Protein AF-0000000072986686 (afdb_homodimer)

Structure (mmCIF, N/CA/C/O backbone):
data_AF-0000000072986686-model_v1
#
loop_
_entity.id
_entity.type
_entity.pdbx_description
1 polymer 'Phage repressor protein'
#
loop_
_atom_site.group_PDB
_atom_site.id
_atom_site.type_symbol
_atom_site.label_atom_id
_atom_site.label_alt_id
_atom_site.label_comp_id
_atom_site.label_asym_id
_atom_site.label_entity_id
_atom_site.label_seq_id
_atom_site.pdbx_PDB_ins_code
_atom_site.Cartn_x
_atom_site.Cartn_y
_atom_site.Cartn_z
_atom_site.occupancy
_atom_site.B_iso_or_equiv
_atom_site.auth_seq_id
_atom_site.auth_comp_id
_atom_site.auth_asym_id
_atom_site.auth_atom_id
_atom_site.pdbx_PDB_model_num
ATOM 1 N N . MET A 1 1 ? -26.453 3.812 -21.969 1 39.06 1 MET A N 1
ATOM 2 C CA . MET A 1 1 ? -27.219 2.578 -21.844 1 39.06 1 MET A CA 1
ATOM 3 C C . MET A 1 1 ? -27.203 2.08 -20.406 1 39.06 1 MET A C 1
ATOM 5 O O . MET A 1 1 ? -26.156 2.088 -19.75 1 39.06 1 MET A O 1
ATOM 9 N N . SER A 1 2 ? -28.297 1.987 -19.547 1 55.5 2 SER A N 1
ATOM 10 C CA . SER A 1 2 ? -28.516 1.668 -18.141 1 55.5 2 SER A CA 1
ATOM 11 C C . SER A 1 2 ? -28.172 0.213 -17.844 1 55.5 2 SER A C 1
ATOM 13 O O . SER A 1 2 ? -28.766 -0.702 -18.422 1 55.5 2 SER A O 1
ATOM 15 N N . TYR A 1 3 ? -27.031 -0.107 -17.469 1 72.81 3 TYR A N 1
ATOM 16 C CA . TYR A 1 3 ? -26.625 -1.482 -17.188 1 72.81 3 TYR A CA 1
ATOM 17 C C . TYR A 1 3 ? -27.547 -2.125 -16.156 1 72.81 3 TYR A C 1
ATOM 19 O O . TYR A 1 3 ? -27.891 -1.501 -15.156 1 72.81 3 TYR A O 1
ATOM 27 N N . LEU A 1 4 ? -28.312 -3.191 -16.703 1 80.81 4 LEU A N 1
ATOM 28 C CA . LEU A 1 4 ? -29.078 -4.004 -15.766 1 80.81 4 LEU A CA 1
ATOM 29 C C . LEU A 1 4 ? -28.156 -4.723 -14.781 1 80.81 4 LEU A C 1
ATOM 31 O O . LEU A 1 4 ? -26.953 -4.805 -15 1 80.81 4 LEU A O 1
ATOM 35 N N . PRO A 1 5 ? -28.688 -5.18 -13.68 1 81.81 5 PRO A N 1
ATOM 36 C CA . PRO A 1 5 ? -27.875 -5.895 -12.695 1 81.81 5 PRO A CA 1
ATOM 37 C C . PRO A 1 5 ? -27.031 -7.008 -13.32 1 81.81 5 PRO A C 1
ATOM 39 O O . PRO A 1 5 ? -25.875 -7.191 -12.961 1 81.81 5 PRO A O 1
ATOM 42 N N . LYS A 1 6 ? -27.703 -7.734 -14.312 1 87.94 6 LYS A N 1
ATOM 43 C CA . LYS A 1 6 ? -26.953 -8.805 -14.961 1 87.94 6 LYS A CA 1
ATOM 44 C C . LYS A 1 6 ? -25.719 -8.266 -15.68 1 87.94 6 LYS A C 1
ATOM 46 O O . LYS A 1 6 ? -24.656 -8.883 -15.656 1 87.94 6 LYS A O 1
ATOM 51 N N . ASP A 1 7 ? -25.844 -7.078 -16.219 1 84.44 7 ASP A N 1
ATOM 52 C CA . ASP A 1 7 ? -24.75 -6.438 -16.922 1 84.44 7 ASP A CA 1
ATOM 53 C C . ASP A 1 7 ? -23.672 -5.969 -15.953 1 84.44 7 ASP A C 1
ATOM 55 O O . ASP A 1 7 ? -22.484 -6.168 -16.188 1 84.44 7 ASP A O 1
ATOM 59 N N . ARG A 1 8 ? -24.141 -5.406 -14.938 1 78.81 8 ARG A N 1
ATOM 60 C CA . ARG A 1 8 ? -23.203 -4.879 -13.953 1 78.81 8 ARG A CA 1
ATOM 61 C C . ARG A 1 8 ? -22.453 -6.004 -13.258 1 78.81 8 ARG A C 1
ATOM 63 O O . ARG A 1 8 ? -21.266 -5.855 -12.938 1 78.81 8 ARG A O 1
ATOM 70 N N . LEU A 1 9 ? -23.125 -7.07 -13.109 1 85.88 9 LEU A N 1
ATOM 71 C CA . LEU A 1 9 ? -22.453 -8.234 -12.555 1 85.88 9 LEU A CA 1
ATOM 72 C C . LEU A 1 9 ? -21.344 -8.727 -13.484 1 85.88 9 LEU A C 1
ATOM 74 O O . LEU A 1 9 ? -20.25 -9.055 -13.031 1 85.88 9 LEU A O 1
ATOM 78 N N . LYS A 1 10 ? -21.703 -8.727 -14.727 1 85.81 10 LYS A N 1
ATOM 79 C CA . LYS A 1 10 ? -20.703 -9.133 -15.711 1 85.81 10 LYS A CA 1
ATOM 80 C C . LYS A 1 10 ? -19.516 -8.18 -15.719 1 85.81 10 LYS A C 1
ATOM 82 O O . LYS A 1 10 ? -18.375 -8.617 -15.773 1 85.81 10 LYS A O 1
ATOM 87 N N . ILE A 1 11 ? -19.828 -6.98 -15.641 1 77.38 11 ILE A N 1
ATOM 88 C CA . ILE A 1 11 ? -18.797 -5.953 -15.602 1 77.38 11 ILE A CA 1
ATOM 89 C C . ILE A 1 11 ? -17.938 -6.133 -14.352 1 77.38 11 ILE A C 1
ATOM 91 O O . ILE A 1 11 ? -16.703 -6.074 -14.422 1 77.38 11 ILE A O 1
ATOM 95 N N . ALA A 1 12 ? -18.578 -6.328 -13.273 1 76.12 12 ALA A N 1
ATOM 96 C CA . ALA A 1 12 ? -17.891 -6.535 -12.008 1 76.12 12 ALA A CA 1
ATOM 97 C C . ALA A 1 12 ? -16.938 -7.727 -12.086 1 76.12 12 ALA A C 1
ATOM 99 O O . ALA A 1 12 ? 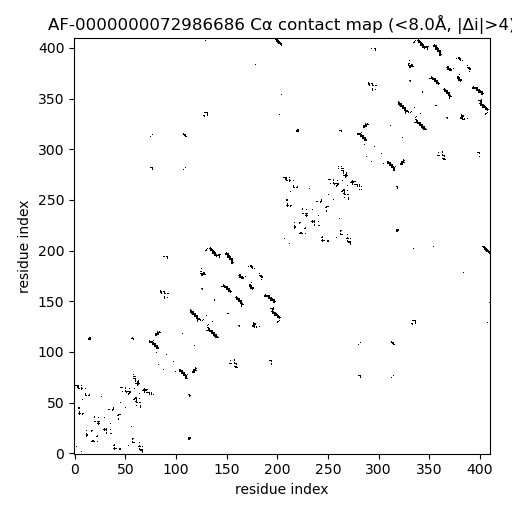-15.781 -7.641 -11.656 1 76.12 12 ALA A O 1
ATOM 100 N N . ARG A 1 13 ? -17.469 -8.812 -12.672 1 82.12 13 ARG A N 1
ATOM 101 C CA . ARG A 1 13 ? -16.656 -10.016 -12.797 1 82.12 13 ARG A CA 1
ATOM 102 C C . ARG A 1 13 ? -15.43 -9.758 -13.656 1 82.12 13 ARG A C 1
ATOM 104 O O . ARG A 1 13 ? -14.312 -10.117 -13.281 1 82.12 13 ARG A O 1
ATOM 111 N N . LYS A 1 14 ? -15.648 -9.086 -14.68 1 75.5 14 LYS A N 1
ATOM 112 C CA . LYS A 1 14 ? -14.547 -8.82 -15.602 1 75.5 14 LYS A CA 1
ATOM 113 C C . LYS A 1 14 ? -13.523 -7.875 -14.969 1 75.5 14 LYS A C 1
ATOM 115 O O . LYS A 1 14 ? -12.312 -8.094 -15.094 1 75.5 14 LYS A O 1
ATOM 120 N N . ASN A 1 15 ? -14.055 -6.938 -14.352 1 65.62 15 ASN A N 1
ATOM 121 C CA . ASN A 1 15 ? -13.172 -5.977 -13.695 1 65.62 15 ASN A CA 1
ATOM 122 C C . ASN A 1 15 ? -12.344 -6.637 -12.594 1 65.62 15 ASN A C 1
ATOM 124 O O . ASN A 1 15 ? -11.258 -6.164 -12.266 1 65.62 15 ASN A O 1
ATOM 128 N N . ALA A 1 16 ? -12.898 -7.648 -12.094 1 66.81 16 ALA A N 1
ATOM 129 C CA . ALA A 1 16 ? -12.203 -8.375 -11.031 1 66.81 16 ALA A CA 1
ATOM 130 C C . ALA A 1 16 ? -11.133 -9.297 -11.602 1 66.81 16 ALA A C 1
ATOM 132 O O . ALA A 1 16 ? -10.406 -9.953 -10.852 1 66.81 16 ALA A O 1
ATOM 133 N N . GLY A 1 17 ? -11.133 -9.406 -12.867 1 64.12 17 GLY A N 1
ATOM 134 C CA . GLY A 1 17 ? -10.047 -10.133 -13.508 1 64.12 17 GLY A CA 1
ATOM 135 C C . GLY A 1 17 ? -10.477 -11.492 -14.039 1 64.12 17 GLY A C 1
ATOM 136 O O . GLY A 1 17 ? -9.633 -12.305 -14.43 1 64.12 17 GLY A O 1
ATOM 137 N N . TYR A 1 18 ? -11.773 -11.75 -14.023 1 77.12 18 TYR A N 1
ATOM 138 C CA . TYR A 1 18 ? -12.266 -13.031 -14.516 1 77.12 18 TYR A CA 1
ATOM 139 C C . TYR A 1 18 ? -13 -12.859 -15.836 1 77.12 18 TYR A C 1
ATOM 141 O O . TYR A 1 18 ? -14.055 -12.211 -15.891 1 77.12 18 TYR A O 1
ATOM 149 N N . ALA A 1 19 ? -12.469 -13.5 -16.812 1 83.44 19 ALA A N 1
ATOM 150 C CA . ALA A 1 19 ? -13.023 -13.312 -18.156 1 83.44 19 ALA A CA 1
ATOM 151 C C . ALA A 1 19 ? -14.383 -13.984 -18.281 1 83.44 19 ALA A C 1
ATOM 153 O O . ALA A 1 19 ? -15.281 -13.445 -18.938 1 83.44 19 ALA A O 1
ATOM 154 N N . THR A 1 20 ? -14.398 -15.188 -17.688 1 88.44 20 THR A N 1
ATOM 155 C CA . THR A 1 20 ? -15.641 -15.953 -17.828 1 88.44 20 THR A CA 1
ATOM 156 C C . THR A 1 20 ? -16.172 -16.359 -16.453 1 88.44 20 THR A C 1
ATOM 158 O O . THR A 1 20 ? -15.414 -16.391 -15.477 1 88.44 20 THR A O 1
ATOM 161 N N . PRO A 1 21 ? -17.484 -16.578 -16.406 1 91.81 21 PRO A N 1
ATOM 162 C CA . PRO A 1 21 ? -18.047 -17.062 -15.141 1 91.81 21 PRO A CA 1
ATOM 163 C C . PRO A 1 21 ? -17.391 -18.359 -14.664 1 91.81 21 PRO A C 1
ATOM 165 O O . PRO A 1 21 ? -17.203 -18.562 -13.461 1 91.81 21 PRO A O 1
ATOM 168 N N . SER A 1 22 ? -17.016 -19.172 -15.586 1 89.69 22 SER A N 1
ATOM 169 C CA . SER A 1 22 ? -16.344 -20.422 -15.242 1 89.69 22 SER A CA 1
ATOM 170 C C . SER A 1 22 ? -14.992 -20.156 -14.57 1 89.69 22 SER A C 1
ATOM 172 O O . SER A 1 22 ? -14.648 -20.812 -13.586 1 89.69 22 SER A O 1
ATOM 174 N N . GLU A 1 23 ? -14.305 -19.234 -15.062 1 81.25 23 GLU A N 1
ATOM 175 C CA . GLU A 1 23 ? -13.016 -18.859 -14.492 1 81.25 23 GLU A CA 1
ATOM 176 C C . GLU A 1 23 ? -13.18 -18.328 -13.07 1 81.25 23 GLU A C 1
ATOM 178 O O . GLU A 1 23 ? -12.391 -18.656 -12.18 1 81.25 23 GLU A O 1
ATOM 183 N N . ALA A 1 24 ? -14.156 -17.5 -12.914 1 85.5 24 ALA A N 1
ATOM 184 C CA . ALA A 1 24 ? -14.422 -16.906 -11.602 1 85.5 24 ALA A CA 1
ATOM 185 C C . ALA A 1 24 ? -14.797 -17.984 -10.586 1 85.5 24 ALA A C 1
ATOM 187 O O . ALA A 1 24 ? -14.266 -18 -9.469 1 85.5 24 ALA A O 1
ATOM 188 N N . ALA A 1 25 ? -15.625 -18.906 -10.961 1 86.25 25 ALA A N 1
ATOM 189 C CA . ALA A 1 25 ? -16.109 -19.953 -10.062 1 86.25 25 ALA A CA 1
ATOM 190 C C . ALA A 1 25 ? -14.984 -20.922 -9.711 1 86.25 25 ALA A C 1
ATOM 192 O O . ALA A 1 25 ? -14.953 -21.484 -8.609 1 86.25 25 ALA A O 1
ATOM 193 N N . ARG A 1 26 ? -14.109 -21.047 -10.625 1 79.19 26 ARG A N 1
ATOM 194 C CA . ARG A 1 26 ? -12.969 -21.906 -10.359 1 79.19 26 ARG A CA 1
ATOM 195 C C . ARG A 1 26 ? -12.008 -21.25 -9.367 1 79.19 26 ARG A C 1
ATOM 197 O O . ARG A 1 26 ? -11.398 -21.938 -8.539 1 79.19 26 ARG A O 1
ATOM 204 N N . ALA A 1 27 ? -11.977 -20 -9.5 1 71.94 27 ALA A N 1
ATOM 205 C CA . ALA A 1 27 ? -11.008 -19.266 -8.695 1 71.94 27 ALA A CA 1
ATOM 206 C C . ALA A 1 27 ? -11.562 -18.953 -7.309 1 71.94 27 ALA A C 1
ATOM 208 O O . ALA A 1 27 ? -10.812 -18.812 -6.344 1 71.94 27 ALA A O 1
ATOM 209 N N . ILE A 1 28 ? -12.875 -18.828 -7.242 1 71.56 28 ILE A N 1
ATOM 210 C CA . ILE A 1 28 ? -13.539 -18.391 -6.016 1 71.56 28 ILE A CA 1
ATOM 211 C C . ILE A 1 28 ? -14.539 -19.453 -5.562 1 71.56 28 ILE A C 1
ATOM 213 O O . ILE A 1 28 ? -15.609 -19.609 -6.156 1 71.56 28 ILE A O 1
ATOM 217 N N . SER A 1 29 ? -14.18 -20.047 -4.492 1 75.5 29 SER A N 1
ATOM 218 C CA . SER A 1 29 ? -14.945 -21.203 -4.047 1 75.5 29 SER A CA 1
ATOM 219 C C . SER A 1 29 ? -16.375 -20.812 -3.678 1 75.5 29 SER A C 1
ATOM 221 O O . SER A 1 29 ? -17.297 -21.609 -3.824 1 75.5 29 SER A O 1
ATOM 223 N N . ALA A 1 30 ? -16.578 -19.703 -3.328 1 75.38 30 ALA A N 1
ATOM 224 C CA . ALA A 1 30 ? -17.891 -19.25 -2.857 1 75.38 30 ALA A CA 1
ATOM 225 C C . ALA A 1 30 ? -18.859 -19.062 -4.023 1 75.38 30 ALA A C 1
ATOM 227 O O . ALA A 1 30 ? -20.062 -18.922 -3.82 1 75.38 30 ALA A O 1
ATOM 228 N N . LEU A 1 31 ? -18.281 -19.141 -5.121 1 87.19 31 LEU A N 1
ATOM 229 C CA . LEU A 1 31 ? -19.109 -18.875 -6.285 1 87.19 31 LEU A CA 1
ATOM 230 C C . LEU A 1 31 ? -19.547 -20.172 -6.957 1 87.19 31 LEU A C 1
ATOM 232 O O . LEU A 1 31 ? -18.75 -21.078 -7.137 1 87.19 31 LEU A O 1
ATOM 236 N N . ASN A 1 32 ? -20.875 -20.344 -7.203 1 89.69 32 ASN A N 1
ATOM 237 C CA . ASN A 1 32 ? -21.422 -21.391 -8.062 1 89.69 32 ASN A CA 1
ATOM 238 C C . ASN A 1 32 ? -21.469 -20.953 -9.523 1 89.69 32 ASN A C 1
ATOM 240 O O . ASN A 1 32 ? -22.094 -19.938 -9.844 1 89.69 32 ASN A O 1
ATOM 244 N N . GLN A 1 33 ? -20.766 -21.812 -10.32 1 92.12 33 GLN A N 1
ATOM 245 C CA . GLN A 1 33 ? -20.656 -21.438 -11.727 1 92.12 33 GLN A CA 1
ATOM 246 C C . GLN A 1 33 ? -22.031 -21.25 -12.359 1 92.12 33 GLN A C 1
ATOM 248 O O . GLN A 1 33 ? -22.281 -20.234 -13.016 1 92.12 33 GLN A O 1
ATOM 253 N N . ASN A 1 34 ? -22.922 -22.25 -12.172 1 93.38 34 ASN A N 1
ATOM 254 C CA . ASN A 1 34 ? -24.234 -22.219 -12.812 1 93.38 34 ASN A CA 1
ATOM 255 C C . ASN A 1 34 ? -25.062 -21.016 -12.344 1 93.38 34 ASN A C 1
ATOM 257 O O . ASN A 1 34 ? -25.75 -20.375 -13.141 1 93.38 34 ASN A O 1
ATOM 261 N N . THR A 1 35 ? -24.953 -20.719 -11.047 1 93.44 35 THR A N 1
ATOM 262 C CA . THR A 1 35 ? -25.688 -19.594 -10.484 1 93.44 35 THR A CA 1
ATOM 263 C C . THR A 1 35 ? -25.172 -18.266 -11.047 1 93.44 35 THR A C 1
ATOM 265 O O . THR A 1 35 ? -25.953 -17.391 -11.398 1 93.44 35 THR A O 1
ATOM 268 N N . LEU A 1 36 ? -23.906 -18.172 -11.141 1 94.88 36 LEU A N 1
ATOM 269 C CA . LEU A 1 36 ? -23.281 -16.953 -11.68 1 94.88 36 LEU A CA 1
ATOM 270 C C . LEU A 1 36 ? -23.703 -16.734 -13.125 1 94.88 36 LEU A C 1
ATOM 272 O O . LEU A 1 36 ? -24.078 -15.617 -13.5 1 94.88 36 LEU A O 1
ATOM 276 N N . ILE A 1 37 ? -23.656 -17.797 -13.914 1 93.56 37 ILE A N 1
ATOM 277 C CA . ILE A 1 37 ? -24.047 -17.719 -15.312 1 93.56 37 ILE A CA 1
ATOM 278 C C . ILE A 1 37 ? -25.516 -17.297 -15.422 1 93.56 37 ILE A C 1
ATOM 280 O O . ILE A 1 37 ? -25.859 -16.422 -16.234 1 93.56 37 ILE A O 1
ATOM 284 N N . SER A 1 38 ? -26.359 -17.875 -14.555 1 94.56 38 SER A N 1
ATOM 285 C CA . SER A 1 38 ? -27.781 -17.547 -14.57 1 94.56 38 SER A CA 1
ATOM 286 C C . SER A 1 38 ? -28.016 -16.078 -14.234 1 94.56 38 SER A C 1
ATOM 288 O O . SER A 1 38 ? -28.875 -15.43 -14.836 1 94.56 38 SER A O 1
ATOM 290 N N . HIS A 1 39 ? -27.203 -15.555 -13.289 1 93.62 39 HIS A N 1
ATOM 291 C CA . HIS A 1 39 ? -27.344 -14.148 -12.922 1 93.62 39 HIS A CA 1
ATOM 292 C C . HIS A 1 39 ? -26.875 -13.242 -14.055 1 93.62 39 HIS A C 1
ATOM 294 O O . HIS A 1 39 ? -27.547 -12.258 -14.383 1 93.62 39 HIS A O 1
ATOM 300 N N . GLU A 1 40 ? -25.781 -13.602 -14.688 1 93.56 40 GLU A N 1
ATOM 301 C CA . GLU A 1 40 ? -25.203 -12.742 -15.711 1 93.56 40 GLU A CA 1
ATOM 302 C C . GLU A 1 40 ? -26.031 -12.773 -17 1 93.56 40 GLU A C 1
ATOM 304 O O . GLU A 1 40 ? -26.016 -11.82 -17.781 1 93.56 40 GLU A O 1
ATOM 309 N N . ASN A 1 41 ? -26.781 -13.898 -17.156 1 91.25 41 ASN A N 1
ATOM 310 C CA . ASN A 1 41 ? -27.625 -14.023 -18.344 1 91.25 41 ASN A CA 1
ATOM 311 C C . ASN A 1 41 ? -29.031 -13.461 -18.094 1 91.25 41 ASN A C 1
ATOM 313 O O . ASN A 1 41 ? -29.828 -13.344 -19.031 1 91.25 41 ASN A O 1
ATOM 317 N N . GLY A 1 42 ? -29.312 -13.188 -16.844 1 88.88 42 GLY A N 1
ATOM 318 C CA . GLY A 1 42 ? -30.609 -12.617 -16.516 1 88.88 42 GLY A CA 1
ATOM 319 C C . GLY A 1 42 ? -31.688 -13.672 -16.281 1 88.88 42 GLY A C 1
ATOM 320 O O . GLY A 1 42 ? -32.875 -13.344 -16.172 1 88.88 42 GLY A O 1
ATOM 321 N N . ASN A 1 43 ? -31.281 -14.914 -16.297 1 87.44 43 ASN A N 1
ATOM 322 C CA . ASN A 1 43 ? -32.25 -15.984 -16.047 1 87.44 43 ASN A CA 1
ATOM 323 C C . ASN A 1 43 ? -32.719 -15.969 -14.602 1 87.44 43 ASN A C 1
ATOM 325 O O . ASN A 1 43 ? -33.812 -16.484 -14.305 1 87.44 43 ASN A O 1
ATOM 329 N N . ARG A 1 44 ? -31.891 -15.539 -13.656 1 88.12 44 ARG A N 1
ATOM 330 C CA . ARG A 1 44 ? -32.219 -15.352 -12.25 1 88.12 44 ARG A CA 1
ATOM 331 C C . ARG A 1 44 ? -31.875 -13.938 -11.789 1 88.12 44 ARG A C 1
ATOM 333 O O . ARG A 1 44 ? -30.812 -13.406 -12.133 1 88.12 44 ARG A O 1
ATOM 340 N N . PRO A 1 45 ? -32.875 -13.305 -11.148 1 88.31 45 PRO A N 1
ATOM 341 C CA . PRO A 1 45 ? -32.5 -11.992 -10.594 1 88.31 45 PRO A CA 1
ATOM 342 C C . PRO A 1 45 ? -31.422 -12.094 -9.516 1 88.31 45 PRO A C 1
ATOM 344 O O . PRO A 1 45 ? -31.328 -13.102 -8.82 1 88.31 45 PRO A O 1
ATOM 347 N N . VAL A 1 46 ? -30.516 -11.141 -9.492 1 89.06 46 VAL A N 1
ATOM 348 C CA . VAL A 1 46 ? -29.5 -11.062 -8.438 1 89.06 46 VAL A CA 1
ATOM 349 C C . VAL A 1 46 ? -30.156 -10.594 -7.137 1 89.06 46 VAL A C 1
ATOM 351 O O . VAL A 1 46 ? -30.625 -9.453 -7.047 1 89.06 46 VAL A O 1
ATOM 354 N N . SER A 1 47 ? -30.297 -11.391 -6.18 1 84.5 47 SER A N 1
ATOM 355 C CA . SER A 1 47 ? -30.844 -11.031 -4.879 1 84.5 47 SER A CA 1
ATOM 356 C C . SER A 1 47 ? -29.875 -10.133 -4.102 1 84.5 47 SER A C 1
ATOM 358 O O . SER A 1 47 ? -28.719 -10.008 -4.469 1 84.5 47 SER A O 1
ATOM 360 N N . ARG A 1 48 ? -30.344 -9.523 -3.051 1 69.94 48 ARG A N 1
ATOM 361 C CA . ARG A 1 48 ? -29.516 -8.695 -2.184 1 69.94 48 ARG A CA 1
ATOM 362 C C . ARG A 1 48 ? -28.375 -9.508 -1.584 1 69.94 48 ARG A C 1
ATOM 364 O O . ARG A 1 48 ? -27.219 -9.047 -1.557 1 69.94 48 ARG A O 1
ATOM 371 N N . GLN A 1 49 ? -28.797 -10.719 -1.188 1 76.25 49 GLN A N 1
ATOM 372 C CA . GLN A 1 49 ? -27.781 -11.609 -0.612 1 76.25 49 GLN A CA 1
ATOM 373 C C . GLN A 1 49 ? -26.703 -11.945 -1.631 1 76.25 49 GLN A C 1
ATOM 375 O O . GLN A 1 49 ? -25.516 -11.906 -1.314 1 76.25 49 GLN A O 1
ATOM 380 N N . LYS A 1 50 ? -27.125 -12.297 -2.848 1 87.06 50 LYS A N 1
ATOM 381 C CA . LYS A 1 50 ? -26.156 -12.633 -3.885 1 87.06 50 LYS A CA 1
ATOM 382 C C . LYS A 1 50 ? -25.344 -11.414 -4.293 1 87.06 50 LYS A C 1
ATOM 384 O O . LYS A 1 50 ? -24.141 -11.523 -4.57 1 87.06 50 LYS A O 1
ATOM 389 N N . ALA A 1 51 ? -25.969 -10.242 -4.238 1 81 51 ALA A N 1
ATOM 390 C CA . ALA A 1 51 ? -25.25 -9.016 -4.559 1 81 51 ALA A CA 1
ATOM 391 C C . ALA A 1 51 ? -24.141 -8.75 -3.531 1 81 51 ALA A C 1
ATOM 393 O O . ALA A 1 51 ? -23.062 -8.297 -3.887 1 81 51 ALA A O 1
ATOM 394 N N . GLU A 1 52 ? -24.422 -9.008 -2.359 1 70.75 52 GLU A N 1
ATOM 395 C CA . GLU A 1 52 ? -23.438 -8.859 -1.303 1 70.75 52 GLU A CA 1
ATOM 396 C C . GLU A 1 52 ? -22.25 -9.805 -1.51 1 70.75 52 GLU A C 1
ATOM 398 O O . GLU A 1 52 ? -21.094 -9.406 -1.385 1 70.75 52 GLU A O 1
ATOM 403 N N . LEU A 1 53 ? -22.672 -11.023 -1.841 1 75.5 53 LEU A N 1
ATOM 404 C CA . LEU A 1 53 ? -21.625 -11.992 -2.141 1 75.5 53 LEU A CA 1
ATOM 405 C C . LEU A 1 53 ? -20.766 -11.523 -3.316 1 75.5 53 LEU A C 1
ATOM 407 O O . LEU A 1 53 ? -19.531 -11.523 -3.24 1 75.5 53 LEU A O 1
ATOM 411 N N . TYR A 1 54 ? -21.438 -11.062 -4.402 1 81.5 54 TYR A N 1
ATOM 412 C CA . TYR A 1 54 ? -20.703 -10.602 -5.582 1 81.5 54 TYR A CA 1
ATOM 413 C C . TYR A 1 54 ? -19.891 -9.359 -5.27 1 81.5 54 TYR A C 1
ATOM 415 O O . TYR A 1 54 ? -18.766 -9.203 -5.77 1 81.5 54 TYR A O 1
ATOM 423 N N . GLY A 1 55 ? -20.469 -8.484 -4.508 1 73.56 55 GLY A N 1
ATOM 424 C CA . GLY A 1 55 ? -19.734 -7.289 -4.102 1 73.56 55 GLY A CA 1
ATOM 425 C C . GLY A 1 55 ? -18.422 -7.59 -3.412 1 73.56 55 GLY A C 1
ATOM 426 O O . GLY A 1 55 ? -17.391 -6.98 -3.721 1 73.56 55 GLY A O 1
ATOM 427 N N . GLN A 1 56 ? -18.516 -8.57 -2.611 1 64.69 56 GLN A N 1
ATOM 428 C CA . GLN A 1 56 ? -17.328 -8.984 -1.874 1 64.69 56 GLN A CA 1
ATOM 429 C C . GLN A 1 56 ? -16.297 -9.633 -2.801 1 64.69 56 GLN A C 1
ATOM 431 O O . GLN A 1 56 ? -15.117 -9.305 -2.754 1 64.69 56 GLN A O 1
ATOM 436 N N . VAL A 1 57 ? -16.797 -10.469 -3.668 1 69.19 57 VAL A N 1
ATOM 437 C CA . VAL A 1 57 ? -15.883 -11.305 -4.453 1 69.19 57 VAL A CA 1
ATOM 438 C C . VAL A 1 57 ? -15.328 -10.492 -5.625 1 69.19 57 VAL A C 1
ATOM 440 O O . VAL A 1 57 ? -14.172 -10.664 -6.008 1 69.19 57 VAL A O 1
ATOM 443 N N . PHE A 1 58 ? -16.188 -9.617 -6.109 1 72.75 58 PHE A N 1
ATOM 444 C CA . PHE A 1 58 ? -15.734 -8.844 -7.266 1 72.75 58 PHE A CA 1
ATOM 445 C C . PHE A 1 58 ? -15.352 -7.43 -6.859 1 72.75 58 PHE A C 1
ATOM 447 O O . PHE A 1 58 ? -15.031 -6.602 -7.715 1 72.75 58 PHE A O 1
ATOM 454 N N . ASN A 1 59 ? -15.438 -7.191 -5.629 1 66.25 59 ASN A N 1
ATOM 455 C CA . ASN A 1 59 ? -15.016 -5.926 -5.043 1 66.25 59 ASN A CA 1
ATOM 456 C C . ASN A 1 59 ? -15.789 -4.75 -5.637 1 66.25 59 ASN A C 1
ATOM 458 O O . ASN A 1 59 ? -15.188 -3.785 -6.113 1 66.25 59 ASN A O 1
ATOM 462 N N . VAL A 1 60 ? -17 -4.902 -5.621 1 68.94 60 VAL A N 1
ATOM 463 C CA . VAL A 1 60 ? -17.891 -3.832 -6.07 1 68.94 60 VAL A CA 1
ATOM 464 C C . VAL A 1 60 ? -19 -3.625 -5.051 1 68.94 60 VAL A C 1
ATOM 466 O O . VAL A 1 60 ? -19.266 -4.496 -4.219 1 68.94 60 VAL A O 1
ATOM 469 N N . ASP A 1 61 ? -19.469 -2.498 -5.055 1 62.94 61 ASP A N 1
ATOM 470 C CA . ASP A 1 61 ? -20.641 -2.211 -4.227 1 62.94 61 ASP A CA 1
ATOM 471 C C . ASP A 1 61 ? -21.828 -3.07 -4.641 1 62.94 61 ASP A C 1
ATOM 473 O O . ASP A 1 61 ? -22.234 -3.062 -5.809 1 62.94 61 ASP A O 1
ATOM 477 N N . PRO A 1 62 ? -22.25 -3.77 -3.664 1 72 62 PRO A N 1
ATOM 478 C CA . PRO A 1 62 ? -23.422 -4.57 -3.998 1 72 62 PRO A CA 1
ATOM 479 C C . PRO A 1 62 ? -24.578 -3.73 -4.551 1 72 62 PRO A C 1
ATOM 481 O O . PRO A 1 62 ? -25.312 -4.191 -5.426 1 72 62 PRO A O 1
ATOM 484 N N . GLY A 1 63 ? -24.672 -2.484 -4.051 1 68.12 63 GLY A N 1
ATOM 485 C CA . GLY A 1 63 ? -25.703 -1.596 -4.555 1 68.12 63 GLY A CA 1
ATOM 486 C C . GLY A 1 63 ? -25.531 -1.241 -6.02 1 68.12 63 GLY A C 1
ATOM 487 O O . GLY A 1 63 ? -26.5 -1.084 -6.75 1 68.12 63 GLY A O 1
ATOM 488 N N . TRP A 1 64 ? -24.219 -1.178 -6.355 1 73.44 64 TRP A N 1
ATOM 489 C CA . TRP A 1 64 ? -23.969 -0.907 -7.77 1 73.44 64 TRP A CA 1
ATOM 490 C C . TRP A 1 64 ? -24.438 -2.064 -8.641 1 73.44 64 TRP A C 1
ATOM 492 O O . TRP A 1 64 ? -25 -1.85 -9.719 1 73.44 64 TRP A O 1
ATOM 502 N N . ILE A 1 65 ? -24.172 -3.186 -8.18 1 77.62 65 ILE A N 1
ATOM 503 C CA . ILE A 1 65 ? -24.594 -4.352 -8.945 1 77.62 65 ILE A CA 1
ATOM 504 C C . ILE A 1 65 ? -26.109 -4.352 -9.078 1 77.62 65 ILE A C 1
ATOM 506 O O . ILE A 1 65 ? -26.641 -4.516 -10.18 1 77.62 65 ILE A O 1
ATOM 510 N N . LEU A 1 66 ? -26.812 -4.062 -7.945 1 77.25 66 LEU A N 1
ATOM 511 C CA . LEU A 1 66 ? -28.266 -4.215 -7.895 1 77.25 66 LEU A CA 1
ATOM 512 C C . LEU A 1 66 ? -28.953 -3.033 -8.562 1 77.25 66 LEU A C 1
ATOM 514 O O . LEU A 1 66 ? -29.922 -3.215 -9.305 1 77.25 66 LEU A O 1
ATOM 518 N N . TYR A 1 67 ? -28.531 -1.854 -8.32 1 68.06 67 TYR A N 1
ATOM 519 C CA . TYR A 1 67 ? -29.328 -0.688 -8.664 1 68.06 67 TYR A CA 1
ATOM 520 C C . TYR A 1 67 ? -28.578 0.238 -9.609 1 68.06 67 TYR A C 1
ATOM 522 O O . TYR A 1 67 ? -29.141 1.196 -10.141 1 68.06 67 TYR A O 1
ATOM 530 N N . GLY A 1 68 ? -27.391 -0.279 -10.023 1 61.66 68 GLY A N 1
ATOM 531 C CA . GLY A 1 68 ? -26.594 0.59 -10.875 1 61.66 68 GLY A CA 1
ATOM 532 C C . GLY A 1 68 ? -26.141 1.86 -10.18 1 61.66 68 GLY A C 1
ATOM 533 O O . GLY A 1 68 ? -25.406 2.666 -10.758 1 61.66 68 GLY A O 1
ATOM 534 N N . GLU A 1 69 ? -26.906 2.184 -9.359 1 49.34 69 GLU A N 1
ATOM 535 C CA . GLU A 1 69 ? -26.516 3.338 -8.555 1 49.34 69 GLU A CA 1
ATOM 536 C C . GLU A 1 69 ? -25.781 2.906 -7.285 1 49.34 69 GLU A C 1
ATOM 538 O O . GLU A 1 69 ? -26.031 1.82 -6.758 1 49.34 69 GLU A O 1
ATOM 543 N N . SER A 1 70 ? -24.625 2.789 -7.449 1 46.56 70 SER A N 1
ATOM 544 C CA . SER A 1 70 ? -24 2.586 -6.148 1 46.56 70 SER A CA 1
ATOM 545 C C . SER A 1 70 ? -24.125 3.828 -5.273 1 46.56 70 SER A C 1
ATOM 547 O O . SER A 1 70 ? -23.828 4.938 -5.715 1 46.56 70 SER A O 1
ATOM 549 N N . PRO A 1 71 ? -25.234 3.789 -4.562 1 36.47 71 PRO A N 1
ATOM 550 C CA . PRO A 1 71 ? -24.969 5.031 -3.83 1 36.47 71 PRO A CA 1
ATOM 551 C C . PRO A 1 71 ? -23.484 5.387 -3.77 1 36.47 71 PRO A C 1
ATOM 553 O O . PRO A 1 71 ? -23.125 6.562 -3.807 1 36.47 71 PRO A O 1
ATOM 556 N N . GLN A 1 72 ? -22.688 4.516 -2.982 1 33.88 72 GLN A N 1
ATOM 557 C CA . GLN A 1 72 ? -21.25 4.746 -2.844 1 33.88 72 GLN A CA 1
ATOM 558 C C . GLN A 1 72 ? -20.5 4.336 -4.105 1 33.88 72 GLN A C 1
ATOM 560 O O . GLN A 1 72 ? -20.438 3.148 -4.438 1 33.88 72 GLN A O 1
ATOM 565 N N . GLU A 1 73 ? -20.703 4.676 -5.262 1 35.91 73 GLU A N 1
ATOM 566 C CA . GLU A 1 73 ? -19.812 4.52 -6.41 1 35.91 73 GLU A CA 1
ATOM 567 C C . GLU A 1 73 ? -18.484 3.918 -5.992 1 35.91 73 GLU A C 1
ATOM 569 O O . GLU A 1 73 ? -17.516 3.945 -6.758 1 35.91 73 GLU A O 1
ATOM 574 N N . ASN A 1 74 ? -18.062 4.043 -4.867 1 37 74 ASN A N 1
ATOM 575 C CA . ASN A 1 74 ? -16.719 4.141 -4.305 1 37 74 ASN A CA 1
ATOM 576 C C . ASN A 1 74 ? -15.977 2.807 -4.375 1 37 74 ASN A C 1
ATOM 578 O O . ASN A 1 74 ? -16.406 1.826 -3.762 1 37 74 ASN A O 1
ATOM 582 N N . PRO A 1 75 ? -15.562 2.258 -5.551 1 41.81 75 PRO A N 1
ATOM 583 C CA . PRO A 1 75 ? -14.484 1.27 -5.5 1 41.81 75 PRO A CA 1
ATOM 584 C C . PRO A 1 75 ? -13.891 1.117 -4.102 1 41.81 75 PRO A C 1
ATOM 586 O O . PRO A 1 75 ? -12.906 0.398 -3.92 1 41.81 75 PRO A O 1
ATOM 589 N N . SER A 1 76 ? -14.125 2.121 -3.266 1 47.44 76 SER A N 1
ATOM 590 C CA . SER A 1 76 ? -13.297 2.195 -2.064 1 47.44 76 SER A CA 1
ATOM 591 C C . SER A 1 76 ? -13.547 1.004 -1.147 1 47.44 76 SER A C 1
ATOM 593 O O . SER A 1 76 ? -13.758 1.173 0.056 1 47.44 76 SER A O 1
ATOM 595 N N . LEU A 1 77 ? -14.086 -0.14 -1.812 1 51.22 77 LEU A N 1
ATOM 596 C CA . LEU A 1 77 ? -14.328 -1.209 -0.851 1 51.22 77 LEU A CA 1
ATOM 597 C C . LEU A 1 77 ? -13.039 -1.579 -0.114 1 51.22 77 LEU A C 1
ATOM 599 O O . LEU A 1 77 ? -11.992 -1.747 -0.736 1 51.22 77 LEU A O 1
ATOM 603 N N . ASN A 1 78 ? -13.016 -1.327 0.979 1 63.59 78 ASN A N 1
ATOM 604 C CA . ASN A 1 78 ? -12.016 -1.812 1.925 1 63.59 78 ASN A CA 1
ATOM 605 C C . ASN A 1 78 ? -11.945 -3.338 1.93 1 63.59 78 ASN A C 1
ATOM 607 O O . ASN A 1 78 ? -12.977 -4.012 1.914 1 63.59 78 ASN A O 1
ATOM 611 N N . ILE A 1 79 ? -10.852 -3.869 1.511 1 68.31 79 ILE A N 1
ATOM 612 C CA . ILE A 1 79 ? -10.664 -5.312 1.595 1 68.31 79 ILE A CA 1
ATOM 613 C C . ILE A 1 79 ? -9.656 -5.641 2.691 1 68.31 79 ILE A C 1
ATOM 615 O O . ILE A 1 79 ? -8.703 -4.883 2.914 1 68.31 79 ILE A O 1
ATOM 619 N N . SER A 1 80 ? -9.992 -6.703 3.395 1 76.12 80 SER A N 1
ATOM 620 C CA . SER A 1 80 ? -9.062 -7.238 4.387 1 76.12 80 SER A CA 1
ATOM 621 C C . SER A 1 80 ? -8.133 -8.281 3.77 1 76.12 80 SER A C 1
ATOM 623 O O . SER A 1 80 ? -8.594 -9.234 3.143 1 76.12 80 SER A O 1
ATOM 625 N N . ILE A 1 81 ? -6.875 -8.078 3.943 1 86.88 81 ILE A N 1
ATOM 626 C CA . ILE A 1 81 ? -5.848 -8.906 3.318 1 86.88 81 ILE A CA 1
ATOM 627 C C . ILE A 1 81 ? -4.988 -9.562 4.398 1 86.88 81 ILE A C 1
ATOM 629 O O . ILE A 1 81 ? -4.516 -8.891 5.316 1 86.88 81 ILE A O 1
ATOM 633 N N . PRO A 1 82 ? -4.816 -10.883 4.344 1 88.75 82 PRO A N 1
ATOM 634 C CA . PRO A 1 82 ? -3.943 -11.508 5.34 1 88.75 82 PRO A CA 1
ATOM 635 C C . PRO A 1 82 ? -2.48 -11.102 5.184 1 88.75 82 PRO A C 1
ATOM 637 O O . PRO A 1 82 ? -1.933 -11.156 4.082 1 88.75 82 PRO A O 1
ATOM 640 N N . LEU A 1 83 ? -1.911 -10.602 6.223 1 95.06 83 LEU A N 1
ATOM 641 C CA . LEU A 1 83 ? -0.477 -10.352 6.309 1 95.06 83 LEU A CA 1
ATOM 642 C C . LEU A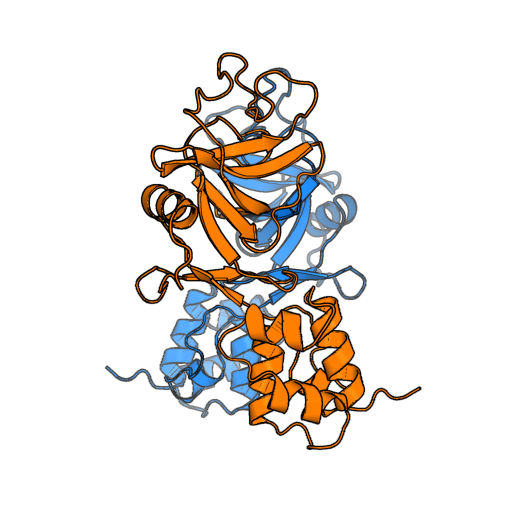 1 83 ? 0.272 -11.609 6.73 1 95.06 83 LEU A C 1
ATOM 644 O O . LEU A 1 83 ? 0.261 -11.984 7.906 1 95.06 83 LEU A O 1
ATOM 648 N N . ILE A 1 84 ? 0.999 -12.25 5.797 1 94.75 84 ILE A N 1
ATOM 649 C CA . ILE A 1 84 ? 1.58 -13.562 6.078 1 94.75 84 ILE A CA 1
ATOM 650 C C . ILE A 1 84 ? 3.104 -13.453 6.109 1 94.75 84 ILE A C 1
ATOM 652 O O . ILE A 1 84 ? 3.666 -12.422 5.727 1 94.75 84 ILE A O 1
ATOM 656 N N . SER A 1 85 ? 3.713 -14.477 6.629 1 94.44 85 SER A N 1
ATOM 657 C CA . SER A 1 85 ? 5.172 -14.523 6.676 1 94.44 85 SER A CA 1
ATOM 658 C C . SER A 1 85 ? 5.754 -15 5.348 1 94.44 85 SER A C 1
ATOM 660 O O . SER A 1 85 ? 5.043 -15.578 4.523 1 94.44 85 SER A O 1
ATOM 662 N N . TRP A 1 86 ? 7.047 -14.805 5.18 1 95.06 86 TRP A N 1
ATOM 663 C CA . TRP A 1 86 ? 7.723 -15.258 3.969 1 95.06 86 TRP A CA 1
ATOM 664 C C . TRP A 1 86 ? 7.77 -16.781 3.906 1 95.06 86 TRP A C 1
ATOM 666 O O . TRP A 1 86 ? 7.719 -17.375 2.822 1 95.06 86 TRP A O 1
ATOM 676 N N . ILE A 1 87 ? 7.871 -17.406 4.992 1 91.56 87 ILE A N 1
ATOM 677 C CA . ILE A 1 87 ? 7.828 -18.875 5.055 1 91.56 87 ILE A CA 1
ATOM 678 C C . ILE A 1 87 ? 6.484 -19.375 4.527 1 91.56 87 ILE A C 1
ATOM 680 O O . ILE A 1 87 ? 6.434 -20.266 3.676 1 91.56 87 ILE A O 1
ATOM 684 N N . SER A 1 88 ? 5.414 -18.766 5.047 1 90.94 88 SER A N 1
ATOM 685 C CA . SER A 1 88 ? 4.074 -19.156 4.605 1 90.94 88 SER A CA 1
ATOM 686 C C . SER A 1 88 ? 3.883 -18.875 3.117 1 90.94 88 SER A C 1
ATOM 688 O O . SER A 1 88 ? 3.207 -19.641 2.422 1 90.94 88 SER A O 1
ATOM 690 N N . ALA A 1 89 ? 4.43 -17.766 2.65 1 92.69 89 ALA A N 1
ATOM 691 C CA . ALA A 1 89 ? 4.34 -17.422 1.23 1 92.69 89 ALA A CA 1
ATOM 692 C C . ALA A 1 89 ? 4.98 -18.516 0.371 1 92.69 89 ALA A C 1
ATOM 694 O O . ALA A 1 89 ? 4.469 -18.844 -0.7 1 92.69 89 ALA A O 1
ATOM 695 N N . GLY A 1 90 ? 6.125 -18.984 0.786 1 91.81 90 GLY A N 1
ATOM 696 C CA . GLY A 1 90 ? 6.793 -20.062 0.075 1 91.81 90 GLY A CA 1
ATOM 697 C C . GLY A 1 90 ? 5.965 -21.328 -0.005 1 91.81 90 GLY A C 1
ATOM 698 O O . GLY A 1 90 ? 6.031 -22.062 -0.996 1 91.81 90 GLY A O 1
ATOM 699 N N . GLU A 1 91 ? 5.254 -21.531 0.987 1 88.31 91 GLU A N 1
ATOM 700 C CA . GLU A 1 91 ? 4.426 -22.734 1.045 1 88.31 91 GLU A CA 1
ATOM 701 C C . GLU A 1 91 ? 3.271 -22.656 0.05 1 88.31 91 GLU A C 1
ATOM 703 O O . GLU A 1 91 ? 2.713 -23.688 -0.343 1 88.31 91 GLU A O 1
ATOM 708 N N . LEU A 1 92 ? 2.947 -21.469 -0.313 1 87.25 92 LEU A N 1
ATOM 709 C CA . LEU A 1 92 ? 1.86 -21.281 -1.268 1 87.25 92 LEU A CA 1
ATOM 710 C C . LEU A 1 92 ? 2.24 -21.828 -2.639 1 87.25 92 LEU A C 1
ATOM 712 O O . LEU A 1 92 ? 1.369 -22.109 -3.469 1 87.25 92 LEU A O 1
ATOM 716 N N . SER A 1 93 ? 3.486 -21.938 -2.939 1 80.5 93 SER A N 1
ATOM 717 C CA . SER A 1 93 ? 3.959 -22.422 -4.23 1 80.5 93 SER A CA 1
ATOM 718 C C . SER A 1 93 ? 3.629 -23.906 -4.41 1 80.5 93 SER A C 1
ATOM 720 O O . SER A 1 93 ? 3.518 -24.391 -5.539 1 80.5 93 SER A O 1
ATOM 722 N N . GLY A 1 94 ? 3.701 -24.594 -3.434 1 69.38 94 GLY A N 1
ATOM 723 C CA . GLY A 1 94 ? 3.502 -26.031 -3.504 1 69.38 94 GLY A CA 1
ATOM 724 C C . GLY A 1 94 ? 2.053 -26.453 -3.312 1 69.38 94 GLY A C 1
ATOM 725 O O . GLY A 1 94 ? 1.694 -27.609 -3.547 1 69.38 94 GLY A O 1
ATOM 726 N N . GLN A 1 95 ? 1.376 -25.594 -2.688 1 61.25 95 GLN A N 1
ATOM 727 C CA . GLN A 1 95 ? 0.086 -26.109 -2.23 1 61.25 95 GLN A CA 1
ATOM 728 C C . GLN A 1 95 ? -1.031 -25.719 -3.193 1 61.25 95 GLN A C 1
ATOM 730 O O . GLN A 1 95 ? -1.068 -24.578 -3.682 1 61.25 95 GLN A O 1
ATOM 735 N N . ASP A 1 96 ? -1.416 -26.625 -3.984 1 51.72 96 ASP A N 1
ATOM 736 C CA . ASP A 1 96 ? -2.645 -26.422 -4.746 1 51.72 96 ASP A CA 1
ATOM 737 C C . ASP A 1 96 ? -3.801 -26.016 -3.832 1 51.72 96 ASP A C 1
ATOM 739 O O . ASP A 1 96 ? -4.902 -25.734 -4.305 1 51.72 96 ASP A O 1
ATOM 743 N N . GLY A 1 97 ? -3.604 -26.25 -2.504 1 50.69 97 GLY A N 1
ATOM 744 C CA . GLY A 1 97 ? -4.805 -26.219 -1.683 1 50.69 97 GLY A CA 1
ATOM 745 C C . GLY A 1 97 ? -5.129 -24.844 -1.149 1 50.69 97 GLY A C 1
ATOM 746 O O . GLY A 1 97 ? -4.336 -23.906 -1.301 1 50.69 97 GLY A O 1
ATOM 747 N N . ILE A 1 98 ? -6.383 -24.734 -0.812 1 50 98 ILE A N 1
ATOM 748 C CA . ILE A 1 98 ? -7.016 -23.578 -0.174 1 50 98 ILE A CA 1
ATOM 749 C C . ILE A 1 98 ? -6.277 -23.234 1.118 1 50 98 ILE A C 1
ATOM 751 O O . ILE A 1 98 ? -6.219 -24.047 2.043 1 50 98 ILE A O 1
ATOM 755 N N . MET A 1 99 ? -5.332 -22.391 1.074 1 60.94 99 MET A N 1
ATOM 756 C CA . MET A 1 99 ? -4.719 -21.938 2.322 1 60.94 99 MET A CA 1
ATOM 757 C C . MET A 1 99 ? -5.715 -21.141 3.154 1 60.94 99 MET A C 1
ATOM 759 O O . MET A 1 99 ? -6.457 -20.312 2.619 1 60.94 99 MET A O 1
ATOM 763 N N . ASP A 1 100 ? -5.906 -21.594 4.328 1 67.12 100 ASP A N 1
ATOM 764 C CA . ASP A 1 100 ? -6.719 -20.906 5.328 1 67.12 100 ASP A CA 1
ATOM 765 C C . ASP A 1 100 ? -5.941 -19.766 5.977 1 67.12 100 ASP A C 1
ATOM 767 O O . ASP A 1 100 ? -4.945 -20 6.664 1 67.12 100 ASP A O 1
ATOM 771 N N . PHE A 1 101 ? -6.371 -18.656 5.648 1 74.06 101 PHE A N 1
ATOM 772 C CA . PHE A 1 101 ? -5.68 -17.484 6.168 1 74.06 101 PHE A CA 1
ATOM 773 C C . PHE A 1 101 ? -6.336 -16.984 7.453 1 74.06 101 PHE A C 1
ATOM 775 O O . PHE A 1 101 ? -6.047 -15.891 7.922 1 74.06 101 PHE A O 1
ATOM 782 N N . SER A 1 102 ? -7.137 -17.75 8.039 1 66.62 102 SER A N 1
ATOM 783 C CA . SER A 1 102 ? -7.938 -17.328 9.188 1 66.62 102 SER A CA 1
ATOM 784 C C . SER A 1 102 ? -7.055 -16.984 10.383 1 66.62 102 SER A C 1
ATOM 786 O O . SER A 1 102 ? -7.422 -16.156 11.219 1 66.62 102 SER A O 1
ATOM 788 N N . ASP A 1 103 ? -5.859 -17.453 10.391 1 77.56 103 ASP A N 1
ATOM 789 C CA . ASP A 1 103 ? -5.035 -17.297 11.586 1 77.56 103 ASP A CA 1
ATOM 790 C C . ASP A 1 103 ? -4.012 -16.188 11.398 1 77.56 103 ASP A C 1
ATOM 792 O O . ASP A 1 103 ? -3.223 -15.898 12.305 1 77.56 103 ASP A O 1
ATOM 796 N N . TYR A 1 104 ? -4.133 -15.594 10.32 1 83.31 104 TYR A N 1
ATOM 797 C CA . TYR A 1 104 ? -3.156 -14.531 10.094 1 83.31 104 TYR A CA 1
ATOM 798 C C . TYR A 1 104 ? -3.74 -13.164 10.438 1 83.31 104 TYR A C 1
ATOM 800 O O . TYR A 1 104 ? -4.949 -12.953 10.312 1 83.31 104 TYR A O 1
ATOM 808 N N . PRO A 1 105 ? -2.83 -12.312 10.922 1 87.19 105 PRO A N 1
ATOM 809 C CA . PRO A 1 105 ? -3.314 -10.93 11.023 1 87.19 105 PRO A CA 1
ATOM 810 C C . PRO A 1 105 ? -3.77 -10.367 9.68 1 87.19 105 PRO A C 1
ATOM 812 O O . PRO A 1 105 ? -3.25 -10.758 8.633 1 87.19 105 PRO A O 1
ATOM 815 N N . MET A 1 106 ? -4.719 -9.523 9.734 1 82.38 106 MET A N 1
ATOM 816 C CA . MET A 1 106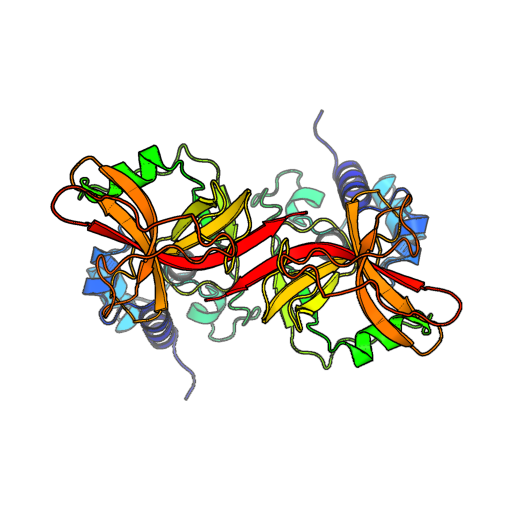 ? -5.266 -8.914 8.531 1 82.38 106 MET A CA 1
ATOM 817 C C . MET A 1 106 ? -4.828 -7.461 8.398 1 82.38 106 MET A C 1
ATOM 819 O O . MET A 1 106 ? -4.57 -6.797 9.406 1 82.38 106 MET A O 1
ATOM 823 N N . THR A 1 107 ? -4.652 -6.992 7.152 1 86.31 107 THR A N 1
ATOM 824 C CA . THR A 1 107 ? -4.48 -5.578 6.84 1 86.31 107 THR A CA 1
ATOM 825 C C . THR A 1 107 ? -5.535 -5.113 5.836 1 86.31 107 THR A C 1
ATOM 827 O O . THR A 1 107 ? -6.012 -5.906 5.02 1 86.31 107 THR A O 1
ATOM 830 N N . GLU A 1 108 ? -5.859 -3.852 5.957 1 81.12 108 GLU A N 1
ATOM 831 C CA . GLU A 1 108 ? -6.922 -3.309 5.117 1 81.12 108 GLU A CA 1
ATOM 832 C C . GLU A 1 108 ? -6.348 -2.531 3.936 1 81.12 108 GLU A C 1
ATOM 834 O O . GLU A 1 108 ? -5.312 -1.872 4.062 1 81.12 108 GLU A O 1
ATOM 839 N N . ALA A 1 109 ? -6.957 -2.713 2.799 1 85.75 109 ALA A N 1
ATOM 840 C CA . ALA A 1 109 ? -6.59 -1.957 1.604 1 85.75 109 ALA A CA 1
ATOM 841 C C . ALA A 1 109 ? -7.832 -1.522 0.828 1 85.75 109 ALA A C 1
ATOM 843 O O . ALA A 1 109 ? -8.898 -2.115 0.973 1 85.75 109 ALA A O 1
ATOM 844 N N . VAL A 1 110 ? -7.609 -0.431 0.118 1 79.69 110 VAL A N 1
ATOM 845 C CA . VAL A 1 110 ? -8.703 0.086 -0.7 1 79.69 110 VAL A CA 1
ATOM 846 C C . VAL A 1 110 ? -8.25 0.194 -2.154 1 79.69 110 VAL A C 1
ATOM 848 O O . VAL A 1 110 ? -7.059 0.119 -2.449 1 79.69 110 VAL A O 1
ATOM 851 N N . ASN A 1 111 ? -9.234 0.264 -3.029 1 78 111 ASN A N 1
ATOM 852 C CA . ASN A 1 111 ? -9.023 0.526 -4.449 1 78 111 ASN A CA 1
ATOM 853 C C . ASN A 1 111 ? -8.156 -0.55 -5.094 1 78 111 ASN A C 1
ATOM 855 O O . ASN A 1 111 ? -7.25 -0.24 -5.871 1 78 111 ASN A O 1
ATOM 859 N N . LEU A 1 112 ? -8.289 -1.706 -4.582 1 81.38 112 LEU A N 1
ATOM 860 C CA . LEU A 1 112 ? -7.637 -2.834 -5.238 1 81.38 112 LEU A CA 1
ATOM 861 C C . LEU A 1 112 ? -8.586 -3.512 -6.223 1 81.38 112 LEU A C 1
ATOM 863 O O . LEU A 1 112 ? -9.781 -3.643 -5.945 1 81.38 112 LEU A O 1
ATOM 867 N N . PRO A 1 113 ? -8.031 -3.859 -7.352 1 70.75 113 PRO A N 1
ATOM 868 C CA . PRO A 1 113 ? -8.875 -4.645 -8.25 1 70.75 113 PRO A CA 1
ATOM 869 C C . PRO A 1 113 ? -9.258 -6.004 -7.66 1 70.75 113 PRO A C 1
ATOM 871 O O . PRO A 1 113 ? -8.664 -6.441 -6.676 1 70.75 113 PRO A O 1
ATOM 874 N N . ALA A 1 114 ? -10.164 -6.621 -8.289 1 63.25 114 ALA A N 1
ATOM 875 C CA . ALA A 1 114 ? -10.539 -7.977 -7.891 1 63.25 114 ALA A CA 1
ATOM 876 C C . ALA A 1 114 ? -9.336 -8.914 -7.957 1 63.25 114 ALA A C 1
ATOM 878 O O . ALA A 1 114 ? -8.523 -8.836 -8.883 1 63.25 114 ALA A O 1
ATOM 879 N N . GLY A 1 115 ? -9.234 -9.742 -6.922 1 71.62 115 GLY A N 1
ATOM 880 C CA . GLY A 1 115 ? -8.117 -10.672 -6.844 1 71.62 115 GLY A CA 1
ATOM 881 C C . GLY A 1 115 ? -8.055 -11.422 -5.527 1 71.62 115 GLY A C 1
ATOM 882 O O . GLY A 1 115 ? -9.008 -11.391 -4.746 1 71.62 115 GLY A O 1
ATOM 883 N N . GLU A 1 116 ? -7.086 -12.312 -5.418 1 78.12 116 GLU A N 1
ATOM 884 C CA . GLU A 1 116 ? -6.707 -12.977 -4.172 1 78.12 116 GLU A CA 1
ATOM 885 C C . GLU A 1 116 ? -5.41 -12.406 -3.615 1 78.12 116 GLU A C 1
ATOM 887 O O . GLU A 1 116 ? -4.336 -12.625 -4.176 1 78.12 116 GLU A O 1
ATOM 892 N N . TRP A 1 117 ? -5.676 -11.719 -2.512 1 88.5 117 TRP A N 1
ATOM 893 C CA . TRP A 1 117 ? -4.574 -10.867 -2.084 1 88.5 117 TRP A CA 1
ATOM 894 C C . TRP A 1 117 ? -3.938 -11.398 -0.803 1 88.5 117 TRP A C 1
ATOM 896 O O . TRP A 1 117 ? -4.633 -11.906 0.076 1 88.5 117 TRP A O 1
ATOM 906 N N . ILE A 1 118 ? -2.645 -11.297 -0.722 1 92.62 118 ILE A N 1
ATOM 907 C CA . ILE A 1 118 ? -1.878 -11.461 0.51 1 92.62 118 ILE A CA 1
ATOM 908 C C . ILE A 1 118 ? -0.942 -10.266 0.693 1 92.62 118 ILE A C 1
ATOM 910 O O . ILE A 1 118 ? -0.681 -9.523 -0.256 1 92.62 118 ILE A O 1
ATOM 914 N N . ALA A 1 119 ? -0.577 -10.07 1.869 1 97.25 119 ALA A N 1
ATOM 915 C CA . ALA A 1 119 ? 0.37 -9.008 2.199 1 97.25 119 ALA A CA 1
ATOM 916 C C . ALA A 1 119 ? 1.628 -9.578 2.85 1 97.25 119 ALA A C 1
ATOM 918 O O . ALA A 1 119 ? 1.56 -10.562 3.594 1 97.25 119 ALA A O 1
ATOM 919 N N . LEU A 1 120 ? 2.77 -8.984 2.535 1 98.12 120 LEU A N 1
ATOM 920 C CA . LEU A 1 120 ? 4.059 -9.352 3.113 1 98.12 120 LEU A CA 1
ATOM 921 C C . LEU A 1 120 ? 4.828 -8.109 3.553 1 98.12 120 LEU A C 1
ATOM 923 O O . LEU A 1 120 ? 4.801 -7.082 2.869 1 98.12 120 LEU A O 1
ATOM 927 N N . ARG A 1 121 ? 5.492 -8.227 4.637 1 98.06 121 ARG A N 1
ATOM 928 C CA . ARG A 1 121 ? 6.398 -7.156 5.047 1 98.06 121 ARG A CA 1
ATOM 929 C C . ARG A 1 121 ? 7.77 -7.32 4.406 1 98.06 121 ARG A C 1
ATOM 931 O O . ARG A 1 121 ? 8.383 -8.383 4.508 1 98.06 121 ARG A O 1
ATOM 938 N N . VAL A 1 122 ? 8.195 -6.273 3.715 1 97.88 122 VAL A N 1
ATOM 939 C CA . VAL A 1 122 ? 9.461 -6.32 3.004 1 97.88 122 VAL A CA 1
ATOM 940 C C . VAL A 1 122 ? 10.617 -6.387 4.004 1 97.88 122 VAL A C 1
ATOM 942 O O . VAL A 1 122 ? 10.664 -5.609 4.961 1 97.88 122 VAL A O 1
ATOM 945 N N . ASP A 1 123 ? 11.398 -7.355 3.672 1 91.19 123 ASP A N 1
ATOM 946 C CA . ASP A 1 123 ? 12.586 -7.555 4.5 1 91.19 123 ASP A CA 1
ATOM 947 C C . ASP A 1 123 ? 13.859 -7.262 3.709 1 91.19 123 ASP A C 1
ATOM 949 O O . ASP A 1 123 ? 14.156 -7.938 2.721 1 91.19 123 ASP A O 1
ATOM 953 N N . GLY A 1 124 ? 14.609 -6.211 4.148 1 92 124 GLY A N 1
ATOM 954 C CA . GLY A 1 124 ? 15.891 -5.934 3.521 1 92 124 GLY A CA 1
ATOM 955 C C . GLY A 1 124 ? 15.82 -4.844 2.471 1 92 124 GLY A C 1
ATOM 956 O O . GLY A 1 124 ? 14.781 -4.199 2.305 1 92 124 GLY A O 1
ATOM 957 N N . ALA A 1 125 ? 16.984 -4.699 1.687 1 95.88 125 ALA A N 1
ATOM 958 C CA . ALA A 1 125 ? 17.141 -3.543 0.809 1 95.88 125 ALA A CA 1
ATOM 959 C C . ALA A 1 125 ? 17.109 -3.959 -0.659 1 95.88 125 ALA A C 1
ATOM 961 O O . ALA A 1 125 ? 17.359 -3.139 -1.548 1 95.88 125 ALA A O 1
ATOM 962 N N . SER A 1 126 ? 16.734 -5.199 -0.911 1 97.44 126 SER A N 1
ATOM 963 C CA . SER A 1 126 ? 16.859 -5.715 -2.27 1 97.44 126 SER A CA 1
ATOM 964 C C . SER A 1 126 ? 15.875 -5.035 -3.217 1 97.44 126 SER A C 1
ATOM 966 O O . SER A 1 126 ? 16.078 -5.039 -4.434 1 97.44 126 SER A O 1
ATOM 968 N N . MET A 1 127 ? 14.844 -4.465 -2.639 1 98.38 127 MET A N 1
ATOM 969 C CA . MET A 1 127 ? 13.82 -3.855 -3.479 1 98.38 127 MET A CA 1
ATOM 970 C C . MET A 1 127 ? 13.586 -2.4 -3.088 1 98.38 127 MET A C 1
ATOM 972 O O . MET A 1 127 ? 12.531 -1.837 -3.379 1 98.38 127 MET A O 1
ATOM 976 N N . ASN A 1 128 ? 14.555 -1.705 -2.5 1 97.81 128 ASN A N 1
ATOM 977 C CA . ASN A 1 128 ? 14.352 -0.411 -1.856 1 97.81 128 ASN A CA 1
ATOM 978 C C . ASN A 1 128 ? 14.172 0.703 -2.883 1 97.81 128 ASN A C 1
ATOM 980 O O . ASN A 1 128 ? 13.773 1.816 -2.535 1 97.81 128 ASN A O 1
ATOM 984 N N . LYS A 1 129 ? 14.328 0.516 -4.223 1 97.5 129 LYS A N 1
ATOM 985 C CA . LYS A 1 129 ? 13.977 1.502 -5.242 1 97.5 129 LYS A CA 1
ATOM 986 C C . LYS A 1 129 ? 12.461 1.669 -5.34 1 97.5 129 LYS A C 1
ATOM 988 O O . LYS A 1 129 ? 11.969 2.717 -5.766 1 97.5 129 LYS A O 1
ATOM 993 N N . ILE A 1 130 ? 11.781 0.576 -4.91 1 97.38 130 ILE A N 1
ATOM 994 C CA . ILE A 1 130 ? 10.336 0.523 -5.09 1 97.38 130 ILE A CA 1
ATOM 995 C C . ILE A 1 130 ? 9.648 0.375 -3.732 1 97.38 130 ILE A C 1
ATOM 997 O O . ILE A 1 130 ? 8.664 1.057 -3.449 1 97.38 130 ILE A O 1
ATOM 1001 N N . SER A 1 131 ? 10.164 -0.519 -3.01 1 98.5 131 SER A N 1
ATOM 1002 C CA . SER A 1 131 ? 9.602 -0.852 -1.705 1 98.5 131 SER A CA 1
ATOM 1003 C C . SER A 1 131 ? 10.641 -0.696 -0.599 1 98.5 131 SER A C 1
ATOM 1005 O O . SER A 1 131 ? 11.383 -1.634 -0.302 1 98.5 131 SER A O 1
ATOM 1007 N N . PRO A 1 132 ? 10.602 0.426 0.083 1 97.56 132 PRO A N 1
ATOM 1008 C CA . PRO A 1 132 ? 11.539 0.588 1.197 1 97.56 132 PRO A CA 1
ATOM 1009 C C . PRO A 1 132 ? 11.406 -0.516 2.244 1 97.56 132 PRO A C 1
ATOM 1011 O O . PRO A 1 132 ? 10.344 -1.132 2.367 1 97.56 132 PRO A O 1
ATOM 1014 N N . PRO A 1 133 ? 12.539 -0.681 3.039 1 96.38 133 PRO A N 1
ATOM 1015 C CA . PRO A 1 133 ? 12.461 -1.671 4.117 1 96.38 133 PRO A CA 1
ATOM 1016 C C . PRO A 1 133 ? 11.281 -1.42 5.059 1 96.38 133 PRO A C 1
ATOM 1018 O O . PRO A 1 133 ? 10.961 -0.267 5.359 1 96.38 133 PRO A O 1
ATOM 1021 N N . ASP A 1 134 ? 10.609 -2.508 5.465 1 96.44 134 ASP A N 1
ATOM 1022 C CA . ASP A 1 134 ? 9.523 -2.529 6.445 1 96.44 134 ASP A CA 1
ATOM 1023 C C . ASP A 1 134 ? 8.195 -2.15 5.801 1 96.44 134 ASP A C 1
ATOM 1025 O O . ASP A 1 134 ? 7.148 -2.184 6.453 1 96.44 134 ASP A O 1
ATOM 1029 N N . SER A 1 135 ? 8.25 -1.831 4.504 1 97.94 135 SER A N 1
ATOM 1030 C CA . SER A 1 135 ? 6.98 -1.612 3.814 1 97.94 135 SER A CA 1
ATOM 1031 C C . SER A 1 135 ? 6.188 -2.908 3.688 1 97.94 135 SER A C 1
ATOM 1033 O O . SER A 1 135 ? 6.738 -3.998 3.85 1 97.94 135 SER A O 1
ATOM 1035 N N . ILE A 1 136 ? 4.895 -2.732 3.555 1 97.94 136 ILE A N 1
ATOM 1036 C CA . ILE A 1 136 ? 4 -3.844 3.246 1 97.94 136 ILE A CA 1
ATOM 1037 C C . ILE A 1 136 ? 3.684 -3.852 1.752 1 97.94 136 ILE A C 1
ATOM 1039 O O . ILE A 1 136 ? 3.326 -2.818 1.181 1 97.94 136 ILE A O 1
ATOM 1043 N N . ILE A 1 137 ? 3.885 -4.996 1.138 1 98.62 137 ILE A N 1
ATOM 1044 C CA . ILE A 1 137 ? 3.521 -5.141 -0.267 1 98.62 137 ILE A CA 1
ATOM 1045 C C . ILE A 1 137 ? 2.236 -5.957 -0.386 1 98.62 137 ILE A C 1
ATOM 1047 O O . ILE A 1 137 ? 2.023 -6.902 0.376 1 98.62 137 ILE A O 1
ATOM 1051 N N . LEU A 1 138 ? 1.372 -5.574 -1.289 1 97.88 138 LEU A N 1
ATOM 1052 C CA . LEU A 1 138 ? 0.145 -6.297 -1.606 1 97.88 138 LEU A CA 1
ATOM 1053 C C . LEU A 1 138 ? 0.303 -7.098 -2.895 1 97.88 138 LEU A C 1
ATOM 1055 O O . LEU A 1 138 ? 0.62 -6.535 -3.945 1 97.88 138 LEU A O 1
ATOM 1059 N N . VAL A 1 139 ? 0.065 -8.375 -2.732 1 97.38 139 VAL A N 1
ATOM 1060 C CA . VAL A 1 139 ? 0.35 -9.328 -3.803 1 97.38 139 VAL A CA 1
ATOM 1061 C C . VAL A 1 139 ? -0.953 -9.945 -4.309 1 97.38 139 VAL A C 1
ATOM 1063 O O . VAL A 1 139 ? -1.723 -10.508 -3.529 1 97.38 139 VAL A O 1
ATOM 1066 N N . ASN A 1 140 ? -1.187 -9.781 -5.598 1 92.19 140 ASN A N 1
ATOM 1067 C CA . ASN A 1 140 ? -2.324 -10.469 -6.207 1 92.19 140 ASN A CA 1
ATOM 1068 C C . ASN A 1 140 ? -1.948 -11.859 -6.691 1 92.19 140 ASN A C 1
ATOM 1070 O O . ASN A 1 140 ? -1.274 -12.016 -7.711 1 92.19 140 ASN A O 1
ATOM 1074 N N . MET A 1 141 ? -2.432 -12.906 -5.969 1 89.81 141 MET A N 1
ATOM 1075 C CA . MET A 1 141 ? -2.045 -14.289 -6.25 1 89.81 141 MET A CA 1
ATOM 1076 C C . MET A 1 141 ? -2.701 -14.781 -7.535 1 89.81 141 MET A C 1
ATOM 1078 O O . MET A 1 141 ? -2.301 -15.812 -8.086 1 89.81 141 MET A O 1
ATOM 1082 N N . ARG A 1 142 ? -3.604 -14.062 -8.031 1 82 142 ARG A N 1
ATOM 1083 C CA . ARG A 1 142 ? -4.262 -14.453 -9.273 1 82 142 ARG A CA 1
ATOM 1084 C C . ARG A 1 142 ? -3.537 -13.867 -10.484 1 82 142 ARG A C 1
ATOM 1086 O O . ARG A 1 142 ? -3.771 -14.297 -11.617 1 82 142 ARG A O 1
ATOM 1093 N N . ASP A 1 143 ? -2.727 -12.922 -10.273 1 88.19 143 ASP A N 1
ATOM 1094 C CA . ASP A 1 143 ? -1.95 -12.297 -11.336 1 88.19 143 ASP A CA 1
ATOM 1095 C C . ASP A 1 143 ? -0.536 -12.867 -11.398 1 88.19 143 ASP A C 1
ATOM 1097 O O . ASP A 1 143 ? 0.366 -12.383 -10.711 1 88.19 143 ASP A O 1
ATOM 1101 N N . LYS A 1 144 ? -0.38 -13.852 -12.297 1 91.69 144 LYS A N 1
ATOM 1102 C CA . LYS A 1 144 ? 0.903 -14.547 -12.352 1 91.69 144 LYS A CA 1
ATOM 1103 C C . LYS A 1 144 ? 1.574 -14.352 -13.711 1 91.69 144 LYS A C 1
ATOM 1105 O O . LYS A 1 144 ? 2.643 -14.914 -13.969 1 91.69 144 LYS A O 1
ATOM 1110 N N . LYS A 1 145 ? 0.955 -13.609 -14.57 1 92.88 145 LYS A N 1
ATOM 1111 C CA . LYS A 1 145 ? 1.541 -13.344 -15.883 1 92.88 145 LYS A CA 1
ATOM 1112 C C . LYS A 1 145 ? 2.775 -12.461 -15.766 1 92.88 145 LYS A C 1
ATOM 1114 O O . LYS A 1 145 ? 2.721 -11.391 -15.156 1 92.88 145 LYS A O 1
ATOM 1119 N N . LEU A 1 146 ? 3.809 -12.906 -16.375 1 96.69 146 LEU A N 1
ATOM 1120 C CA . LEU A 1 146 ? 5.059 -12.148 -16.328 1 96.69 146 LEU A CA 1
ATOM 1121 C C . LEU A 1 146 ? 5.023 -10.961 -17.266 1 96.69 146 LEU A C 1
ATOM 1123 O O . LEU A 1 146 ? 4.82 -11.133 -18.484 1 96.69 146 LEU A O 1
ATOM 1127 N N . VAL A 1 147 ? 5.172 -9.797 -16.797 1 96.81 147 VAL A N 1
ATOM 1128 C CA . VAL A 1 147 ? 5.266 -8.531 -17.516 1 96.81 147 VAL A CA 1
ATOM 1129 C C . VAL A 1 147 ? 6.621 -7.887 -17.266 1 96.81 147 VAL A C 1
ATOM 1131 O O . VAL A 1 147 ? 7.055 -7.77 -16.109 1 96.81 147 VAL A O 1
ATOM 1134 N N . PRO A 1 148 ? 7.324 -7.441 -18.328 1 97.75 148 PRO A N 1
ATOM 1135 C CA . PRO A 1 148 ? 8.633 -6.812 -18.125 1 97.75 148 PRO A CA 1
ATOM 1136 C C . PRO A 1 148 ? 8.578 -5.645 -17.141 1 97.75 148 PRO A C 1
ATOM 1138 O O . PRO A 1 148 ? 7.703 -4.781 -17.25 1 97.75 148 PRO A O 1
ATOM 1141 N N . ASN A 1 149 ? 9.484 -5.652 -16.172 1 97.69 149 ASN A N 1
ATOM 1142 C CA . ASN A 1 149 ? 9.695 -4.586 -15.195 1 97.69 149 ASN A CA 1
ATOM 1143 C C . ASN A 1 149 ? 8.695 -4.656 -14.047 1 97.69 149 ASN A C 1
ATOM 1145 O O . ASN A 1 149 ? 8.773 -3.877 -13.102 1 97.69 149 ASN A O 1
ATOM 1149 N N . ALA A 1 150 ? 7.789 -5.613 -14.117 1 98.31 150 ALA A N 1
ATOM 1150 C CA . ALA A 1 150 ? 6.875 -5.805 -12.992 1 98.31 150 ALA A CA 1
ATOM 1151 C C . ALA A 1 150 ? 7.551 -6.578 -11.859 1 98.31 150 ALA A C 1
ATOM 1153 O O . ALA A 1 150 ? 8.586 -7.207 -12.062 1 98.31 150 ALA A O 1
ATOM 1154 N N . CYS A 1 151 ? 6.941 -6.426 -10.68 1 98.62 151 CYS A N 1
ATOM 1155 C CA . CYS A 1 151 ? 7.52 -7.039 -9.484 1 98.62 151 CYS A CA 1
ATOM 1156 C C . CYS A 1 151 ? 6.664 -8.203 -9 1 98.62 151 CYS A C 1
ATOM 1158 O O . CYS A 1 151 ? 5.434 -8.133 -9.047 1 98.62 151 CYS A O 1
ATOM 1160 N N . TYR A 1 152 ? 7.332 -9.258 -8.516 1 98.44 152 TYR A N 1
ATOM 1161 C CA . TYR A 1 152 ? 6.641 -10.484 -8.141 1 98.44 152 TYR A CA 1
ATOM 1162 C C . TYR A 1 152 ? 7.219 -11.062 -6.852 1 98.44 152 TYR A C 1
ATOM 1164 O O . TYR A 1 152 ? 8.398 -10.891 -6.559 1 98.44 152 TYR A O 1
ATOM 1172 N N . VAL A 1 153 ? 6.332 -11.672 -6.117 1 98.25 153 VAL A N 1
ATOM 1173 C CA . VAL A 1 153 ? 6.785 -12.672 -5.148 1 98.25 153 VAL A CA 1
ATOM 1174 C C . VAL A 1 153 ? 6.887 -14.039 -5.824 1 98.25 153 VAL A C 1
ATOM 1176 O O . VAL A 1 153 ? 5.938 -14.492 -6.461 1 98.25 153 VAL A O 1
ATOM 1179 N N . ILE A 1 154 ? 8.055 -14.625 -5.711 1 97.69 154 ILE A N 1
ATOM 1180 C CA . ILE A 1 154 ? 8.336 -15.914 -6.332 1 97.69 154 ILE A CA 1
ATOM 1181 C C . ILE A 1 154 ? 8.906 -16.875 -5.293 1 97.69 154 ILE A C 1
ATOM 1183 O O . ILE A 1 154 ? 9.359 -16.453 -4.23 1 97.69 154 ILE A O 1
ATOM 1187 N N . ALA A 1 155 ? 8.82 -18.156 -5.605 1 96 155 ALA A N 1
ATOM 1188 C CA . ALA A 1 155 ? 9.414 -19.188 -4.77 1 96 155 ALA A CA 1
ATOM 1189 C C . ALA A 1 155 ? 10.172 -20.219 -5.613 1 96 155 ALA A C 1
ATOM 1191 O O . ALA A 1 155 ? 9.766 -20.516 -6.738 1 96 155 ALA A O 1
ATOM 1192 N N . ASP A 1 156 ? 11.242 -20.641 -5.039 1 93.81 156 ASP A N 1
ATOM 1193 C CA . ASP A 1 156 ? 11.969 -21.672 -5.754 1 93.81 156 ASP A CA 1
ATOM 1194 C C . ASP A 1 156 ? 11.484 -23.062 -5.344 1 93.81 156 ASP A C 1
ATOM 1196 O O . ASP A 1 156 ? 10.461 -23.203 -4.676 1 93.81 156 ASP A O 1
ATOM 1200 N N . GLU A 1 157 ? 12.211 -24.062 -5.852 1 91.44 157 GLU A N 1
ATOM 1201 C CA . GLU A 1 157 ? 11.781 -25.438 -5.668 1 91.44 157 GLU A CA 1
ATOM 1202 C C . GLU A 1 157 ? 11.812 -25.844 -4.195 1 91.44 157 GLU A C 1
ATOM 1204 O O . GLU A 1 157 ? 11.102 -26.75 -3.775 1 91.44 157 GLU A O 1
ATOM 1209 N N . THR A 1 158 ? 12.641 -25.203 -3.387 1 91.12 158 THR A N 1
ATOM 1210 C CA . THR A 1 158 ? 12.758 -25.516 -1.971 1 91.12 158 THR A CA 1
ATOM 1211 C C . THR A 1 158 ? 11.656 -24.844 -1.166 1 91.12 158 THR A C 1
ATOM 1213 O O . THR A 1 158 ? 11.469 -25.141 0.017 1 91.12 158 THR A O 1
ATOM 1216 N N . GLY A 1 159 ? 10.953 -23.938 -1.793 1 90.38 159 GLY A N 1
ATOM 1217 C CA . GLY A 1 159 ? 9.906 -23.203 -1.105 1 90.38 159 GLY A CA 1
ATOM 1218 C C . GLY A 1 159 ? 10.375 -21.859 -0.561 1 90.38 159 GLY A C 1
ATOM 1219 O O . GLY A 1 159 ? 9.625 -21.172 0.134 1 90.38 159 GLY A O 1
ATOM 1220 N N . GLN A 1 160 ? 11.547 -21.547 -0.832 1 92.19 160 GLN A N 1
ATOM 1221 C CA . GLN A 1 160 ? 12.023 -20.234 -0.417 1 92.19 160 GLN A CA 1
ATOM 1222 C C . GLN A 1 160 ? 11.406 -19.125 -1.262 1 92.19 160 GLN A C 1
ATOM 1224 O O . GLN A 1 160 ? 11.586 -19.094 -2.48 1 92.19 160 GLN A O 1
ATOM 1229 N N . ALA A 1 161 ? 10.711 -18.234 -0.642 1 95.69 161 ALA A N 1
ATOM 1230 C CA . ALA A 1 161 ? 10.039 -17.141 -1.339 1 95.69 161 ALA A CA 1
ATOM 1231 C C . ALA A 1 161 ? 10.875 -15.859 -1.298 1 95.69 161 ALA A C 1
ATOM 1233 O O . ALA A 1 161 ? 11.555 -15.586 -0.305 1 95.69 161 ALA A O 1
ATOM 1234 N N . THR A 1 162 ? 10.781 -15.055 -2.391 1 97 162 THR A N 1
ATOM 1235 C CA . THR A 1 162 ? 11.5 -13.781 -2.467 1 97 162 THR A CA 1
ATOM 1236 C C . THR A 1 162 ? 10.742 -12.789 -3.344 1 97 162 THR A C 1
ATOM 1238 O O . THR A 1 162 ? 9.82 -13.164 -4.07 1 97 162 THR A O 1
ATOM 1241 N N . TYR A 1 163 ? 11.016 -11.602 -3.188 1 98.44 163 TYR A N 1
ATOM 1242 C CA . TYR A 1 163 ? 10.445 -10.461 -3.893 1 98.44 163 TYR A CA 1
ATOM 1243 C C . TYR A 1 163 ? 11.453 -9.859 -4.863 1 98.44 163 TYR A C 1
ATOM 1245 O O . TYR A 1 163 ? 12.523 -9.414 -4.457 1 98.44 163 TYR A O 1
ATOM 1253 N N . LYS A 1 164 ? 11.094 -9.945 -6.176 1 98.44 164 LYS A N 1
ATOM 1254 C CA . LYS A 1 164 ? 12.031 -9.5 -7.199 1 98.44 164 LYS A CA 1
ATOM 1255 C C . LYS A 1 164 ? 11.305 -8.836 -8.367 1 98.44 164 LYS A C 1
ATOM 1257 O O . LYS A 1 164 ? 10.086 -8.969 -8.492 1 98.44 164 LYS A O 1
ATOM 1262 N N . ARG A 1 165 ? 12.062 -8.102 -9.18 1 98.56 165 ARG A N 1
ATOM 1263 C CA . ARG A 1 165 ? 11.594 -7.504 -10.422 1 98.56 165 ARG A CA 1
ATOM 1264 C C . ARG A 1 165 ? 11.906 -8.406 -11.617 1 98.56 165 ARG A C 1
ATOM 1266 O O . ARG A 1 165 ? 12.992 -8.977 -11.703 1 98.56 165 ARG A O 1
ATOM 1273 N N . TYR A 1 166 ? 10.953 -8.531 -12.562 1 98.69 166 TYR A N 1
ATOM 1274 C CA . TYR A 1 166 ? 11.133 -9.383 -13.734 1 98.69 166 TYR A CA 1
ATOM 1275 C C . TYR A 1 166 ? 11.797 -8.617 -14.875 1 98.69 166 TYR A C 1
ATOM 1277 O O . TYR A 1 166 ? 11.242 -7.641 -15.375 1 98.69 166 TYR A O 1
ATOM 1285 N N . ARG A 1 167 ? 12.984 -8.992 -15.172 1 98.25 167 ARG A N 1
ATOM 1286 C CA . ARG A 1 167 ? 13.781 -8.508 -16.297 1 98.25 167 ARG A CA 1
ATOM 1287 C C . ARG A 1 167 ? 14.117 -9.641 -17.25 1 98.25 167 ARG A C 1
ATOM 1289 O O . ARG A 1 167 ? 15.188 -10.25 -17.141 1 98.25 167 ARG A O 1
ATOM 1296 N N . PRO A 1 168 ? 13.336 -9.789 -18.281 1 97 168 PRO A N 1
ATOM 1297 C CA . PRO A 1 168 ? 13.453 -10.984 -19.109 1 97 168 PRO A CA 1
ATOM 1298 C C . PRO A 1 168 ? 14.797 -11.078 -19.828 1 97 168 PRO A C 1
ATOM 1300 O O . PRO A 1 168 ? 15.242 -12.18 -20.172 1 97 168 PRO A O 1
ATOM 1303 N N . ASN A 1 169 ? 15.414 -9.961 -20.031 1 97.06 169 ASN A N 1
ATOM 1304 C CA . ASN A 1 169 ? 16.656 -9.969 -20.781 1 97.06 169 ASN A CA 1
ATOM 1305 C C . ASN A 1 169 ? 17.875 -10.156 -19.875 1 97.06 169 ASN A C 1
ATOM 1307 O O . ASN A 1 169 ? 19 -10.258 -20.359 1 97.06 169 ASN A O 1
ATOM 1311 N N . ASP A 1 170 ? 17.656 -10.172 -18.609 1 96.44 170 ASP A N 1
ATOM 1312 C CA . ASP A 1 170 ? 18.734 -10.414 -17.656 1 96.44 170 ASP A CA 1
ATOM 1313 C C . ASP A 1 170 ? 18.844 -11.898 -17.312 1 96.44 170 ASP A C 1
ATOM 1315 O O . ASP A 1 170 ? 17.922 -12.672 -17.594 1 96.44 170 ASP A O 1
ATOM 1319 N N . ASN A 1 171 ? 20.078 -12.281 -16.766 1 93.94 171 ASN A N 1
ATOM 1320 C CA . ASN A 1 171 ? 20.297 -13.648 -16.297 1 93.94 171 ASN A CA 1
ATOM 1321 C C . ASN A 1 171 ? 20.859 -13.656 -14.883 1 93.94 171 ASN A C 1
ATOM 1323 O O . ASN A 1 171 ? 22.016 -13.258 -14.656 1 93.94 171 ASN A O 1
ATOM 1327 N N . PRO A 1 172 ? 20.109 -14.266 -13.914 1 95.62 172 PRO A N 1
ATOM 1328 C CA . PRO A 1 172 ? 18.719 -14.727 -13.984 1 95.62 172 PRO A CA 1
ATOM 1329 C C . PRO A 1 172 ? 17.734 -13.586 -14.195 1 95.62 172 PRO A C 1
ATOM 1331 O O . PRO A 1 172 ? 18.062 -12.422 -13.977 1 95.62 172 PRO A O 1
ATOM 1334 N N . PRO A 1 173 ? 16.516 -13.859 -14.625 1 96.75 173 PRO A N 1
ATOM 1335 C CA . PRO A 1 173 ? 15.578 -12.805 -15.031 1 96.75 173 PRO A CA 1
ATOM 1336 C C . PRO A 1 173 ? 14.93 -12.094 -13.844 1 96.75 173 PRO A C 1
ATOM 1338 O O . PRO A 1 173 ? 14.375 -11.008 -14 1 96.75 173 PRO A O 1
ATOM 1341 N N . PHE A 1 174 ? 14.906 -12.719 -12.711 1 97.88 174 PHE A N 1
ATOM 1342 C CA . PHE A 1 174 ? 14.383 -12.062 -11.516 1 97.88 174 PHE A CA 1
ATOM 1343 C C . PHE A 1 174 ? 15.492 -11.336 -10.766 1 97.88 174 PHE A C 1
ATOM 1345 O O . PHE A 1 174 ? 16.359 -11.969 -10.156 1 97.88 174 PHE A O 1
ATOM 1352 N N . GLN A 1 175 ? 15.375 -9.992 -10.789 1 98.12 175 GLN A N 1
ATOM 1353 C CA . GLN A 1 175 ? 16.469 -9.133 -10.336 1 98.12 175 GLN A CA 1
ATOM 1354 C C . GLN A 1 175 ? 16.031 -8.266 -9.148 1 98.12 175 GLN A C 1
ATOM 1356 O O . GLN A 1 175 ? 14.859 -7.918 -9.031 1 98.12 175 GLN A O 1
ATOM 1361 N N . PRO A 1 176 ? 17.016 -7.938 -8.234 1 98.12 176 PRO A N 1
ATOM 1362 C CA . PRO A 1 176 ? 16.703 -6.898 -7.25 1 98.12 176 PRO A CA 1
ATOM 1363 C C . PRO A 1 176 ? 16.453 -5.535 -7.891 1 98.12 176 PRO A C 1
ATOM 1365 O O . PRO A 1 176 ? 16.859 -5.301 -9.031 1 98.12 176 PRO A O 1
ATOM 1368 N N . ALA A 1 177 ? 15.695 -4.695 -7.277 1 97.88 177 ALA A N 1
ATOM 1369 C CA . ALA A 1 177 ? 15.586 -3.266 -7.559 1 97.88 177 ALA A CA 1
ATOM 1370 C C . ALA A 1 177 ? 16.078 -2.436 -6.375 1 97.88 177 ALA A C 1
ATOM 1372 O O . ALA A 1 177 ? 15.281 -1.859 -5.637 1 97.88 177 ALA A O 1
ATOM 1373 N N . SER A 1 178 ? 17.438 -2.393 -6.266 1 97.81 178 SER A N 1
ATOM 1374 C CA . SER A 1 178 ? 18.094 -1.83 -5.082 1 97.81 178 SER A CA 1
ATOM 1375 C C . SER A 1 178 ? 19.062 -0.715 -5.457 1 97.81 178 SER A C 1
ATOM 1377 O O . SER A 1 178 ? 19.641 -0.732 -6.543 1 97.81 178 SER A O 1
ATOM 1379 N N . TYR A 1 179 ? 19.156 0.317 -4.609 1 96.5 179 TYR A N 1
ATOM 1380 C CA . TYR A 1 179 ? 20.188 1.339 -4.758 1 96.5 179 TYR A CA 1
ATOM 1381 C C . TYR A 1 179 ? 21.562 0.792 -4.379 1 96.5 179 TYR A C 1
ATOM 1383 O O . TYR A 1 179 ? 22.594 1.406 -4.684 1 96.5 179 TYR A O 1
ATOM 1391 N N . ASP A 1 180 ? 21.578 -0.324 -3.678 1 95.69 180 ASP A N 1
ATOM 1392 C CA . ASP A 1 180 ? 22.812 -1.015 -3.344 1 95.69 180 ASP A CA 1
ATOM 1393 C C . ASP A 1 180 ? 23.25 -1.949 -4.473 1 95.69 180 ASP A C 1
ATOM 1395 O O . ASP A 1 180 ? 22.75 -3.072 -4.578 1 95.69 180 ASP A O 1
ATOM 1399 N N . LYS A 1 181 ? 24.234 -1.639 -5.195 1 93.31 181 LYS A N 1
ATOM 1400 C CA . LYS A 1 181 ? 24.672 -2.363 -6.387 1 93.31 181 LYS A CA 1
ATOM 1401 C C . LYS A 1 181 ? 25.328 -3.686 -6.016 1 93.31 181 LYS A C 1
ATOM 1403 O O . LYS A 1 181 ? 25.516 -4.559 -6.871 1 93.31 181 LYS A O 1
ATOM 1408 N N . THR A 1 182 ? 25.641 -3.848 -4.801 1 95.62 182 THR A N 1
ATOM 1409 C CA . THR A 1 182 ? 26.297 -5.078 -4.383 1 95.62 182 THR A CA 1
ATOM 1410 C C . THR A 1 182 ? 25.281 -6.199 -4.188 1 95.62 182 THR A C 1
ATOM 1412 O O . THR A 1 182 ? 25.656 -7.371 -4.102 1 95.62 182 THR A O 1
ATOM 1415 N N . ILE A 1 183 ? 24.078 -5.867 -4.086 1 96.56 183 ILE A N 1
ATOM 1416 C CA . ILE A 1 183 ? 23.031 -6.875 -3.969 1 96.56 183 ILE A CA 1
ATOM 1417 C C . ILE A 1 183 ? 22.797 -7.547 -5.324 1 96.56 183 ILE A C 1
ATOM 1419 O O . ILE A 1 183 ? 22.406 -6.891 -6.289 1 96.56 183 ILE A O 1
ATOM 1423 N N . LYS A 1 184 ? 22.984 -8.812 -5.359 1 95.06 184 LYS A N 1
ATOM 1424 C CA . LYS A 1 184 ? 22.891 -9.57 -6.605 1 95.06 184 LYS A CA 1
ATOM 1425 C C . LYS A 1 184 ? 21.578 -10.344 -6.684 1 95.06 184 LYS A C 1
ATOM 1427 O O . LYS A 1 184 ? 20.859 -10.469 -5.688 1 95.06 184 LYS A O 1
ATOM 1432 N N . ALA A 1 185 ? 21.281 -10.82 -7.914 1 95.44 185 ALA A N 1
ATOM 1433 C CA . ALA A 1 185 ? 20.109 -11.68 -8.109 1 95.44 185 ALA A CA 1
ATOM 1434 C C . ALA A 1 185 ? 20.203 -12.922 -7.23 1 95.44 185 ALA A C 1
ATOM 1436 O O . ALA A 1 185 ? 21.281 -13.461 -7.012 1 95.44 185 ALA A O 1
ATOM 1437 N N . PRO A 1 186 ? 19.031 -13.289 -6.719 1 92.69 186 PRO A N 1
ATOM 1438 C CA . PRO A 1 186 ? 19.031 -14.469 -5.855 1 92.69 186 PRO A CA 1
ATOM 1439 C C . PRO A 1 186 ? 19.391 -15.75 -6.609 1 92.69 186 PRO A C 1
ATOM 1441 O O . PRO A 1 186 ? 19.062 -15.883 -7.793 1 92.69 186 PRO A O 1
ATOM 1444 N N . LYS A 1 187 ? 20.062 -16.594 -5.875 1 89.31 187 LYS A N 1
ATOM 1445 C CA . LYS A 1 187 ? 20.281 -17.938 -6.402 1 89.31 187 LYS A CA 1
ATOM 1446 C C . LYS A 1 187 ? 19.094 -18.844 -6.094 1 89.31 187 LYS A C 1
ATOM 1448 O O . LYS A 1 187 ? 18.891 -19.25 -4.949 1 89.31 187 LYS A O 1
ATOM 1453 N N . LEU A 1 188 ? 18.312 -19.031 -7.094 1 88.88 188 LEU A N 1
ATOM 1454 C CA . LEU A 1 188 ? 17.125 -19.844 -6.918 1 88.88 188 LEU A CA 1
ATOM 1455 C C . LEU A 1 188 ? 17.344 -21.266 -7.43 1 88.88 188 LEU A C 1
ATOM 1457 O O . LEU A 1 188 ? 18.016 -21.453 -8.445 1 88.88 188 LEU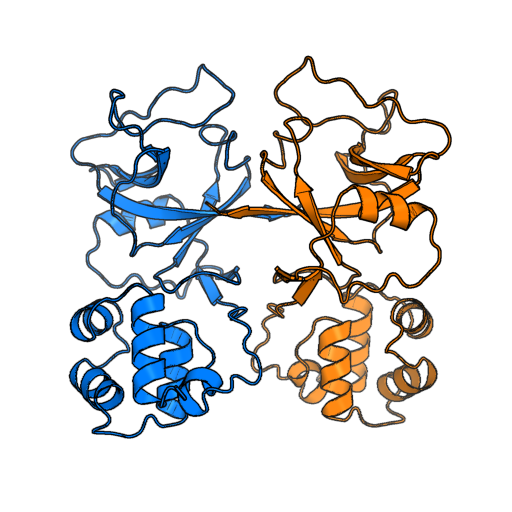 A O 1
ATOM 1461 N N . GLU A 1 189 ? 16.844 -22.156 -6.715 1 88.31 189 GLU A N 1
ATOM 1462 C CA . GLU A 1 189 ? 17.031 -23.562 -7.051 1 88.31 189 GLU A CA 1
ATOM 1463 C C . GLU A 1 189 ? 15.852 -24.094 -7.871 1 88.31 189 GLU A C 1
ATOM 1465 O O . GLU A 1 189 ? 14.695 -23.938 -7.48 1 88.31 189 GLU A O 1
ATOM 1470 N N . GLY A 1 190 ? 16.266 -24.734 -8.922 1 90.5 190 GLY A N 1
ATOM 1471 C CA . GLY A 1 190 ? 15.266 -25.469 -9.672 1 90.5 190 GLY A CA 1
ATOM 1472 C C . GLY A 1 190 ? 14.219 -24.562 -10.312 1 90.5 190 GLY A C 1
ATOM 1473 O O . GLY A 1 190 ? 14.539 -23.453 -10.75 1 90.5 190 GLY A O 1
ATOM 1474 N N . ALA A 1 191 ? 13.016 -25.125 -10.438 1 90.94 191 ALA A N 1
ATOM 1475 C CA . ALA A 1 191 ? 11.922 -24.422 -11.102 1 90.94 191 ALA A CA 1
ATOM 1476 C C . ALA A 1 191 ? 11.391 -23.297 -10.219 1 90.94 191 ALA A C 1
ATOM 1478 O O . ALA A 1 191 ? 11.273 -23.453 -9 1 90.94 191 ALA A O 1
ATOM 1479 N N . ILE A 1 192 ? 11.055 -22.203 -10.789 1 93.44 192 ILE A N 1
ATOM 1480 C CA . ILE A 1 192 ? 10.547 -21.031 -10.078 1 93.44 192 ILE A CA 1
ATOM 1481 C C . ILE A 1 192 ? 9.031 -20.969 -10.188 1 93.44 192 ILE A C 1
ATOM 1483 O O . ILE A 1 192 ? 8.469 -21.141 -11.273 1 93.44 192 ILE A O 1
ATOM 1487 N N . SER A 1 193 ? 8.422 -20.844 -9.062 1 94.69 193 SER A N 1
ATOM 1488 C CA . SER A 1 193 ? 6.973 -20.641 -9.016 1 94.69 193 SER A CA 1
ATOM 1489 C C . SER A 1 193 ? 6.625 -19.188 -8.75 1 94.69 193 SER A C 1
ATOM 1491 O O . SER A 1 193 ? 7.207 -18.547 -7.867 1 94.69 193 SER A O 1
ATOM 1493 N N . ILE A 1 194 ? 5.645 -18.656 -9.555 1 96.38 194 ILE A N 1
ATOM 1494 C CA . ILE A 1 194 ? 5.156 -17.312 -9.328 1 96.38 194 ILE A CA 1
ATOM 1495 C C . ILE A 1 194 ? 4.004 -17.344 -8.32 1 96.38 194 ILE A C 1
ATOM 1497 O O . ILE A 1 194 ? 2.961 -17.938 -8.586 1 96.38 194 ILE A O 1
ATOM 1501 N N . ILE A 1 195 ? 4.184 -16.703 -7.172 1 95.94 195 ILE A N 1
ATOM 1502 C CA . ILE A 1 195 ? 3.137 -16.641 -6.16 1 95.94 195 ILE A CA 1
ATOM 1503 C C . ILE A 1 195 ? 2.105 -15.586 -6.555 1 95.94 195 ILE A C 1
ATOM 1505 O O . ILE A 1 195 ? 0.9 -15.805 -6.43 1 95.94 195 ILE A O 1
ATOM 1509 N N . GLY A 1 196 ? 2.637 -14.438 -7.008 1 96.75 196 GLY A N 1
ATOM 1510 C CA . GLY A 1 196 ? 1.739 -13.391 -7.469 1 96.75 196 GLY A CA 1
ATOM 1511 C C . GLY A 1 196 ? 2.451 -12.078 -7.766 1 96.75 196 GLY A C 1
ATOM 1512 O O . GLY A 1 196 ? 3.607 -11.898 -7.383 1 96.75 196 GLY A O 1
ATOM 1513 N N . ARG A 1 197 ? 1.744 -11.172 -8.43 1 97.69 197 ARG A N 1
ATOM 1514 C CA . ARG A 1 197 ? 2.277 -9.859 -8.789 1 97.69 197 ARG A CA 1
ATOM 1515 C C . ARG A 1 197 ? 2.045 -8.852 -7.676 1 97.69 197 ARG A C 1
ATOM 1517 O O . ARG A 1 197 ? 0.968 -8.812 -7.074 1 97.69 197 ARG A O 1
ATOM 1524 N N . VAL A 1 198 ? 3.068 -8.133 -7.367 1 98.56 198 VAL A N 1
ATOM 1525 C CA . VAL A 1 198 ? 2.953 -7.051 -6.398 1 98.56 198 VAL A CA 1
ATOM 1526 C C . VAL A 1 198 ? 2.338 -5.82 -7.062 1 98.56 198 VAL A C 1
ATOM 1528 O O . VAL A 1 198 ? 2.807 -5.375 -8.117 1 98.56 198 VAL A O 1
ATOM 1531 N N . ARG A 1 199 ? 1.314 -5.227 -6.434 1 96.75 199 ARG A N 1
ATOM 1532 C CA . ARG A 1 199 ? 0.588 -4.137 -7.082 1 96.75 199 ARG A CA 1
ATOM 1533 C C . ARG A 1 199 ? 0.643 -2.865 -6.242 1 96.75 199 ARG A C 1
ATOM 1535 O O . ARG A 1 199 ? 0.358 -1.774 -6.742 1 96.75 199 ARG A O 1
ATOM 1542 N N . ARG A 1 200 ? 1 -2.959 -5.02 1 97.56 200 ARG A N 1
ATOM 1543 C CA . ARG A 1 200 ? 1.019 -1.806 -4.125 1 97.56 200 ARG A CA 1
ATOM 1544 C C . ARG A 1 200 ? 2.053 -1.988 -3.02 1 97.56 200 ARG A C 1
ATOM 1546 O O . ARG A 1 200 ? 2.232 -3.096 -2.508 1 97.56 200 ARG A O 1
ATOM 1553 N N . THR A 1 201 ? 2.75 -0.995 -2.672 1 98.19 201 THR A N 1
ATOM 1554 C CA . THR A 1 201 ? 3.625 -0.89 -1.509 1 98.19 201 THR A CA 1
ATOM 1555 C C . THR A 1 201 ? 3.125 0.188 -0.551 1 98.19 201 THR A C 1
ATOM 1557 O O . THR A 1 201 ? 2.777 1.291 -0.977 1 98.19 201 THR A O 1
ATOM 1560 N N . ILE A 1 202 ? 3.021 -0.139 0.681 1 97.69 202 ILE A N 1
ATOM 1561 C CA . ILE A 1 202 ? 2.561 0.788 1.709 1 97.69 202 ILE A CA 1
ATOM 1562 C C . ILE A 1 202 ? 3.596 0.874 2.828 1 97.69 202 ILE A C 1
ATOM 1564 O O . ILE A 1 202 ? 4.066 -0.151 3.328 1 97.69 202 ILE A O 1
ATOM 1568 N N . LEU A 1 203 ? 3.986 2.012 3.195 1 97.69 203 LEU A N 1
ATOM 1569 C CA . LEU A 1 203 ? 4.84 2.223 4.359 1 97.69 203 LEU A CA 1
ATOM 1570 C C . LEU A 1 203 ? 4.195 3.203 5.336 1 97.69 203 LEU A C 1
ATOM 1572 O O . LEU A 1 203 ? 3.906 4.344 4.973 1 97.69 203 LEU A O 1
ATOM 1576 N N . ASP A 1 204 ? 3.887 2.74 6.504 1 94.5 204 ASP A N 1
ATOM 1577 C CA . ASP A 1 204 ? 3.387 3.596 7.574 1 94.5 204 ASP A CA 1
ATOM 1578 C C . ASP A 1 204 ? 4.535 4.164 8.406 1 94.5 204 ASP A C 1
ATOM 1580 O O . ASP A 1 204 ? 5.516 3.465 8.68 1 94.5 204 ASP A O 1
ATOM 1584 N N . MET A 1 205 ? 4.363 5.445 8.68 1 89.75 205 MET A N 1
ATOM 1585 C CA . MET A 1 205 ? 5.43 6.074 9.453 1 89.75 205 MET A CA 1
ATOM 1586 C C . MET A 1 205 ? 4.852 6.996 10.523 1 89.75 205 MET A C 1
ATOM 1588 O O . MET A 1 205 ? 3.715 7.461 10.398 1 89.75 205 MET A O 1
ATOM 1592 N N . MET B 1 1 ? -17.484 -3.004 31.531 1 39.81 1 MET B N 1
ATOM 1593 C CA . MET B 1 1 ? -18.484 -1.939 31.578 1 39.81 1 MET B CA 1
ATOM 1594 C C . MET B 1 1 ? -18.938 -1.549 30.172 1 39.81 1 MET B C 1
ATOM 1596 O O . MET B 1 1 ? -18.109 -1.406 29.266 1 39.81 1 MET B O 1
ATOM 1600 N N . SER B 1 2 ? -20.203 -1.749 29.641 1 56.75 2 SER B N 1
ATOM 1601 C CA . SER B 1 2 ? -20.844 -1.571 28.344 1 56.75 2 SER B CA 1
ATOM 1602 C C . SER B 1 2 ? -20.891 -0.099 27.938 1 56.75 2 SER B C 1
ATOM 1604 O O . SER B 1 2 ? -21.469 0.724 28.641 1 56.75 2 SER B O 1
ATOM 1606 N N . TYR B 1 3 ? -19.984 0.383 27.266 1 73.69 3 TYR B N 1
ATOM 1607 C CA . TYR B 1 3 ? -19.953 1.788 26.875 1 73.69 3 TYR B CA 1
ATOM 1608 C C . TYR B 1 3 ? -21.234 2.188 26.156 1 73.69 3 TYR B C 1
ATOM 1610 O O . TYR B 1 3 ? -21.719 1.448 25.297 1 73.69 3 TYR B O 1
ATOM 1618 N N . LEU B 1 4 ? -21.953 3.127 26.875 1 81.56 4 LEU B N 1
ATOM 1619 C CA . LEU B 1 4 ? -23.109 3.727 26.203 1 81.56 4 LEU B CA 1
ATOM 1620 C C . LEU B 1 4 ? -22.656 4.539 24.984 1 81.56 4 LEU B C 1
ATOM 1622 O O . LEU B 1 4 ? -21.469 4.844 24.844 1 81.56 4 LEU B O 1
ATOM 1626 N N . PRO B 1 5 ? -23.531 4.82 24.078 1 82.19 5 PRO B N 1
ATOM 1627 C CA . PRO B 1 5 ? -23.188 5.609 22.906 1 82.19 5 PRO B CA 1
ATOM 1628 C C . PRO B 1 5 ? -22.438 6.898 23.25 1 82.19 5 PRO B C 1
ATOM 1630 O O . PRO B 1 5 ? -21.484 7.27 22.562 1 82.19 5 PRO B O 1
ATOM 1633 N N . LYS B 1 6 ? -22.922 7.539 24.391 1 88.25 6 LYS B N 1
ATOM 1634 C CA . LYS B 1 6 ? -22.25 8.766 24.797 1 88.25 6 LYS B CA 1
ATOM 1635 C C . LYS B 1 6 ? -20.781 8.516 25.125 1 88.25 6 LYS B C 1
ATOM 1637 O O . LYS B 1 6 ? -19.906 9.32 24.797 1 88.25 6 LYS B O 1
ATOM 1642 N N . ASP B 1 7 ? -20.531 7.363 25.672 1 85.06 7 ASP B N 1
ATOM 1643 C CA . ASP B 1 7 ? -19.156 6.988 26.047 1 85.06 7 ASP B CA 1
ATOM 1644 C C . ASP B 1 7 ? -18.328 6.668 24.797 1 85.06 7 ASP B C 1
ATOM 1646 O O . ASP B 1 7 ? -17.188 7.102 24.688 1 85.06 7 ASP B O 1
ATOM 1650 N N . ARG B 1 8 ? -18.938 5.961 23.969 1 79.88 8 ARG B N 1
ATOM 1651 C CA . ARG B 1 8 ? -18.234 5.559 22.75 1 79.88 8 ARG B CA 1
ATOM 1652 C C . ARG B 1 8 ? -17.938 6.766 21.875 1 79.88 8 ARG B C 1
ATOM 1654 O O . ARG B 1 8 ? -16.891 6.816 21.219 1 79.88 8 ARG B O 1
ATOM 1661 N N . LEU B 1 9 ? -18.828 7.664 21.922 1 86.44 9 LEU B N 1
ATOM 1662 C CA . LEU B 1 9 ? -18.578 8.898 21.188 1 86.44 9 LEU B CA 1
ATOM 1663 C C . LEU B 1 9 ? -17.375 9.641 21.766 1 86.44 9 LEU B C 1
ATOM 1665 O O . LEU B 1 9 ? -16.531 10.141 21 1 86.44 9 LEU B O 1
ATOM 1669 N N . LYS B 1 10 ? -17.344 9.656 23.047 1 86.31 10 LYS B N 1
ATOM 1670 C CA . LYS B 1 10 ? -16.203 10.305 23.703 1 86.31 10 LYS B CA 1
ATOM 1671 C C . LYS B 1 10 ? -14.898 9.594 23.391 1 86.31 10 LYS B C 1
ATOM 1673 O O . LYS B 1 10 ? -13.891 10.234 23.094 1 86.31 10 LYS B O 1
ATOM 1678 N N . ILE B 1 11 ? -14.992 8.352 23.406 1 78.75 11 ILE B N 1
ATOM 1679 C CA . ILE B 1 11 ? -13.836 7.527 23.078 1 78.75 11 ILE B CA 1
ATOM 1680 C C . ILE B 1 11 ? -13.414 7.789 21.625 1 78.75 11 ILE B C 1
ATOM 1682 O O . ILE B 1 11 ? -12.227 7.961 21.344 1 78.75 11 ILE B O 1
ATOM 1686 N N . ALA B 1 12 ? -14.367 7.812 20.781 1 77.19 12 ALA B N 1
ATOM 1687 C CA . ALA B 1 12 ? -14.109 8.062 19.359 1 77.19 12 ALA B CA 1
ATOM 1688 C C . ALA B 1 12 ? -13.422 9.414 19.156 1 77.19 12 ALA B C 1
ATOM 1690 O O . ALA B 1 12 ? -12.445 9.508 18.406 1 77.19 12 ALA B O 1
ATOM 1691 N N . ARG B 1 13 ? -13.953 10.406 19.875 1 82.62 13 ARG B N 1
ATOM 1692 C CA . ARG B 1 13 ? -13.383 11.742 19.75 1 82.62 13 ARG B CA 1
ATOM 1693 C C . ARG B 1 13 ? -11.93 11.766 20.219 1 82.62 13 ARG B C 1
ATOM 1695 O O . ARG B 1 13 ? -11.055 12.305 19.531 1 82.62 13 ARG B O 1
ATOM 1702 N N . LYS B 1 14 ? -11.711 11.133 21.266 1 76.5 14 LYS B N 1
ATOM 1703 C CA . LYS B 1 14 ? -10.359 11.125 21.828 1 76.5 14 LYS B CA 1
ATOM 1704 C C . LYS B 1 14 ? -9.398 10.352 20.938 1 76.5 14 LYS B C 1
ATOM 1706 O O . LYS B 1 14 ? -8.266 10.789 20.703 1 76.5 14 LYS B O 1
ATOM 1711 N N . ASN B 1 15 ? -9.898 9.281 20.5 1 66.62 15 ASN B N 1
ATOM 1712 C CA . ASN B 1 15 ? -9.07 8.469 19.625 1 66.62 15 ASN B CA 1
ATOM 1713 C C . ASN B 1 15 ? -8.727 9.203 18.328 1 66.62 15 ASN B C 1
ATOM 1715 O O . ASN B 1 15 ? -7.707 8.914 17.703 1 66.62 15 ASN B O 1
ATOM 1719 N N . ALA B 1 16 ? -9.602 10.078 18 1 67.5 16 ALA B N 1
ATOM 1720 C CA . ALA B 1 16 ? -9.398 10.859 16.781 1 67.5 16 ALA B CA 1
ATOM 1721 C C . ALA B 1 16 ? -8.406 11.992 17.016 1 67.5 16 ALA B C 1
ATOM 1723 O O . ALA B 1 16 ? -8.055 12.719 16.078 1 67.5 16 ALA B O 1
ATOM 1724 N N . GLY B 1 17 ? -8.055 12.164 18.25 1 65.06 17 GLY B N 1
ATOM 1725 C CA . GLY B 1 17 ? -6.996 13.117 18.531 1 65.06 17 GLY B CA 1
ATOM 1726 C C . GLY B 1 17 ? -7.508 14.406 19.156 1 65.06 17 GLY B C 1
ATOM 1727 O O . GLY B 1 17 ? -6.762 15.375 19.281 1 65.06 17 GLY B O 1
ATOM 1728 N N . TYR B 1 18 ? -8.789 14.438 19.469 1 78.31 18 TYR B N 1
ATOM 1729 C CA . TYR B 1 18 ? -9.359 15.633 20.078 1 78.31 18 TYR B CA 1
ATOM 1730 C C . TYR B 1 18 ? -9.648 15.406 21.562 1 78.31 18 TYR B C 1
ATOM 1732 O O . TYR B 1 18 ? -10.484 14.586 21.922 1 78.31 18 TYR B O 1
ATOM 1740 N N . ALA B 1 19 ? -8.969 16.219 22.328 1 84 19 ALA B N 1
ATOM 1741 C CA . ALA B 1 19 ? -9.062 16.016 23.781 1 84 19 ALA B CA 1
ATOM 1742 C C . ALA B 1 19 ? -10.438 16.438 24.297 1 84 19 ALA B C 1
ATOM 1744 O O . ALA B 1 19 ? -10.992 15.781 25.188 1 84 19 ALA B O 1
ATOM 1745 N N . THR B 1 20 ? -10.883 17.562 23.75 1 89.19 20 THR B N 1
ATOM 1746 C CA . THR B 1 20 ? -12.156 18.094 24.219 1 89.19 20 THR B CA 1
ATOM 1747 C C . THR B 1 20 ? -13.125 18.297 23.062 1 89.19 20 THR B C 1
ATOM 1749 O O . THR B 1 20 ? -12.703 18.406 21.906 1 89.19 20 THR B O 1
ATOM 1752 N N . PRO B 1 21 ? -14.445 18.266 23.391 1 91.94 21 PRO B N 1
ATOM 1753 C CA . PRO B 1 21 ? -15.43 18.562 22.344 1 91.94 21 PRO B CA 1
ATOM 1754 C C . PRO B 1 21 ? -15.195 19.922 21.703 1 91.94 21 PRO B C 1
ATOM 1756 O O . PRO B 1 21 ? -15.406 20.078 20.484 1 91.94 21 PRO B O 1
ATOM 1759 N N . SER B 1 22 ? -14.734 20.844 22.453 1 90.38 22 SER B N 1
ATOM 1760 C CA . SER B 1 22 ? -14.438 22.172 21.922 1 90.38 22 SER B CA 1
ATOM 1761 C C . SER B 1 22 ? -13.32 22.109 20.891 1 90.38 22 SER B C 1
ATOM 1763 O O . SER B 1 22 ? -13.398 22.75 19.844 1 90.38 22 SER B O 1
ATOM 1765 N N . GLU B 1 23 ? -12.344 21.359 21.172 1 81.75 23 GLU B N 1
ATOM 1766 C CA . GLU B 1 23 ? -11.227 21.188 20.25 1 81.75 23 GLU B CA 1
ATOM 1767 C C . GLU B 1 23 ? -11.68 20.547 18.938 1 81.75 23 GLU B C 1
ATOM 1769 O O . GLU B 1 23 ? -11.258 20.953 17.859 1 81.75 23 GLU B O 1
ATOM 1774 N N . ALA B 1 24 ? -12.484 19.547 19.078 1 85.69 24 ALA B N 1
ATOM 1775 C CA . ALA B 1 24 ? -12.992 18.828 17.906 1 85.69 24 ALA B CA 1
ATOM 1776 C C . ALA B 1 24 ? -13.844 19.75 17.047 1 85.69 24 ALA B C 1
ATOM 1778 O O . ALA B 1 24 ? -13.664 19.797 15.82 1 85.69 24 ALA B O 1
ATOM 1779 N N . ALA B 1 25 ? -14.727 20.562 17.656 1 86.56 25 ALA B N 1
ATOM 1780 C CA . ALA B 1 25 ? -15.633 21.438 16.922 1 86.56 25 ALA B CA 1
ATOM 1781 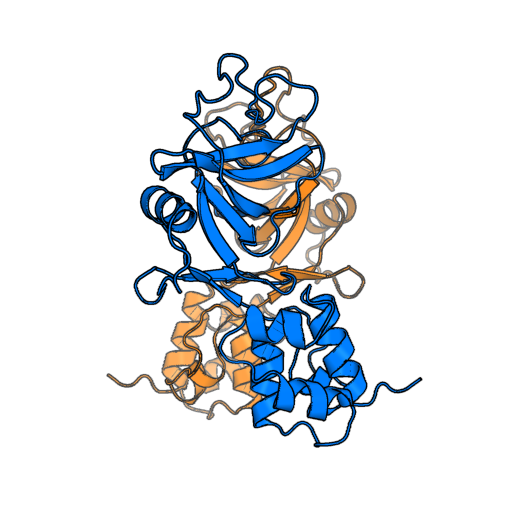C C . ALA B 1 25 ? -14.875 22.578 16.25 1 86.56 25 ALA B C 1
ATOM 1783 O O . ALA B 1 25 ? -15.266 23.062 15.188 1 86.56 25 ALA B O 1
ATOM 1784 N N . ARG B 1 26 ? -13.805 22.906 16.859 1 79.88 26 ARG B N 1
ATOM 1785 C CA . ARG B 1 26 ? -12.977 23.938 16.266 1 79.88 26 ARG B CA 1
ATOM 1786 C C . ARG B 1 26 ? -12.234 23.406 15.047 1 79.88 26 ARG B C 1
ATOM 1788 O O . ARG B 1 26 ? -12.031 24.141 14.07 1 79.88 26 ARG B O 1
ATOM 1795 N N . ALA B 1 27 ? -11.938 22.188 15.195 1 72 27 ALA B N 1
ATOM 1796 C CA . ALA B 1 27 ? -11.102 21.594 14.148 1 72 27 ALA B CA 1
ATOM 1797 C C . ALA B 1 27 ? -11.961 21.094 12.984 1 72 27 ALA B C 1
ATOM 1799 O O . ALA B 1 27 ? -11.5 21.062 11.836 1 72 27 ALA B O 1
ATOM 1800 N N . ILE B 1 28 ? -13.18 20.734 13.289 1 71.56 28 ILE B N 1
ATOM 1801 C CA . ILE B 1 28 ? -14.062 20.109 12.305 1 71.56 28 ILE B CA 1
ATOM 1802 C C . ILE B 1 28 ? -15.336 20.938 12.148 1 71.56 28 ILE B C 1
ATOM 1804 O O . ILE B 1 28 ? -16.203 20.938 13.023 1 71.56 28 ILE B O 1
ATOM 1808 N N . SER B 1 29 ? -15.453 21.516 11.016 1 75.94 29 SER B N 1
ATOM 1809 C CA . SER B 1 29 ? -16.516 22.484 10.797 1 75.94 29 SER B CA 1
ATOM 1810 C C . SER B 1 29 ? -17.891 21.828 10.859 1 75.94 29 SER B C 1
ATOM 1812 O O . SER B 1 29 ? -18.875 22.453 11.25 1 75.94 29 SER B O 1
ATOM 1814 N N . ALA B 1 30 ? -17.953 20.672 10.586 1 74.94 30 ALA B N 1
ATOM 1815 C CA . ALA B 1 30 ? -19.234 19.969 10.516 1 74.94 30 ALA B CA 1
ATOM 1816 C C . ALA B 1 30 ? -19.766 19.672 11.914 1 74.94 30 ALA B C 1
ATOM 1818 O O . ALA B 1 30 ? -20.938 19.297 12.062 1 74.94 30 ALA B O 1
ATOM 1819 N N . LEU B 1 31 ? -18.922 19.938 12.781 1 86.94 31 LEU B N 1
ATOM 1820 C CA . LEU B 1 31 ? -19.328 19.578 14.141 1 86.94 31 LEU B CA 1
ATOM 1821 C C . LEU B 1 31 ? -19.797 20.812 14.906 1 86.94 31 LEU B C 1
ATOM 1823 O O . LEU B 1 31 ? -19.172 21.875 14.836 1 86.94 31 LEU B O 1
ATOM 1827 N N . ASN B 1 32 ? -20.984 20.75 15.531 1 89.56 32 ASN B N 1
ATOM 1828 C CA . ASN B 1 32 ? -21.469 21.734 16.5 1 89.56 32 ASN B CA 1
ATOM 1829 C C . ASN B 1 32 ? -21.016 21.375 17.922 1 89.56 32 ASN B C 1
ATOM 1831 O O . ASN B 1 32 ? -21.312 20.281 18.406 1 89.56 32 ASN B O 1
ATOM 1835 N N . GLN B 1 33 ? -20.312 22.391 18.469 1 92.25 33 GLN B N 1
ATOM 1836 C CA . GLN B 1 33 ? -19.734 22.125 19.781 1 92.25 33 GLN B CA 1
ATOM 1837 C C . GLN B 1 33 ? -20.797 21.734 20.797 1 92.25 33 GLN B C 1
ATOM 1839 O O . GLN B 1 33 ? -20.656 20.734 21.5 1 92.25 33 GLN B O 1
ATOM 1844 N N . ASN B 1 34 ? -21.875 22.531 20.859 1 93.44 34 ASN B N 1
ATOM 1845 C CA . ASN B 1 34 ? -22.922 22.297 21.859 1 93.44 34 ASN B CA 1
ATOM 1846 C C . ASN B 1 34 ? -23.594 20.938 21.656 1 93.44 34 ASN B C 1
ATOM 1848 O O . ASN B 1 34 ? -23.891 20.234 22.609 1 93.44 34 ASN B O 1
ATOM 1852 N N . THR B 1 35 ? -23.828 20.609 20.406 1 93.44 35 THR B N 1
ATOM 1853 C CA . THR B 1 35 ? -24.469 19.328 20.078 1 93.44 35 THR B CA 1
ATOM 1854 C C . THR B 1 35 ? -23.562 18.172 20.469 1 93.44 35 THR B C 1
ATOM 1856 O O . THR B 1 35 ? -24.031 17.172 21.047 1 93.44 35 THR B O 1
ATOM 1859 N N . LEU B 1 36 ? -22.312 18.281 20.188 1 94.94 36 LEU B N 1
ATOM 1860 C CA . LEU B 1 36 ? -21.344 17.234 20.516 1 94.94 36 LEU B CA 1
ATOM 1861 C C . LEU B 1 36 ? -21.281 17.031 22.031 1 94.94 36 LEU B C 1
ATOM 1863 O O . LEU B 1 36 ? -21.312 15.883 22.5 1 94.94 36 LEU B O 1
ATOM 1867 N N . ILE B 1 37 ? -21.203 18.141 22.766 1 93.81 37 ILE B N 1
ATOM 1868 C CA . ILE B 1 37 ? -21.156 18.078 24.219 1 93.81 37 ILE B CA 1
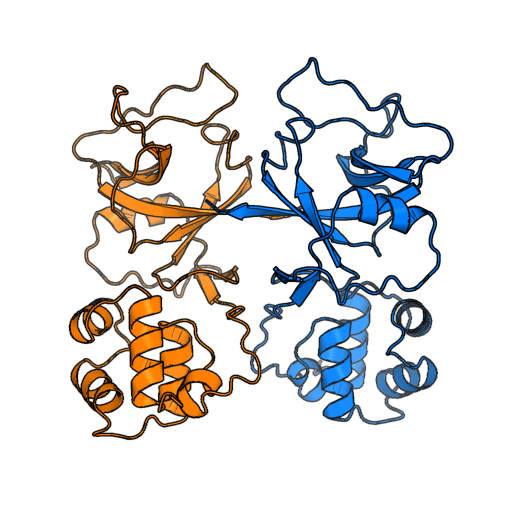ATOM 1869 C C . ILE B 1 37 ? -22.422 17.406 24.75 1 93.81 37 ILE B C 1
ATOM 1871 O O . ILE B 1 37 ? -22.359 16.547 25.625 1 93.81 37 ILE B O 1
ATOM 1875 N N . SER B 1 38 ? -23.594 17.734 24.156 1 94.69 38 SER B N 1
ATOM 1876 C CA . SER B 1 38 ? -24.859 17.156 24.578 1 94.69 38 SER B CA 1
ATOM 1877 C C . SER B 1 38 ? -24.891 15.656 24.344 1 94.69 38 SER B C 1
ATOM 1879 O O . SER B 1 38 ? -25.406 14.898 25.172 1 94.69 38 SER B O 1
ATOM 1881 N N . HIS B 1 39 ? -24.312 15.242 23.219 1 93.81 39 HIS B N 1
ATOM 1882 C CA . HIS B 1 39 ? -24.266 13.812 22.906 1 93.81 39 HIS B CA 1
ATOM 1883 C C . HIS B 1 39 ? -23.328 13.078 23.859 1 93.81 39 HIS B C 1
ATOM 1885 O O . HIS B 1 39 ? -23.672 12.008 24.359 1 93.81 39 HIS B O 1
ATOM 1891 N N . GLU B 1 40 ? -22.203 13.664 24.141 1 93.81 40 GLU B N 1
ATOM 1892 C CA . GLU B 1 40 ? -21.203 12.992 24.969 1 93.81 40 GLU B CA 1
ATOM 1893 C C . GLU B 1 40 ? -21.625 12.945 26.422 1 93.81 40 GLU B C 1
ATOM 1895 O O . GLU B 1 40 ? -21.203 12.07 27.172 1 93.81 40 GLU B O 1
ATOM 1900 N N . ASN B 1 41 ? -22.5 13.93 26.797 1 91.38 41 ASN B N 1
ATOM 1901 C CA . ASN B 1 41 ? -22.984 13.977 28.172 1 91.38 41 ASN B CA 1
ATOM 1902 C C . ASN B 1 41 ? -24.25 13.156 28.344 1 91.38 41 ASN B C 1
ATOM 1904 O O . ASN B 1 41 ? -24.719 12.945 29.469 1 91.38 41 ASN B O 1
ATOM 1908 N N . GLY B 1 42 ? -24.844 12.734 27.234 1 89 42 GLY B N 1
ATOM 1909 C CA . GLY B 1 42 ? -26.047 11.914 27.297 1 89 42 GLY B CA 1
ATOM 1910 C C . GLY B 1 42 ? -27.312 12.734 27.359 1 89 42 GLY B C 1
ATOM 1911 O O . GLY B 1 42 ? -28.391 12.195 27.594 1 89 42 GLY B O 1
ATOM 1912 N N . ASN B 1 43 ? -27.156 14.031 27.25 1 87.06 43 ASN B N 1
ATOM 1913 C CA . ASN B 1 43 ? -28.328 14.898 27.281 1 87.06 43 ASN B CA 1
ATOM 1914 C C . ASN B 1 43 ? -29.203 14.711 26.047 1 87.06 43 ASN B C 1
ATOM 1916 O O . ASN B 1 43 ? -30.406 14.969 26.078 1 87.06 43 ASN B O 1
ATOM 1920 N N . ARG B 1 44 ? -28.609 14.383 24.922 1 87.56 44 ARG B N 1
ATOM 1921 C CA . ARG B 1 44 ? -29.266 14.055 23.656 1 87.56 44 ARG B CA 1
ATOM 1922 C C . ARG B 1 44 ? -28.797 12.703 23.125 1 87.56 44 ARG B C 1
ATOM 1924 O O . ARG B 1 44 ? -27.594 12.398 23.156 1 87.56 44 ARG B O 1
ATOM 1931 N N . PRO B 1 45 ? -29.797 11.836 22.781 1 88.5 45 PRO B N 1
ATOM 1932 C CA . PRO B 1 45 ? -29.344 10.594 22.156 1 88.5 45 PRO B CA 1
ATOM 1933 C C . PRO B 1 45 ? -28.656 10.82 20.828 1 88.5 45 PRO B C 1
ATOM 1935 O O . PRO B 1 45 ? -28.953 11.789 20.125 1 88.5 45 PRO B O 1
ATOM 1938 N N . VAL B 1 46 ? -27.641 10.055 20.562 1 88.88 46 VAL B N 1
ATOM 1939 C CA . VAL B 1 46 ? -26.969 10.102 19.266 1 88.88 46 VAL B CA 1
ATOM 1940 C C . VAL B 1 46 ? -27.844 9.438 18.203 1 88.88 46 VAL B C 1
ATOM 1942 O O . VAL B 1 46 ? -28.094 8.234 18.25 1 88.88 46 VAL B O 1
ATOM 1945 N N . SER B 1 47 ? -28.375 10.133 17.328 1 84.44 47 SER B N 1
ATOM 1946 C CA . SER B 1 47 ? -29.188 9.594 16.25 1 84.44 47 SER B CA 1
ATOM 1947 C C . SER B 1 47 ? -28.328 8.852 15.227 1 84.44 47 SER B C 1
ATOM 1949 O O . SER B 1 47 ? -27.109 8.953 15.25 1 84.44 47 SER B O 1
ATOM 1951 N N . ARG B 1 48 ? -28.953 8.125 14.336 1 69.38 48 ARG B N 1
ATOM 1952 C CA . ARG B 1 48 ? -28.25 7.41 13.273 1 69.38 48 ARG B CA 1
ATOM 1953 C C . ARG B 1 48 ? -27.5 8.383 12.367 1 69.38 48 ARG B C 1
ATOM 1955 O O . ARG B 1 48 ? -26.344 8.148 12.016 1 69.38 48 ARG B O 1
ATOM 1962 N N . GLN B 1 49 ? -28.25 9.445 12.117 1 75.69 49 GLN B N 1
ATOM 1963 C CA . GLN B 1 49 ? -27.641 10.469 11.273 1 75.69 49 GLN B CA 1
ATOM 1964 C C . GLN B 1 49 ? -26.406 11.07 11.938 1 75.69 49 GLN B C 1
ATOM 1966 O O . GLN B 1 49 ? -25.359 11.234 11.289 1 75.69 49 GLN B O 1
ATOM 1971 N N . LYS B 1 50 ? -26.531 11.398 13.211 1 86.81 50 LYS B N 1
ATOM 1972 C CA . LYS B 1 50 ? -25.391 11.977 13.922 1 86.81 50 LYS B CA 1
ATOM 1973 C C . LYS B 1 50 ? -24.266 10.953 14.086 1 86.81 50 LYS B C 1
ATOM 1975 O O . LYS B 1 50 ? -23.094 11.305 14.016 1 86.81 50 LYS B O 1
ATOM 1980 N N . ALA B 1 51 ? -24.656 9.703 14.227 1 80.75 51 ALA B N 1
ATOM 1981 C CA . ALA B 1 51 ? -23.641 8.648 14.328 1 80.75 51 ALA B CA 1
ATOM 1982 C C . ALA B 1 51 ? -22.844 8.531 13.031 1 80.75 51 ALA B C 1
ATOM 1984 O O . ALA B 1 51 ? -21.625 8.32 13.062 1 80.75 51 ALA B O 1
ATOM 1985 N N . GLU B 1 52 ? -23.5 8.68 12 1 70.62 52 GLU B N 1
ATOM 1986 C CA . GLU B 1 52 ? -22.828 8.641 10.703 1 70.62 52 GLU B CA 1
ATOM 1987 C C . GLU B 1 52 ? -21.844 9.805 10.555 1 70.62 52 GLU B C 1
ATOM 1989 O O . GLU B 1 52 ? -20.719 9.617 10.109 1 70.62 52 GLU B O 1
ATOM 1994 N N . LEU B 1 53 ? -22.391 10.93 10.992 1 75.5 53 LEU B N 1
ATOM 1995 C CA . LEU B 1 53 ? -21.516 12.094 10.969 1 75.5 53 LEU B CA 1
ATOM 1996 C C . LEU B 1 53 ? -20.281 11.867 11.852 1 75.5 53 LEU B C 1
ATOM 1998 O O . LEU B 1 53 ? -19.156 12.086 11.414 1 75.5 53 LEU B O 1
ATOM 2002 N N . TYR B 1 54 ? -20.516 11.367 13.07 1 81.69 54 TYR B N 1
ATOM 2003 C CA . TYR B 1 54 ? -19.406 11.125 13.992 1 81.69 54 TYR B CA 1
ATOM 2004 C C . TYR B 1 54 ? -18.484 10.039 13.461 1 81.69 54 TYR B C 1
ATOM 2006 O O . TYR B 1 54 ? -17.266 10.125 13.617 1 81.69 54 TYR B O 1
ATOM 2014 N N . GLY B 1 55 ? -19.062 9.031 12.914 1 73.94 55 GLY B N 1
ATOM 2015 C CA . GLY B 1 55 ? -18.266 7.969 12.328 1 73.94 55 GLY B CA 1
ATOM 2016 C C . GLY B 1 55 ? -17.297 8.469 11.281 1 73.94 55 GLY B C 1
ATOM 2017 O O . GLY B 1 55 ? -16.125 8.078 11.289 1 73.94 55 GLY B O 1
ATOM 2018 N N . GLN B 1 56 ? -17.797 9.367 10.555 1 65.19 56 GLN B N 1
ATOM 2019 C CA . GLN B 1 56 ? -16.969 9.945 9.5 1 65.19 56 GLN B CA 1
ATOM 2020 C C . GLN B 1 56 ? -15.867 10.828 10.086 1 65.19 56 GLN B C 1
ATOM 2022 O O . GLN B 1 56 ? -14.703 10.711 9.695 1 65.19 56 GLN B O 1
ATOM 2027 N N . VAL B 1 57 ? -16.25 11.609 11.062 1 69.75 57 VAL B N 1
ATOM 2028 C CA . VAL B 1 57 ? -15.344 12.641 11.539 1 69.75 57 VAL B CA 1
ATOM 2029 C C . VAL B 1 57 ? -14.328 12.031 12.5 1 69.75 57 VAL B C 1
ATOM 2031 O O . VAL B 1 57 ? -13.164 12.438 12.531 1 69.75 57 VAL B O 1
ATOM 2034 N N . PHE B 1 58 ? -14.797 11.039 13.219 1 73.25 58 PHE B N 1
ATOM 2035 C CA . PHE B 1 58 ? -13.898 10.445 14.195 1 73.25 58 PHE B CA 1
ATOM 2036 C C . PHE B 1 58 ? -13.375 9.102 13.703 1 73.25 58 PHE B C 1
ATOM 2038 O O . PHE B 1 58 ? -12.672 8.398 14.43 1 73.25 58 PHE B O 1
ATOM 2045 N N . ASN B 1 59 ? -13.773 8.781 12.555 1 66.56 59 ASN B N 1
ATOM 2046 C CA . ASN B 1 59 ? -13.297 7.578 11.875 1 66.56 59 ASN B CA 1
ATOM 2047 C C . ASN B 1 59 ? -13.617 6.32 12.672 1 66.56 59 ASN B C 1
ATOM 2049 O O . ASN B 1 59 ? -12.734 5.508 12.945 1 66.56 59 ASN B O 1
ATOM 2053 N N . VAL B 1 60 ? -14.789 6.219 12.992 1 69.62 60 VAL B N 1
ATOM 2054 C CA . VAL B 1 60 ? -15.289 5.031 13.688 1 69.62 60 VAL B CA 1
ATOM 2055 C C . VAL B 1 60 ? -16.578 4.559 13.039 1 69.62 60 VAL B C 1
ATOM 2057 O O . VAL B 1 60 ? -17.234 5.32 12.32 1 69.62 60 VAL B O 1
ATOM 2060 N N . ASP B 1 61 ? -16.797 3.389 13.18 1 63.03 61 ASP B N 1
ATOM 2061 C CA . ASP B 1 61 ? -18.078 2.836 12.727 1 63.03 61 ASP B CA 1
ATOM 2062 C C . ASP B 1 61 ? -19.25 3.486 13.461 1 63.03 61 ASP B C 1
ATOM 2064 O O . ASP B 1 61 ? -19.297 3.482 14.695 1 63.03 61 ASP B O 1
ATOM 2068 N N . PRO B 1 62 ? -20.047 4.02 12.648 1 71.94 62 PRO B N 1
ATOM 2069 C CA . PRO B 1 62 ? -21.219 4.605 13.305 1 71.94 62 PRO B CA 1
ATOM 2070 C C . PRO B 1 62 ? -21.984 3.6 14.172 1 71.94 62 PRO B C 1
ATOM 2072 O O . PRO B 1 62 ? -22.516 3.965 15.219 1 71.94 62 PRO B O 1
ATOM 2075 N N . GLY B 1 63 ? -21.969 2.332 13.711 1 68.25 63 GLY B N 1
ATOM 2076 C CA . GLY B 1 63 ? -22.625 1.297 14.5 1 68.25 63 GLY B CA 1
ATOM 2077 C C . GLY B 1 63 ? -21.969 1.069 15.852 1 68.25 63 GLY B C 1
ATOM 2078 O O . GLY B 1 63 ? -22.656 0.775 16.828 1 68.25 63 GLY B O 1
ATOM 2079 N N . TRP B 1 64 ? -20.672 1.264 15.781 1 73.88 64 TRP B N 1
ATOM 2080 C CA . TRP B 1 64 ? -19.969 1.131 17.062 1 73.88 64 TRP B CA 1
ATOM 2081 C C . TRP B 1 64 ? -20.406 2.229 18.031 1 73.88 64 TRP B C 1
ATOM 2083 O O . TRP B 1 64 ? -20.578 1.979 19.219 1 73.88 64 TRP B O 1
ATOM 2093 N N . ILE B 1 65 ? -20.484 3.344 17.5 1 78.38 65 ILE B N 1
ATOM 2094 C CA . ILE B 1 65 ? -20.906 4.453 18.359 1 78.38 65 ILE B CA 1
ATOM 2095 C C . ILE B 1 65 ? -22.281 4.176 18.938 1 78.38 65 ILE B C 1
ATOM 2097 O O . ILE B 1 65 ? -22.5 4.309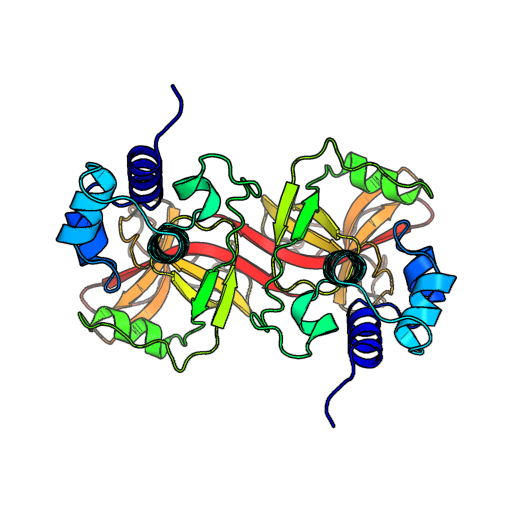 20.141 1 78.38 65 ILE B O 1
ATOM 2101 N N . LEU B 1 66 ? -23.188 3.697 18.062 1 77.81 66 LEU B N 1
ATOM 2102 C CA . LEU B 1 66 ? -24.594 3.57 18.438 1 77.81 66 LEU B CA 1
ATOM 2103 C C . LEU B 1 66 ? -24.828 2.322 19.281 1 77.81 66 LEU B C 1
ATOM 2105 O O . LEU B 1 66 ? -25.562 2.361 20.266 1 77.81 66 LEU B O 1
ATOM 2109 N N . TYR B 1 67 ? -24.266 1.255 18.906 1 69 67 TYR B N 1
ATOM 2110 C CA . TYR B 1 67 ? -24.688 -0.018 19.469 1 69 67 TYR B CA 1
ATOM 2111 C C . TYR B 1 67 ? -23.531 -0.726 20.156 1 69 67 TYR B C 1
ATOM 2113 O O . TYR B 1 67 ? -23.719 -1.735 20.844 1 69 67 TYR B O 1
ATOM 2121 N N . GLY B 1 68 ? -22.422 -0.004 20.156 1 61.84 68 GLY B N 1
ATOM 2122 C CA . GLY B 1 68 ? -21.266 -0.657 20.75 1 61.84 68 GLY B CA 1
ATOM 2123 C C . GLY B 1 68 ? -20.797 -1.867 19.969 1 61.84 68 GLY B C 1
ATOM 2124 O O . GLY B 1 68 ? -19.812 -2.512 20.344 1 61.84 68 GLY B O 1
ATOM 2125 N N . GLU B 1 69 ? -21.688 -2.396 19.375 1 49.81 69 GLU B N 1
ATOM 2126 C CA . GLU B 1 69 ? -21.328 -3.51 18.5 1 49.81 69 GLU B CA 1
ATOM 2127 C C . GLU B 1 69 ? -21.031 -3.029 17.078 1 49.81 69 GLU B C 1
ATOM 2129 O O . GLU B 1 69 ? -21.609 -2.045 16.625 1 49.81 69 GLU B O 1
ATOM 2134 N N . SER B 1 70 ? -19.938 -2.719 16.906 1 46.81 70 SER B N 1
ATOM 2135 C CA . SER B 1 70 ? -19.703 -2.473 15.492 1 46.81 70 SER B CA 1
ATOM 2136 C C . SER B 1 70 ? -19.734 -3.771 14.688 1 46.81 70 SER B C 1
ATOM 2138 O O . SER B 1 70 ? -19.062 -4.746 15.055 1 46.81 70 SER B O 1
ATOM 2140 N N . PRO B 1 71 ? -20.938 -4.062 14.266 1 36.22 71 PRO B N 1
ATOM 2141 C CA . PRO B 1 71 ? -20.547 -5.242 13.492 1 36.22 71 PRO B CA 1
ATOM 2142 C C . PRO B 1 71 ? -19.078 -5.191 13.047 1 36.22 71 PRO B C 1
ATOM 2144 O O . PRO B 1 71 ? -18.422 -6.227 12.977 1 36.22 71 PRO B O 1
ATOM 2147 N N . GLN B 1 72 ? -18.797 -4.168 12.078 1 34.28 72 GLN B N 1
ATOM 2148 C CA . GLN B 1 72 ? -17.469 -4.043 11.5 1 34.28 72 GLN B CA 1
ATOM 2149 C C . GLN B 1 72 ? -16.484 -3.439 12.5 1 34.28 72 GLN B C 1
ATOM 2151 O O . GLN B 1 72 ? -16.609 -2.266 12.859 1 34.28 72 GLN B O 1
ATOM 2156 N N . GLU B 1 73 ? -16.281 -3.787 13.656 1 35.66 73 GLU B N 1
ATOM 2157 C CA . GLU B 1 73 ? -15.109 -3.379 14.43 1 35.66 73 GLU B CA 1
ATOM 2158 C C . GLU B 1 73 ? -14.148 -2.549 13.586 1 35.66 73 GLU B C 1
ATOM 2160 O O . GLU B 1 73 ? -13.008 -2.307 13.984 1 35.66 73 GLU B O 1
ATOM 2165 N N . ASN B 1 74 ? -14.102 -2.727 12.367 1 36.88 74 ASN B N 1
ATOM 2166 C CA . ASN B 1 74 ? -12.961 -2.559 11.469 1 36.88 74 ASN B CA 1
ATOM 2167 C C . ASN B 1 74 ? -12.594 -1.087 11.305 1 36.88 74 ASN B C 1
ATOM 2169 O O . ASN B 1 74 ? -13.398 -0.286 10.836 1 36.88 74 ASN B O 1
ATOM 2173 N N . PRO B 1 75 ? -11.961 -0.401 12.258 1 41.91 75 PRO B N 1
ATOM 2174 C CA . PRO B 1 75 ? -11.219 0.812 11.898 1 41.91 75 PRO B CA 1
ATOM 2175 C C . PRO B 1 75 ? -11.195 1.071 10.398 1 41.91 75 PRO B C 1
ATOM 2177 O O . PRO B 1 75 ? -10.547 2.014 9.938 1 41.91 75 PRO B O 1
ATOM 2180 N N . SER B 1 76 ? -11.469 0.04 9.625 1 47.66 76 SER B N 1
ATOM 2181 C CA . SER B 1 76 ? -11.062 0.167 8.227 1 47.66 76 SER B CA 1
ATOM 2182 C C . SER B 1 76 ? -11.883 1.234 7.508 1 47.66 76 SER B C 1
ATOM 2184 O O . SER B 1 76 ? -12.609 0.932 6.562 1 47.66 76 SER B O 1
ATOM 2186 N N . LEU B 1 77 ? -12.367 2.275 8.336 1 51.44 77 LEU B N 1
ATOM 2187 C CA . LEU B 1 77 ? -13.141 3.246 7.566 1 51.44 77 LEU B CA 1
ATOM 2188 C C . LEU B 1 77 ? -12.312 3.828 6.43 1 51.44 77 LEU B C 1
ATOM 2190 O O . LEU B 1 77 ? -11.156 4.215 6.633 1 51.44 77 LEU B O 1
ATOM 2194 N N . ASN B 1 78 ? -12.648 3.559 5.379 1 63.91 78 ASN B N 1
ATOM 2195 C CA . ASN B 1 78 ? -12.164 4.191 4.156 1 63.91 78 ASN B CA 1
ATOM 2196 C C . ASN B 1 78 ? -12.375 5.703 4.184 1 63.91 78 ASN B C 1
ATOM 2198 O O . ASN B 1 78 ? -13.438 6.176 4.605 1 63.91 78 ASN B O 1
ATOM 2202 N N . ILE B 1 79 ? -11.352 6.473 4.195 1 68.56 79 ILE B N 1
ATOM 2203 C CA . ILE B 1 79 ? -11.477 7.926 4.105 1 68.56 79 ILE B CA 1
ATOM 2204 C C . ILE B 1 79 ? -11.016 8.398 2.73 1 68.56 79 ILE B C 1
ATOM 2206 O O . ILE B 1 79 ? -10.078 7.836 2.152 1 68.56 79 ILE B O 1
ATOM 2210 N N . SER B 1 80 ? -11.758 9.328 2.217 1 76.06 80 SER B N 1
ATOM 2211 C CA . SER B 1 80 ? -11.375 9.992 0.976 1 76.06 80 SER B CA 1
ATOM 2212 C C . SER B 1 80 ? -10.492 11.211 1.251 1 76.06 80 SER B C 1
ATOM 2214 O O . SER B 1 80 ? -10.859 12.078 2.045 1 76.06 80 SER B O 1
ATOM 2216 N N . ILE B 1 81 ? -9.391 11.242 0.625 1 86.88 81 ILE B N 1
ATOM 2217 C CA . ILE B 1 81 ? -8.383 12.266 0.865 1 86.88 81 ILE B CA 1
ATOM 2218 C C . ILE B 1 81 ? -8.109 13.039 -0.427 1 86.88 81 ILE B C 1
ATOM 2220 O O . ILE B 1 81 ? -7.883 12.43 -1.479 1 86.88 81 ILE B O 1
ATOM 2224 N N . PRO B 1 82 ? -8.172 14.383 -0.391 1 88.5 82 PRO B N 1
ATOM 2225 C CA . PRO B 1 82 ? -7.859 15.133 -1.613 1 88.5 82 PRO B CA 1
ATOM 2226 C C . PRO B 1 82 ? -6.395 15.008 -2.02 1 88.5 82 PRO B C 1
ATOM 2228 O O . PRO B 1 82 ? -5.5 15.211 -1.192 1 88.5 82 PRO B O 1
ATOM 2231 N N . LEU B 1 83 ? -6.156 14.57 -3.229 1 95.19 83 LEU B N 1
ATOM 2232 C CA . LEU B 1 83 ? -4.832 14.586 -3.84 1 95.19 83 LEU B CA 1
ATOM 2233 C C . LEU B 1 83 ? -4.539 15.945 -4.461 1 95.19 83 LEU B C 1
ATOM 2235 O O . LEU B 1 83 ? -5.055 16.266 -5.535 1 95.19 83 LEU B O 1
ATOM 2239 N N . ILE B 1 84 ? -3.65 16.797 -3.814 1 94.75 84 ILE B N 1
ATOM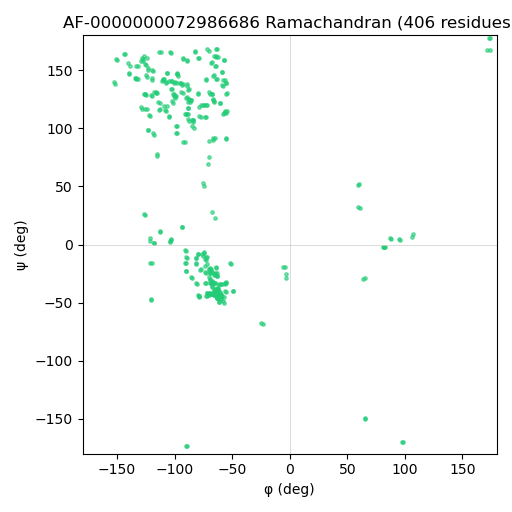 2240 C CA . ILE B 1 84 ? -3.473 18.172 -4.246 1 94.75 84 ILE B CA 1
ATOM 2241 C C . ILE B 1 84 ? -2.074 18.359 -4.832 1 94.75 84 ILE B C 1
ATOM 2243 O O . ILE B 1 84 ? -1.226 17.469 -4.719 1 94.75 84 ILE B O 1
ATOM 2247 N N . SER B 1 85 ? -1.906 19.422 -5.488 1 94.44 85 SER B N 1
ATOM 2248 C CA . SER B 1 85 ? -0.604 19.734 -6.062 1 94.44 85 SER B CA 1
ATOM 2249 C C . SER B 1 85 ? 0.324 20.359 -5.02 1 94.44 85 SER B C 1
ATOM 2251 O O . SER B 1 85 ? -0.13 20.812 -3.965 1 94.44 85 SER B O 1
ATOM 2253 N N . TRP B 1 86 ? 1.607 20.422 -5.375 1 95.12 86 TRP B N 1
ATOM 2254 C CA . TRP B 1 86 ? 2.582 21.031 -4.477 1 95.12 86 TRP B CA 1
ATOM 2255 C C . TRP B 1 86 ? 2.363 22.531 -4.375 1 95.12 86 TRP B C 1
ATOM 2257 O O . TRP B 1 86 ? 2.609 23.125 -3.324 1 95.12 86 TRP B O 1
ATOM 2267 N N . ILE B 1 87 ? 1.946 23.125 -5.375 1 91.62 87 ILE B N 1
ATOM 2268 C CA . ILE B 1 87 ? 1.613 24.547 -5.359 1 91.62 87 ILE B CA 1
ATOM 2269 C C . ILE B 1 87 ? 0.484 24.812 -4.363 1 91.62 87 ILE B C 1
ATOM 2271 O O . ILE B 1 87 ? 0.583 25.703 -3.52 1 91.62 87 ILE B O 1
ATOM 2275 N N . SER B 1 88 ? -0.576 24.016 -4.469 1 91 88 SER B N 1
ATOM 2276 C CA . SER B 1 88 ? -1.709 24.156 -3.557 1 91 88 SER B CA 1
ATOM 2277 C C . SER B 1 88 ? -1.291 23.891 -2.113 1 91 88 SER B C 1
ATOM 2279 O O . SER B 1 88 ? -1.797 24.531 -1.191 1 91 88 SER B O 1
ATOM 2281 N N . ALA B 1 89 ? -0.403 22.906 -1.948 1 92.81 89 ALA B N 1
ATOM 2282 C CA . ALA B 1 89 ? 0.095 22.609 -0.607 1 92.81 89 ALA B CA 1
ATOM 2283 C C . ALA B 1 89 ? 0.794 23.828 -0.001 1 92.81 89 ALA B C 1
ATOM 2285 O O . ALA B 1 89 ? 0.653 24.109 1.193 1 92.81 89 ALA B O 1
ATOM 2286 N N . GLY B 1 90 ? 1.6 24.484 -0.767 1 91.94 90 GLY B N 1
ATOM 2287 C CA . GLY B 1 90 ? 2.271 25.703 -0.311 1 91.94 90 GLY B CA 1
ATOM 2288 C C . GLY B 1 90 ? 1.311 26.797 0.114 1 91.94 90 GLY B C 1
ATOM 2289 O O . GLY B 1 90 ? 1.6 27.547 1.038 1 91.94 90 GLY B O 1
ATOM 2290 N N . GLU B 1 91 ? 0.241 26.828 -0.545 1 88.44 91 GLU B N 1
ATOM 2291 C CA . GLU B 1 91 ? -0.757 27.844 -0.252 1 88.44 91 GLU B CA 1
ATOM 2292 C C . GLU B 1 91 ? -1.431 27.594 1.093 1 88.44 91 GLU B C 1
ATOM 2294 O O . GLU B 1 91 ? -1.988 28.516 1.698 1 88.44 91 GLU B O 1
ATOM 2299 N N . LEU B 1 92 ? -1.345 26.375 1.511 1 87.5 92 LEU B N 1
ATOM 2300 C CA . LEU B 1 92 ? -1.951 26.031 2.789 1 87.5 92 LEU B CA 1
ATOM 2301 C C . LEU B 1 92 ? -1.203 26.688 3.945 1 87.5 92 LEU B C 1
ATOM 2303 O O . LEU B 1 92 ? -1.74 26.812 5.047 1 87.5 92 LEU B O 1
ATOM 2307 N N . SER B 1 93 ? 0.02 27.031 3.758 1 80.69 93 SER B N 1
ATOM 2308 C CA . SER B 1 93 ? 0.833 27.641 4.801 1 80.69 93 SER B CA 1
ATOM 2309 C C . SER B 1 93 ? 0.323 29.047 5.145 1 80.69 93 SER B C 1
ATOM 2311 O O . SER B 1 93 ? 0.546 29.531 6.25 1 80.69 93 SER B O 1
ATOM 2313 N N . GLY B 1 94 ? -0.121 29.719 4.223 1 69.38 94 GLY B N 1
ATOM 2314 C CA . GLY B 1 94 ? -0.545 31.094 4.414 1 69.38 94 GLY B CA 1
ATOM 2315 C C . GLY B 1 94 ? -2.012 31.219 4.781 1 69.38 94 GLY B C 1
ATOM 2316 O O . GLY B 1 94 ? -2.469 32.312 5.16 1 69.38 94 GLY B O 1
ATOM 2317 N N . GLN B 1 95 ? -2.705 30.219 4.422 1 61.5 95 GLN B N 1
ATOM 2318 C CA . GLN B 1 95 ? -4.145 30.469 4.484 1 61.5 95 GLN B CA 1
ATOM 2319 C C . GLN B 1 95 ? -4.738 29.891 5.77 1 61.5 95 GLN B C 1
ATOM 2321 O O . GLN B 1 95 ? -4.383 28.781 6.188 1 61.5 95 GLN B O 1
ATOM 2326 N N . ASP B 1 96 ? -4.984 30.734 6.699 1 52.03 96 ASP B N 1
ATOM 2327 C CA . ASP B 1 96 ? -5.793 30.328 7.844 1 52.03 96 ASP B CA 1
ATOM 2328 C C . ASP B 1 96 ? -7.102 29.688 7.391 1 52.03 96 ASP B C 1
ATOM 2330 O O . ASP B 1 96 ? -7.879 29.203 8.211 1 52.03 96 ASP B O 1
ATOM 2334 N N . GLY B 1 97 ? -7.449 29.906 6.078 1 50.97 97 GLY B N 1
ATOM 2335 C CA . GLY B 1 97 ? -8.836 29.625 5.746 1 50.97 97 GLY B CA 1
ATOM 2336 C C . GLY B 1 97 ? -9.062 28.188 5.312 1 50.97 97 GLY B C 1
ATOM 2337 O O . GLY B 1 97 ? -8.109 27.438 5.129 1 50.97 97 GLY B O 1
ATOM 2338 N N . ILE B 1 98 ? -10.312 27.812 5.457 1 49.88 98 ILE B N 1
ATOM 2339 C CA . ILE B 1 98 ? -10.906 26.547 5.055 1 49.88 98 ILE B CA 1
ATOM 2340 C C . ILE B 1 98 ? -10.648 26.312 3.566 1 49.88 98 ILE B C 1
ATOM 2342 O O . ILE B 1 98 ? -11.102 27.078 2.721 1 49.88 98 ILE B O 1
ATOM 2346 N N . MET B 1 99 ? -9.586 25.672 3.232 1 61.12 99 MET B N 1
ATOM 2347 C CA . MET B 1 99 ? -9.406 25.312 1.83 1 61.12 99 MET B CA 1
ATOM 2348 C C . MET B 1 99 ? -10.469 24.297 1.387 1 61.12 99 MET B C 1
ATOM 2350 O O . MET B 1 99 ? -10.789 23.375 2.123 1 61.12 99 MET B O 1
ATOM 2354 N N . ASP B 1 100 ? -11.164 24.703 0.397 1 67.06 100 ASP B N 1
ATOM 2355 C CA . ASP B 1 100 ? -12.141 23.844 -0.264 1 67.06 100 ASP B CA 1
ATOM 2356 C C . ASP B 1 100 ? -11.453 22.844 -1.19 1 67.06 100 ASP B C 1
ATOM 2358 O O . ASP B 1 100 ? -10.836 23.234 -2.184 1 67.06 100 ASP B O 1
ATOM 2362 N N . PHE B 1 101 ? -11.523 21.656 -0.756 1 74 101 PHE B N 1
ATOM 2363 C CA . PHE B 1 101 ? -10.859 20.609 -1.532 1 74 101 PHE B CA 1
ATOM 2364 C C . PHE B 1 101 ? -11.836 19.953 -2.504 1 74 101 PHE B C 1
ATOM 2366 O O . PHE B 1 101 ? -11.539 18.906 -3.086 1 74 101 PHE B O 1
ATOM 2373 N N . SER B 1 102 ? -12.93 20.562 -2.727 1 66.69 102 SER B N 1
ATOM 2374 C CA . SER B 1 102 ? -13.992 19.969 -3.514 1 66.69 102 SER B CA 1
ATOM 2375 C C . SER B 1 102 ? -13.562 19.75 -4.961 1 66.69 102 SER B C 1
ATOM 2377 O O . SER B 1 102 ? -14.055 18.844 -5.633 1 66.69 102 SER B O 1
ATOM 2379 N N . ASP B 1 103 ? -12.578 20.422 -5.387 1 77.56 103 ASP B N 1
ATOM 2380 C CA . ASP B 1 103 ? -12.234 20.375 -6.805 1 77.56 103 ASP B CA 1
ATOM 2381 C C . ASP B 1 103 ? -11.023 19.484 -7.043 1 77.56 103 ASP B C 1
ATOM 2383 O O . ASP B 1 103 ? -10.578 19.312 -8.18 1 77.56 103 ASP B O 1
ATOM 2387 N N . TYR B 1 104 ? -10.617 18.906 -6.027 1 83.25 104 TYR B N 1
ATOM 2388 C CA . TYR B 1 104 ? -9.445 18.062 -6.203 1 83.25 104 TYR B CA 1
ATOM 2389 C C . TYR B 1 104 ? -9.852 16.594 -6.359 1 83.25 104 TYR B C 1
ATOM 2391 O O . TYR B 1 104 ? -10.867 16.172 -5.809 1 83.25 104 TYR B O 1
ATOM 2399 N N . PRO B 1 105 ? -9.039 15.914 -7.168 1 87.12 105 PRO B N 1
ATOM 2400 C CA . PRO B 1 105 ? -9.266 14.469 -7.137 1 87.12 105 PRO B CA 1
ATOM 2401 C C . PRO B 1 105 ? -9.078 13.875 -5.742 1 87.12 105 PRO B C 1
ATOM 2403 O O . PRO B 1 105 ? -8.289 14.391 -4.945 1 87.12 105 PRO B O 1
ATOM 2406 N N . MET B 1 106 ? -9.812 12.875 -5.48 1 82.19 106 MET B N 1
ATOM 2407 C CA . MET B 1 106 ? -9.758 12.219 -4.18 1 82.19 106 MET B CA 1
ATOM 2408 C C . MET B 1 106 ? -9.039 10.875 -4.273 1 82.19 106 MET B C 1
ATOM 2410 O O . MET B 1 106 ? -9.055 10.234 -5.328 1 82.19 106 MET B O 1
ATOM 2414 N N . THR B 1 107 ? -8.336 10.477 -3.217 1 86.06 107 THR B N 1
ATOM 2415 C CA . THR B 1 107 ? -7.801 9.133 -3.039 1 86.06 107 THR B CA 1
ATOM 2416 C C . THR B 1 107 ? -8.312 8.516 -1.743 1 86.06 107 THR B C 1
ATOM 2418 O O . THR B 1 107 ? -8.602 9.227 -0.778 1 86.06 107 THR B O 1
ATOM 2421 N N . GLU B 1 108 ? -8.398 7.234 -1.754 1 81.19 108 GLU B N 1
ATOM 2422 C CA . GLU B 1 108 ? -8.969 6.531 -0.607 1 81.19 108 GLU B CA 1
ATOM 2423 C C . GLU B 1 108 ? -7.871 5.91 0.255 1 81.19 108 GLU B C 1
ATOM 2425 O O . GLU B 1 108 ? -6.852 5.449 -0.263 1 81.19 108 GLU B O 1
ATOM 2430 N N . ALA B 1 109 ? -8.055 5.984 1.513 1 85.88 109 ALA B N 1
ATOM 2431 C CA . ALA B 1 109 ? -7.148 5.352 2.465 1 85.88 109 ALA B CA 1
ATOM 2432 C C . ALA B 1 109 ? -7.914 4.723 3.623 1 85.88 109 ALA B C 1
ATOM 2434 O O . ALA B 1 109 ? -9.055 5.102 3.896 1 85.88 109 ALA B O 1
ATOM 2435 N N . VAL B 1 110 ? -7.242 3.764 4.199 1 80 110 VAL B N 1
ATOM 2436 C CA . VAL B 1 110 ? -7.84 3.08 5.34 1 80 110 VAL B CA 1
ATOM 2437 C C . VAL B 1 110 ? -6.875 3.102 6.52 1 80 110 VAL B C 1
ATOM 2439 O O . VAL B 1 110 ? -5.688 3.404 6.355 1 80 110 VAL B O 1
ATOM 2442 N N . ASN B 1 111 ? -7.434 2.854 7.684 1 78.25 111 ASN B N 1
ATOM 2443 C CA . ASN B 1 111 ? -6.664 2.684 8.914 1 78.25 111 ASN B CA 1
ATOM 2444 C C . ASN B 1 111 ? -5.836 3.926 9.227 1 78.25 111 ASN B C 1
ATOM 2446 O O . ASN B 1 111 ? -4.664 3.82 9.594 1 78.25 111 ASN B O 1
ATOM 2450 N N . LEU B 1 112 ? -6.379 5.043 8.852 1 81.38 112 LEU B N 1
ATOM 2451 C CA . LEU B 1 112 ? -5.762 6.297 9.266 1 81.38 112 LEU B CA 1
ATOM 2452 C C . LEU B 1 112 ? -6.398 6.82 10.547 1 81.38 112 LEU B C 1
ATOM 2454 O O . LEU B 1 112 ? -7.609 6.711 10.734 1 81.38 112 LEU B O 1
ATOM 2458 N N . PRO B 1 113 ? -5.52 7.297 11.43 1 70.88 113 PRO B N 1
ATOM 2459 C CA . PRO B 1 113 ? -6.113 7.941 12.602 1 70.88 113 PRO B CA 1
ATOM 2460 C C . PRO B 1 113 ? -6.93 9.18 12.242 1 70.88 113 PRO B C 1
ATOM 2462 O O . PRO B 1 113 ? -6.836 9.688 11.125 1 70.88 113 PRO B O 1
ATOM 2465 N N . ALA B 1 114 ? -7.652 9.633 13.18 1 63.25 114 ALA B N 1
ATOM 2466 C CA . ALA B 1 114 ? -8.391 10.875 12.992 1 63.25 114 ALA B CA 1
ATOM 2467 C C . ALA B 1 114 ? -7.449 12.031 12.648 1 63.25 114 ALA B C 1
ATOM 2469 O O . ALA B 1 114 ? -6.355 12.133 13.203 1 63.25 114 ALA B O 1
ATOM 2470 N N . GLY B 1 115 ? -7.875 12.828 11.664 1 71.88 115 GLY B N 1
ATOM 2471 C CA . GLY B 1 115 ? -7.062 13.945 11.219 1 71.88 115 GLY B CA 1
ATOM 2472 C C . GLY B 1 115 ? -7.633 14.648 10 1 71.88 115 GLY B C 1
ATOM 2473 O O . GLY B 1 115 ? -8.781 14.422 9.633 1 71.88 115 GLY B O 1
ATOM 2474 N N . GLU B 1 116 ? -6.969 15.688 9.578 1 78.06 116 GLU B N 1
ATOM 2475 C CA . GLU B 1 116 ? -7.203 16.359 8.305 1 78.06 116 GLU B CA 1
ATOM 2476 C C . GLU B 1 116 ? -6.113 16.031 7.293 1 78.06 116 GLU B C 1
ATOM 2478 O O . GLU B 1 116 ? -4.969 16.469 7.434 1 78.06 116 GLU B O 1
ATOM 2483 N N . TRP B 1 117 ? -6.613 15.281 6.328 1 88.38 117 TRP B N 1
ATOM 2484 C CA . TRP B 1 117 ? -5.602 14.633 5.496 1 88.38 117 TRP B CA 1
ATOM 2485 C C . TRP B 1 117 ? -5.59 15.227 4.094 1 88.38 117 TRP B C 1
ATOM 2487 O O . TRP B 1 117 ? -6.641 15.562 3.545 1 88.38 117 TRP B O 1
ATOM 2497 N N . ILE B 1 118 ? -4.422 15.383 3.551 1 92.69 118 ILE B N 1
ATOM 2498 C CA . ILE B 1 118 ? -4.203 15.641 2.131 1 92.69 118 ILE B CA 1
ATOM 2499 C C . ILE B 1 118 ? -3.197 14.633 1.576 1 92.69 118 ILE B C 1
ATOM 2501 O O . ILE B 1 118 ? -2.471 13.992 2.336 1 92.69 118 ILE B O 1
ATOM 2505 N N . ALA B 1 119 ? -3.256 14.461 0.326 1 97.19 119 ALA B N 1
ATOM 2506 C CA . ALA B 1 119 ? -2.318 13.578 -0.369 1 97.19 119 ALA B CA 1
ATOM 2507 C C . ALA B 1 119 ? -1.516 14.352 -1.413 1 97.19 119 ALA B C 1
ATOM 2509 O O . ALA B 1 119 ? -2.033 15.273 -2.045 1 97.19 119 ALA B O 1
ATOM 2510 N N . LEU B 1 120 ? -0.233 14.016 -1.534 1 98.12 120 LEU B N 1
ATOM 2511 C CA . LEU B 1 120 ? 0.661 14.594 -2.533 1 98.12 120 LEU B CA 1
ATOM 2512 C C . LEU B 1 120 ? 1.433 13.5 -3.266 1 98.12 120 LEU B C 1
ATOM 2514 O O . LEU B 1 120 ? 1.847 12.516 -2.656 1 98.12 120 LEU B O 1
ATOM 2518 N N . ARG B 1 121 ? 1.625 13.688 -4.523 1 98 121 ARG B N 1
ATOM 2519 C CA . ARG B 1 121 ? 2.5 12.789 -5.277 1 98 121 ARG B CA 1
ATOM 2520 C C . ARG B 1 121 ? 3.957 13.234 -5.172 1 98 121 ARG B C 1
ATOM 2522 O O . ARG B 1 121 ? 4.281 14.391 -5.445 1 98 121 ARG B O 1
ATOM 2529 N N . VAL B 1 122 ? 4.777 12.297 -4.723 1 97.88 122 VAL B N 1
ATOM 2530 C CA . VAL B 1 122 ? 6.188 12.602 -4.52 1 97.88 122 VAL B CA 1
ATOM 2531 C C . VAL B 1 122 ? 6.863 12.844 -5.867 1 97.88 122 VAL B C 1
ATOM 2533 O O . VAL B 1 122 ? 6.695 12.062 -6.805 1 97.88 122 VAL B O 1
ATOM 2536 N N . ASP B 1 123 ? 7.512 13.977 -5.789 1 91.06 123 ASP B N 1
ATOM 2537 C CA . ASP B 1 123 ? 8.258 14.359 -6.98 1 91.06 123 ASP B CA 1
ATOM 2538 C C . ASP B 1 123 ? 9.758 14.328 -6.723 1 91.06 123 ASP B C 1
ATOM 2540 O O . ASP B 1 123 ? 10.266 15.07 -5.879 1 91.06 123 ASP B O 1
ATOM 2544 N N . GLY B 1 124 ? 10.484 13.414 -7.457 1 91.94 124 GLY B N 1
ATOM 2545 C CA . GLY B 1 124 ? 11.938 13.398 -7.355 1 91.94 124 GLY B CA 1
ATOM 2546 C C . GLY B 1 124 ? 12.461 12.352 -6.395 1 91.94 124 GLY B C 1
ATOM 2547 O O . GLY B 1 124 ? 11.688 11.523 -5.891 1 91.94 124 GLY B O 1
ATOM 2548 N N . ALA B 1 125 ? 13.844 12.453 -6.09 1 95.88 125 ALA B N 1
ATOM 2549 C CA . ALA B 1 125 ? 14.516 11.375 -5.371 1 95.88 125 ALA B CA 1
ATOM 2550 C C . ALA B 1 125 ? 14.945 11.828 -3.98 1 95.88 125 ALA B C 1
ATOM 2552 O O . ALA B 1 125 ? 15.648 11.102 -3.271 1 95.88 125 ALA B O 1
ATOM 2553 N N . SER B 1 126 ? 14.453 13 -3.553 1 97.44 126 SER B N 1
ATOM 2554 C CA . SER B 1 126 ? 14.969 13.578 -2.318 1 97.44 126 SER B CA 1
ATOM 2555 C C . SER B 1 126 ? 14.547 12.758 -1.103 1 97.44 126 SER B C 1
ATOM 2557 O O . SER B 1 126 ? 15.18 12.836 -0.046 1 97.44 126 SER B O 1
ATOM 2559 N N . MET B 1 127 ? 13.492 11.961 -1.305 1 98.38 127 MET B N 1
ATOM 2560 C CA . MET B 1 127 ? 12.977 11.203 -0.17 1 98.38 127 MET B CA 1
ATOM 2561 C C . MET B 1 127 ? 12.891 9.719 -0.503 1 98.38 127 MET B C 1
ATOM 2563 O O . MET B 1 127 ? 12.141 8.977 0.134 1 98.38 127 MET B O 1
ATOM 2567 N N . ASN B 1 128 ? 13.695 9.219 -1.407 1 97.81 128 ASN B N 1
ATOM 2568 C CA . ASN B 1 128 ? 13.523 7.891 -1.979 1 97.81 128 ASN B CA 1
ATOM 2569 C C . ASN B 1 128 ? 13.938 6.797 -0.996 1 97.81 128 ASN B C 1
ATOM 2571 O O . ASN B 1 128 ? 13.656 5.617 -1.219 1 97.81 128 ASN B O 1
ATOM 2575 N N . LYS B 1 129 ? 14.531 7.051 0.194 1 97.5 129 LYS B N 1
ATOM 2576 C CA . LYS B 1 129 ? 14.758 6.055 1.234 1 97.5 129 LYS B CA 1
ATOM 2577 C C . LYS B 1 129 ? 13.445 5.613 1.869 1 97.5 129 LYS B C 1
ATOM 2579 O O . LYS B 1 129 ? 13.344 4.508 2.406 1 97.5 129 LYS B O 1
ATOM 2584 N N . ILE B 1 130 ? 12.461 6.535 1.765 1 97.44 130 ILE B N 1
ATOM 2585 C CA . ILE B 1 130 ? 11.195 6.32 2.463 1 97.44 130 ILE B CA 1
ATOM 2586 C C . ILE B 1 130 ? 10.047 6.289 1.454 1 97.44 130 ILE B C 1
ATOM 2588 O O . ILE B 1 130 ? 9.172 5.422 1.527 1 97.44 130 ILE B O 1
ATOM 2592 N N . SER B 1 131 ? 10.094 7.254 0.605 1 98.44 131 SER B N 1
ATOM 2593 C CA . SER B 1 131 ? 9.047 7.426 -0.395 1 98.44 131 SER B CA 1
ATOM 2594 C C . SER B 1 131 ? 9.625 7.43 -1.806 1 98.44 131 SER B C 1
ATOM 2596 O O . SER B 1 131 ? 10.023 8.477 -2.316 1 98.44 131 SER B O 1
ATOM 2598 N N . PRO B 1 132 ? 9.547 6.305 -2.449 1 97.56 132 PRO B N 1
ATOM 2599 C CA . PRO B 1 132 ? 10.023 6.277 -3.834 1 97.56 132 PRO B CA 1
ATOM 2600 C C . PRO B 1 132 ? 9.32 7.293 -4.723 1 97.56 132 PRO B C 1
ATOM 2602 O O . PRO B 1 132 ? 8.195 7.703 -4.422 1 97.56 132 PRO B O 1
ATOM 2605 N N . PRO B 1 133 ? 10.039 7.629 -5.875 1 96.38 133 PRO B N 1
ATOM 2606 C CA . PRO B 1 133 ? 9.391 8.547 -6.812 1 96.38 133 PRO B CA 1
ATOM 2607 C C . PRO B 1 133 ? 8.023 8.055 -7.273 1 96.38 133 PRO B C 1
ATOM 2609 O O . PRO B 1 133 ? 7.836 6.855 -7.48 1 96.38 133 PRO B O 1
ATOM 2612 N N . ASP B 1 134 ? 7.055 8.992 -7.355 1 96.38 134 ASP B N 1
ATOM 2613 C CA . ASP B 1 134 ? 5.707 8.781 -7.871 1 96.38 134 ASP B CA 1
ATOM 2614 C C . ASP B 1 134 ? 4.797 8.18 -6.805 1 96.38 134 ASP B C 1
ATOM 2616 O O . ASP B 1 134 ? 3.602 7.98 -7.039 1 96.38 134 ASP B O 1
ATOM 2620 N N . SER B 1 135 ? 5.352 7.918 -5.637 1 97.94 135 SER B N 1
ATOM 2621 C CA . SER B 1 135 ? 4.488 7.488 -4.543 1 97.94 135 SER B CA 1
ATOM 2622 C C . SER B 1 135 ? 3.566 8.617 -4.09 1 97.94 135 SER B C 1
ATOM 2624 O O . SER B 1 135 ? 3.803 9.781 -4.406 1 97.94 135 SER B O 1
ATOM 2626 N N . ILE B 1 136 ? 2.48 8.227 -3.484 1 97.94 136 ILE B N 1
ATOM 2627 C CA . ILE B 1 136 ? 1.566 9.156 -2.832 1 97.94 136 ILE B CA 1
ATOM 2628 C C . ILE B 1 136 ? 1.821 9.164 -1.326 1 97.94 136 ILE B C 1
ATOM 2630 O O . ILE B 1 136 ? 1.896 8.102 -0.7 1 97.94 136 ILE B O 1
ATOM 2634 N N . ILE B 1 137 ? 2.041 10.336 -0.791 1 98.62 137 ILE B N 1
ATOM 2635 C CA . ILE B 1 137 ? 2.191 10.453 0.656 1 98.62 137 ILE B CA 1
ATOM 2636 C C . ILE B 1 137 ? 0.91 11.023 1.264 1 98.62 137 ILE B C 1
ATOM 2638 O O . ILE B 1 137 ? 0.261 11.883 0.666 1 98.62 137 ILE B O 1
ATOM 2642 N N . LEU B 1 138 ? 0.497 10.531 2.41 1 97.94 138 LEU B N 1
ATOM 2643 C CA . LEU B 1 138 ? -0.641 11.023 3.178 1 97.94 138 LEU B CA 1
ATOM 2644 C C . LEU B 1 138 ? -0.175 11.883 4.348 1 97.94 138 LEU B C 1
ATOM 2646 O O . LEU B 1 138 ? 0.601 11.422 5.188 1 97.94 138 LEU B O 1
ATOM 2650 N N . VAL B 1 139 ? -0.66 13.094 4.328 1 97.38 139 VAL B N 1
ATOM 2651 C CA . VAL B 1 139 ? -0.19 14.117 5.254 1 97.38 139 VAL B CA 1
ATOM 2652 C C . VAL B 1 139 ? -1.31 14.492 6.223 1 97.38 139 VAL B C 1
ATOM 2654 O O . VAL B 1 139 ? -2.402 14.875 5.801 1 97.38 139 VAL B O 1
ATOM 2657 N N . ASN B 1 140 ? -1.043 14.328 7.5 1 92.25 140 ASN B N 1
ATOM 2658 C CA . ASN B 1 140 ? -1.984 14.805 8.508 1 92.25 140 ASN B CA 1
ATOM 2659 C C . ASN B 1 140 ? -1.726 16.266 8.867 1 92.25 140 ASN B C 1
ATOM 2661 O O . ASN B 1 140 ? -0.77 16.562 9.586 1 92.25 140 ASN B O 1
ATOM 2665 N N . MET B 1 141 ? -2.604 17.172 8.398 1 90.06 141 MET B N 1
ATOM 2666 C CA . MET B 1 141 ? -2.408 18.609 8.578 1 90.06 141 MET B CA 1
ATOM 2667 C C . MET B 1 141 ? -2.633 19.016 10.023 1 90.06 141 MET B C 1
ATOM 2669 O O . MET B 1 141 ? -2.264 20.125 10.43 1 90.06 141 MET B O 1
ATOM 2673 N N . ARG B 1 142 ? -3.154 18.141 10.805 1 82.25 142 ARG B N 1
ATOM 2674 C CA . ARG B 1 142 ? -3.375 18.438 12.219 1 82.25 142 ARG B CA 1
ATOM 2675 C C . ARG B 1 142 ? -2.164 18.047 13.055 1 82.25 142 ARG B C 1
ATOM 2677 O O . ARG B 1 142 ? -2.045 18.469 14.211 1 82.25 142 ARG B O 1
ATOM 2684 N N . ASP B 1 143 ? -1.32 17.266 12.508 1 88.31 143 ASP B N 1
ATOM 2685 C CA . ASP B 1 143 ? -0.107 16.828 13.195 1 88.31 143 ASP B CA 1
ATOM 2686 C C . ASP B 1 143 ? 1.099 17.656 12.758 1 88.31 143 ASP B C 1
ATOM 2688 O O . ASP B 1 143 ? 1.767 17.328 11.781 1 88.31 143 ASP B O 1
ATOM 2692 N N . LYS B 1 144 ? 1.396 18.703 13.578 1 91.81 144 LYS B N 1
ATOM 2693 C CA . LYS B 1 144 ? 2.457 19.625 13.188 1 91.81 144 LYS B CA 1
ATOM 2694 C C . LYS B 1 144 ? 3.6 19.609 14.195 1 91.81 144 LYS B C 1
ATOM 2696 O O . LYS B 1 144 ? 4.562 20.359 14.07 1 91.81 144 LYS B O 1
ATOM 2701 N N . LYS B 1 145 ? 3.467 18.781 15.195 1 93.25 145 LYS B N 1
ATOM 2702 C CA . LYS B 1 145 ? 4.527 18.688 16.188 1 93.25 145 LYS B CA 1
ATOM 2703 C C . LYS B 1 145 ? 5.777 18.031 15.602 1 93.25 145 LYS B C 1
ATOM 2705 O O . LYS B 1 145 ? 5.707 16.953 15.016 1 93.25 145 LYS B O 1
ATOM 2710 N N . LEU B 1 146 ? 6.902 18.672 15.82 1 96.88 146 LEU B N 1
ATOM 2711 C CA . LEU B 1 146 ? 8.156 18.172 15.273 1 96.88 146 LEU B CA 1
ATOM 2712 C C . LEU B 1 146 ? 8.695 17.016 16.125 1 96.88 146 LEU B C 1
ATOM 2714 O O . LEU B 1 146 ? 8.922 17.188 17.328 1 96.88 146 LEU B O 1
ATOM 2718 N N . VAL B 1 147 ? 8.828 15.914 15.594 1 97.06 147 VAL B N 1
ATOM 2719 C CA . VAL B 1 147 ? 9.414 14.719 16.188 1 97.06 147 VAL B CA 1
ATOM 2720 C C . VAL B 1 147 ? 10.68 14.328 15.43 1 97.06 147 VAL B C 1
ATOM 2722 O O . VAL B 1 147 ? 10.672 14.25 14.203 1 97.06 147 VAL B O 1
ATOM 2725 N N . PRO B 1 148 ? 11.828 14.055 16.156 1 97.88 148 PRO B N 1
ATOM 2726 C CA . PRO B 1 148 ? 13.062 13.68 15.461 1 97.88 148 PRO B CA 1
ATOM 2727 C C . PRO B 1 148 ? 12.875 12.477 14.531 1 97.88 148 PRO B C 1
ATOM 2729 O O . PRO B 1 148 ? 12.281 11.477 14.922 1 97.88 148 PRO B O 1
ATOM 2732 N N . ASN B 1 149 ? 13.328 12.625 13.281 1 97.69 149 ASN B N 1
ATOM 2733 C CA . ASN B 1 149 ? 13.367 11.586 12.266 1 97.69 149 ASN B CA 1
ATOM 2734 C C . ASN B 1 149 ? 12.016 11.422 11.57 1 97.69 149 ASN B C 1
ATOM 2736 O O . ASN B 1 149 ? 11.883 10.641 10.633 1 97.69 149 ASN B O 1
ATOM 2740 N N . ALA B 1 150 ? 11.023 12.203 12.008 1 98.31 150 ALA B N 1
ATOM 2741 C CA . ALA B 1 150 ? 9.75 12.18 11.305 1 98.31 150 ALA B CA 1
ATOM 2742 C C . ALA B 1 150 ? 9.812 13.023 10.031 1 98.31 150 ALA B C 1
ATOM 2744 O O . ALA B 1 150 ? 10.719 13.836 9.859 1 98.31 150 ALA B O 1
ATOM 2745 N N . CYS B 1 151 ? 8.852 12.719 9.141 1 98.62 151 CYS B N 1
ATOM 2746 C CA . CYS B 1 151 ? 8.828 13.383 7.844 1 98.62 151 CYS B CA 1
ATOM 2747 C C . CYS B 1 151 ? 7.656 14.352 7.742 1 98.62 151 CYS B C 1
ATOM 2749 O O . CYS B 1 151 ? 6.562 14.062 8.227 1 98.62 151 CYS B O 1
ATOM 2751 N N . TYR B 1 152 ? 7.891 15.492 7.09 1 98.44 152 TYR B N 1
ATOM 2752 C CA . TYR B 1 152 ? 6.898 16.562 7.035 1 98.44 152 TYR B CA 1
ATOM 2753 C C . TYR B 1 152 ? 6.848 17.188 5.648 1 98.44 152 TYR B C 1
ATOM 2755 O O . TYR B 1 152 ? 7.859 17.234 4.941 1 98.44 152 TYR B O 1
ATOM 2763 N N . VAL B 1 153 ? 5.656 17.609 5.305 1 98.25 153 VAL B N 1
ATOM 2764 C CA . VAL B 1 153 ? 5.527 18.625 4.277 1 98.25 153 VAL B CA 1
ATOM 2765 C C . VAL B 1 153 ? 5.613 20.016 4.914 1 98.25 153 VAL B C 1
ATOM 2767 O O . VAL B 1 153 ? 4.898 20.312 5.875 1 98.25 153 VAL B O 1
ATOM 2770 N N . ILE B 1 154 ? 6.555 20.812 4.406 1 97.75 154 ILE B N 1
ATOM 2771 C CA . ILE B 1 154 ? 6.789 22.156 4.934 1 97.75 154 ILE B CA 1
ATOM 2772 C C . ILE B 1 154 ? 6.754 23.172 3.795 1 97.75 154 ILE B C 1
ATOM 2774 O O . ILE B 1 154 ? 6.855 22.797 2.623 1 97.75 154 ILE B O 1
ATOM 2778 N N . ALA B 1 155 ? 6.543 24.406 4.145 1 96 155 ALA B N 1
ATOM 2779 C CA . ALA B 1 155 ? 6.582 25.5 3.188 1 96 155 ALA B CA 1
ATOM 2780 C C . ALA B 1 155 ? 7.395 26.672 3.734 1 96 155 ALA B C 1
ATOM 2782 O O . ALA B 1 155 ? 7.371 26.953 4.938 1 96 155 ALA B O 1
ATOM 2783 N N . ASP B 1 156 ? 8.086 27.266 2.832 1 93.88 156 ASP B N 1
ATOM 2784 C CA . ASP B 1 156 ? 8.82 28.453 3.268 1 93.88 156 ASP B CA 1
ATOM 2785 C C . ASP B 1 156 ? 7.969 29.719 3.115 1 93.88 156 ASP B C 1
ATOM 2787 O O . ASP B 1 156 ? 6.762 29.625 2.875 1 93.88 156 ASP B O 1
ATOM 2791 N N . GLU B 1 157 ? 8.609 30.844 3.354 1 91.38 157 GLU B N 1
ATOM 2792 C CA . GLU B 1 157 ? 7.887 32.094 3.391 1 91.38 157 GLU B CA 1
ATOM 2793 C C . GLU B 1 157 ? 7.301 32.438 2.023 1 91.38 157 GLU B C 1
ATOM 2795 O O . GLU B 1 157 ? 6.328 33.188 1.929 1 91.38 157 GLU B O 1
ATOM 2800 N N . THR B 1 158 ? 7.895 31.938 0.938 1 91.19 158 THR B N 1
ATOM 2801 C CA . THR B 1 158 ? 7.426 32.219 -0.413 1 91.19 158 THR B CA 1
ATOM 2802 C C . THR B 1 158 ? 6.258 31.328 -0.783 1 91.19 158 THR B C 1
ATOM 2804 O O . THR B 1 158 ? 5.609 31.531 -1.813 1 91.19 158 THR B O 1
ATOM 2807 N N . GLY B 1 159 ? 6.016 30.328 0.036 1 90.44 159 GLY B N 1
ATOM 2808 C CA . GLY B 1 159 ? 4.949 29.375 -0.249 1 90.44 159 GLY B CA 1
ATOM 2809 C C . GLY B 1 159 ? 5.438 28.141 -0.974 1 90.44 159 GLY B C 1
ATOM 2810 O O . GLY B 1 159 ? 4.633 27.297 -1.381 1 90.44 159 GLY B O 1
ATOM 2811 N N . GLN B 1 160 ? 6.664 28.062 -1.139 1 92.25 160 GLN B N 1
ATOM 2812 C CA . GLN B 1 160 ? 7.199 26.844 -1.745 1 92.25 160 GLN B CA 1
ATOM 2813 C C . GLN B 1 160 ? 7.145 25.672 -0.772 1 92.25 160 GLN B C 1
ATOM 2815 O O . GLN B 1 160 ? 7.766 25.703 0.292 1 92.25 160 GLN B O 1
ATOM 2820 N N . ALA B 1 161 ? 6.438 24.656 -1.154 1 95.69 161 ALA B N 1
ATOM 2821 C CA . ALA B 1 161 ? 6.281 23.469 -0.302 1 95.69 161 ALA B CA 1
ATOM 2822 C C . ALA B 1 161 ? 7.27 22.375 -0.693 1 95.69 161 ALA B C 1
ATOM 2824 O O . ALA B 1 161 ? 7.578 22.203 -1.875 1 95.69 161 ALA B O 1
ATOM 2825 N N . THR B 1 162 ? 7.742 21.625 0.358 1 97 162 THR B N 1
ATOM 2826 C CA . THR B 1 162 ? 8.656 20.516 0.122 1 97 162 THR B CA 1
ATOM 2827 C C . THR B 1 162 ? 8.477 19.422 1.176 1 97 162 THR B C 1
ATOM 2829 O O . THR B 1 162 ? 7.832 19.641 2.201 1 97 162 THR B O 1
ATOM 2832 N N . TYR B 1 163 ? 8.883 18.297 0.856 1 98.38 163 TYR B N 1
ATOM 2833 C CA . TYR B 1 163 ? 8.828 17.094 1.68 1 98.38 163 TYR B CA 1
ATOM 2834 C C . TYR B 1 163 ? 10.211 16.719 2.191 1 98.38 163 TYR B C 1
ATOM 2836 O O . TYR B 1 163 ? 11.125 16.469 1.401 1 98.38 163 TYR B O 1
ATOM 2844 N N . LYS B 1 164 ? 10.352 16.797 3.572 1 98.44 164 LYS B N 1
ATOM 2845 C CA . LYS B 1 164 ? 11.664 16.562 4.164 1 98.44 164 LYS B CA 1
ATOM 2846 C C . LYS B 1 164 ? 11.555 15.82 5.492 1 98.44 164 LYS B C 1
ATOM 2848 O O . LYS B 1 164 ? 10.461 15.727 6.066 1 98.44 164 LYS B O 1
ATOM 2853 N N . ARG B 1 165 ? 12.672 15.281 5.934 1 98.56 165 ARG B N 1
ATOM 2854 C CA . ARG B 1 165 ? 12.812 14.641 7.238 1 98.56 165 ARG B CA 1
ATOM 2855 C C . ARG B 1 165 ? 13.359 15.625 8.266 1 98.56 165 ARG B C 1
ATOM 2857 O O . ARG B 1 165 ? 14.289 16.391 7.977 1 98.56 165 ARG B O 1
ATOM 2864 N N . TYR B 1 166 ? 12.812 15.586 9.508 1 98.69 166 TYR B N 1
ATOM 2865 C CA . TYR B 1 166 ? 13.242 16.5 10.555 1 98.69 166 TYR B CA 1
ATOM 2866 C C . TYR B 1 166 ? 14.414 15.914 11.344 1 98.69 166 TYR B C 1
ATOM 2868 O O . TYR B 1 166 ? 14.273 14.875 11.984 1 98.69 166 TYR B O 1
ATOM 2876 N N . ARG B 1 167 ? 15.547 16.516 11.195 1 98.25 167 ARG B N 1
ATOM 2877 C CA . ARG B 1 167 ? 16.781 16.234 11.93 1 98.25 167 ARG B CA 1
ATOM 2878 C C . ARG B 1 167 ? 17.219 17.438 12.742 1 98.25 167 ARG B C 1
ATOM 2880 O O . ARG B 1 167 ? 18.031 18.25 12.273 1 98.25 167 ARG B O 1
ATOM 2887 N N . PRO B 1 168 ? 16.828 17.469 13.984 1 97 168 PRO B N 1
ATOM 2888 C CA . PRO B 1 168 ? 17.016 18.688 14.766 1 97 168 PRO B CA 1
ATOM 2889 C C . PRO B 1 168 ? 18.484 19.062 14.938 1 97 168 PRO B C 1
ATOM 2891 O O . PRO B 1 168 ? 18.812 20.234 15.133 1 97 168 PRO B O 1
ATOM 2894 N N . ASN B 1 169 ? 19.359 18.109 14.852 1 97.12 169 ASN B N 1
ATOM 2895 C CA . ASN B 1 169 ? 20.766 18.375 15.109 1 97.12 169 ASN B CA 1
ATOM 2896 C C . ASN B 1 169 ? 21.516 18.75 13.828 1 97.12 169 ASN B C 1
ATOM 2898 O O . ASN B 1 169 ? 22.688 19.078 13.859 1 97.12 169 ASN B O 1
ATOM 2902 N N . ASP B 1 170 ? 20.828 18.672 12.734 1 96.5 170 ASP B N 1
ATOM 2903 C CA . ASP B 1 170 ? 21.406 19.062 11.461 1 96.5 170 ASP B CA 1
ATOM 2904 C C . ASP B 1 170 ? 21.109 20.531 11.148 1 96.5 170 ASP B C 1
ATOM 2906 O O . ASP B 1 170 ? 20.234 21.141 11.781 1 96.5 170 ASP B O 1
ATOM 2910 N N . ASN B 1 171 ? 21.969 21.125 10.211 1 93.94 171 ASN B N 1
ATOM 2911 C CA . ASN B 1 171 ? 21.75 22.484 9.734 1 93.94 171 ASN B CA 1
ATOM 2912 C C . ASN B 1 171 ? 21.75 22.562 8.211 1 93.94 171 ASN B C 1
ATOM 2914 O O . ASN B 1 171 ? 22.797 22.375 7.578 1 93.94 171 ASN B O 1
ATOM 2918 N N . PRO B 1 172 ? 20.594 22.953 7.609 1 95.56 172 PRO B N 1
ATOM 2919 C CA . PRO B 1 172 ? 19.266 23.156 8.195 1 95.56 172 PRO B CA 1
ATOM 2920 C C . PRO B 1 172 ? 18.641 21.859 8.711 1 95.56 172 PRO B C 1
ATOM 2922 O O . PRO B 1 172 ? 19.094 20.766 8.344 1 95.56 172 PRO B O 1
ATOM 2925 N N . PRO B 1 173 ? 17.641 21.938 9.57 1 96.75 173 PRO B N 1
ATOM 2926 C CA . PRO B 1 173 ? 17.141 20.75 10.25 1 96.75 173 PRO B CA 1
ATOM 2927 C C . PRO B 1 173 ? 16.25 19.875 9.359 1 96.75 173 PRO B C 1
ATOM 2929 O O . PRO B 1 173 ? 16 18.719 9.672 1 96.75 173 PRO B O 1
ATOM 2932 N N . PHE B 1 174 ? 15.703 20.422 8.336 1 97.88 174 PHE B N 1
ATOM 2933 C CA . PHE B 1 174 ? 14.906 19.641 7.398 1 97.88 174 PHE B CA 1
ATOM 2934 C C . PHE B 1 174 ? 15.781 19.109 6.266 1 97.88 174 PHE B C 1
ATOM 2936 O O . PHE B 1 174 ? 16.219 19.875 5.398 1 97.88 174 PHE B O 1
ATOM 2943 N N . GLN B 1 175 ? 15.93 17.797 6.27 1 98.12 175 GLN B N 1
ATOM 2944 C CA . GLN B 1 175 ? 16.922 17.141 5.422 1 98.12 175 GLN B CA 1
ATOM 2945 C C . GLN B 1 175 ? 16.25 16.172 4.449 1 98.12 175 GLN B C 1
ATOM 2947 O O . GLN B 1 175 ? 15.203 15.586 4.762 1 98.12 175 GLN B O 1
ATOM 2952 N N . PRO B 1 176 ? 16.875 15.977 3.248 1 98.12 176 PRO B N 1
ATOM 2953 C CA . PRO B 1 176 ? 16.422 14.859 2.404 1 98.12 176 PRO B CA 1
ATOM 2954 C C . PRO B 1 176 ? 16.688 13.5 3.041 1 98.12 176 PRO B C 1
ATOM 2956 O O . PRO B 1 176 ? 17.516 13.383 3.943 1 98.12 176 PRO B O 1
ATOM 2959 N N . ALA B 1 177 ? 15.93 12.523 2.709 1 97.88 177 ALA B N 1
ATOM 2960 C CA . ALA B 1 177 ? 16.203 11.109 2.955 1 97.88 177 ALA B CA 1
ATOM 2961 C C . ALA B 1 177 ? 16.375 10.352 1.645 1 97.88 177 ALA B C 1
ATOM 2963 O O . ALA B 1 177 ? 15.469 9.617 1.229 1 97.88 177 ALA B O 1
ATOM 2964 N N . SER B 1 178 ? 17.578 10.539 1.064 1 97.81 178 SER B N 1
ATOM 2965 C CA . SER B 1 178 ? 17.844 10.07 -0.292 1 97.81 178 SER B CA 1
ATOM 2966 C C . SER B 1 178 ? 19.062 9.164 -0.337 1 97.81 178 SER B C 1
ATOM 2968 O O . SER B 1 178 ? 20 9.32 0.459 1 97.81 178 SER B O 1
ATOM 2970 N N . TYR B 1 179 ? 19.047 8.172 -1.215 1 96.5 179 TYR B N 1
ATOM 2971 C CA . TYR B 1 179 ? 20.219 7.355 -1.487 1 96.5 179 TYR B CA 1
ATOM 2972 C C . TYR B 1 179 ? 21.234 8.133 -2.316 1 96.5 179 TYR B C 1
ATOM 2974 O O . TYR B 1 179 ? 22.406 7.727 -2.428 1 96.5 179 TYR B O 1
ATOM 2982 N N . ASP B 1 180 ? 20.781 9.164 -2.939 1 95.56 180 ASP B N 1
ATOM 2983 C CA . ASP B 1 180 ? 21.672 10.062 -3.674 1 95.56 180 ASP B CA 1
ATOM 2984 C C . ASP B 1 180 ? 22.297 11.102 -2.742 1 95.56 180 ASP B C 1
ATOM 2986 O O . ASP B 1 180 ? 21.672 12.117 -2.428 1 95.56 180 ASP B O 1
ATOM 2990 N N . LYS B 1 181 ? 23.516 11.023 -2.424 1 93.31 181 LYS B N 1
ATOM 2991 C CA . LYS B 1 181 ? 24.203 11.852 -1.438 1 93.31 181 LYS B CA 1
ATOM 2992 C C . LYS B 1 181 ? 24.438 13.258 -1.973 1 93.31 181 LYS B C 1
ATOM 2994 O O . LYS B 1 181 ? 24.75 14.18 -1.207 1 93.31 181 LYS B O 1
ATOM 2999 N N . THR B 1 182 ? 24.25 13.43 -3.236 1 95.62 182 THR B N 1
ATOM 3000 C CA . THR B 1 182 ? 24.484 14.742 -3.82 1 95.62 182 THR B CA 1
ATOM 3001 C C . THR B 1 182 ? 23.281 15.656 -3.59 1 95.62 182 THR B C 1
ATOM 3003 O O . THR B 1 182 ? 23.375 16.875 -3.76 1 95.62 182 THR B O 1
ATOM 3006 N N . ILE B 1 183 ? 22.188 15.078 -3.232 1 96.5 183 ILE B N 1
ATOM 3007 C CA . ILE B 1 183 ? 21 15.875 -2.928 1 96.5 183 ILE B CA 1
ATOM 3008 C C . ILE B 1 183 ? 21.172 16.531 -1.562 1 96.5 183 ILE B C 1
ATOM 3010 O O . ILE B 1 183 ? 21.266 15.852 -0.54 1 96.5 183 ILE B O 1
ATOM 3014 N N . LYS B 1 184 ? 21.125 17.844 -1.574 1 95.12 184 LYS B N 1
ATOM 3015 C CA . LYS B 1 184 ? 21.359 18.609 -0.354 1 95.12 184 LYS B CA 1
ATOM 3016 C C . LYS B 1 184 ? 20.047 19.125 0.224 1 95.12 184 LYS B C 1
ATOM 3018 O O . LYS B 1 184 ? 19.016 19.094 -0.442 1 95.12 184 LYS B O 1
ATOM 3023 N N . ALA B 1 185 ? 20.125 19.562 1.502 1 95.56 185 ALA B N 1
ATOM 3024 C CA . ALA B 1 185 ? 18.969 20.203 2.135 1 95.56 185 ALA B CA 1
ATOM 3025 C C . ALA B 1 185 ? 18.5 21.406 1.33 1 95.56 185 ALA B C 1
ATOM 3027 O O . ALA B 1 185 ? 19.312 22.141 0.753 1 95.56 185 ALA B O 1
ATOM 3028 N N . PRO B 1 186 ? 17.172 21.547 1.29 1 92.69 186 PRO B N 1
ATOM 3029 C CA . PRO B 1 186 ? 16.641 22.688 0.527 1 92.69 186 PRO B CA 1
ATOM 3030 C C . PRO B 1 186 ? 17 24.031 1.151 1 92.69 186 PRO B C 1
ATOM 3032 O O . PRO B 1 186 ? 17.109 24.141 2.377 1 92.69 186 PRO B O 1
ATOM 3035 N N . LYS B 1 187 ? 17.219 24.953 0.253 1 89.38 187 LYS B N 1
ATOM 3036 C CA . LYS B 1 187 ? 17.344 26.344 0.713 1 89.38 187 LYS B CA 1
ATOM 3037 C C . LYS B 1 187 ? 15.984 27 0.892 1 89.38 187 LYS B C 1
ATOM 3039 O O . LYS B 1 187 ? 15.305 27.312 -0.09 1 89.38 187 LYS B O 1
ATOM 3044 N N . LEU B 1 188 ? 15.578 27.047 2.125 1 88.81 188 LEU B N 1
ATOM 3045 C CA . LEU B 1 188 ? 14.266 27.625 2.416 1 88.81 188 LEU B CA 1
ATOM 3046 C C . LEU B 1 188 ? 14.398 29.078 2.867 1 88.81 188 LEU B C 1
ATOM 3048 O O . LEU B 1 188 ? 15.336 29.422 3.59 1 88.81 188 LEU B O 1
ATOM 3052 N N . GLU B 1 189 ? 13.516 29.859 2.385 1 88.31 189 GLU B N 1
ATOM 3053 C CA . GLU B 1 189 ? 13.547 31.281 2.682 1 88.31 189 GLU B CA 1
ATOM 3054 C C . GLU B 1 189 ? 12.68 31.609 3.895 1 88.31 189 GLU B C 1
ATOM 3056 O O . GLU B 1 189 ? 11.516 31.219 3.955 1 88.31 189 GLU B O 1
ATOM 3061 N N . GLY B 1 190 ? 13.32 32.344 4.781 1 90.56 190 GLY B N 1
ATOM 3062 C CA . GLY B 1 190 ? 12.547 32.906 5.879 1 90.56 190 GLY B CA 1
ATOM 3063 C C . GLY B 1 190 ? 11.992 31.828 6.812 1 90.56 190 GLY B C 1
ATOM 3064 O O . GLY B 1 190 ? 12.641 30.812 7.062 1 90.56 190 GLY B O 1
ATOM 3065 N N . ALA B 1 191 ? 10.852 32.188 7.375 1 91 191 ALA B N 1
ATOM 3066 C CA . ALA B 1 191 ? 10.227 31.297 8.359 1 91 191 ALA B CA 1
ATOM 3067 C C . ALA B 1 191 ? 9.625 30.062 7.684 1 91 191 ALA B C 1
ATOM 3069 O O . ALA B 1 191 ? 9.047 30.156 6.602 1 91 191 ALA B O 1
ATOM 3070 N N . ILE B 1 192 ? 9.727 28.953 8.32 1 93.44 192 ILE B N 1
ATOM 3071 C CA . ILE B 1 192 ? 9.227 27.688 7.797 1 93.44 192 ILE B CA 1
ATOM 3072 C C . ILE B 1 192 ? 7.887 27.359 8.453 1 93.44 192 ILE B C 1
ATOM 3074 O O . ILE B 1 192 ? 7.746 27.453 9.672 1 93.44 192 ILE B O 1
ATOM 3078 N N . SER B 1 193 ? 6.938 27.062 7.621 1 94.75 193 SER B N 1
ATOM 3079 C CA . SER B 1 193 ? 5.637 26.609 8.094 1 94.75 193 SER B CA 1
ATOM 3080 C C . SER B 1 193 ? 5.492 25.094 7.926 1 94.75 193 SER B C 1
ATOM 3082 O O . SER B 1 193 ? 5.82 24.547 6.867 1 94.75 193 SER B O 1
ATOM 3084 N N . ILE B 1 194 ? 4.992 24.453 8.992 1 96.38 194 ILE B N 1
ATOM 3085 C CA . ILE B 1 194 ? 4.715 23.016 8.906 1 96.38 194 ILE B CA 1
ATOM 3086 C C . ILE B 1 194 ? 3.295 22.797 8.391 1 96.38 194 ILE B C 1
ATOM 3088 O O . ILE B 1 194 ? 2.324 23.203 9.039 1 96.38 194 ILE B O 1
ATOM 3092 N N . ILE B 1 195 ? 3.168 22.172 7.27 1 95.94 195 ILE B N 1
ATOM 3093 C CA . ILE B 1 195 ? 1.855 21.875 6.707 1 95.94 195 ILE B CA 1
ATOM 3094 C C . ILE B 1 195 ? 1.258 20.656 7.414 1 95.94 195 ILE B C 1
ATOM 3096 O O . ILE B 1 195 ? 0.069 20.641 7.738 1 95.94 195 ILE B O 1
ATOM 3100 N N . GLY B 1 196 ? 2.107 19.656 7.566 1 96.81 196 GLY B N 1
ATOM 3101 C CA . GLY B 1 196 ? 1.651 18.469 8.281 1 96.81 196 GLY B CA 1
ATOM 3102 C C . GLY B 1 196 ? 2.652 17.344 8.258 1 96.81 196 GLY B C 1
ATOM 3103 O O . GLY B 1 196 ? 3.605 17.359 7.473 1 96.81 196 GLY B O 1
ATOM 3104 N N . ARG B 1 197 ? 2.406 16.328 9.125 1 97.69 197 ARG B N 1
ATOM 3105 C CA . ARG B 1 197 ? 3.268 15.164 9.219 1 97.69 197 ARG B CA 1
ATOM 3106 C C . ARG B 1 197 ? 2.836 14.086 8.219 1 97.69 197 ARG B C 1
ATOM 3108 O O . ARG B 1 197 ? 1.642 13.828 8.055 1 97.69 197 ARG B O 1
ATOM 3115 N N . VAL B 1 198 ? 3.812 13.555 7.527 1 98.56 198 VAL B N 1
ATOM 3116 C CA . VAL B 1 198 ? 3.557 12.43 6.625 1 98.56 198 VAL B CA 1
ATOM 3117 C C . VAL B 1 198 ? 3.469 11.133 7.426 1 98.56 198 VAL B C 1
ATOM 3119 O O . VAL B 1 198 ? 4.363 10.82 8.211 1 98.56 198 VAL B O 1
ATOM 3122 N N . ARG B 1 199 ? 2.396 10.359 7.207 1 96.81 199 ARG B N 1
ATOM 3123 C CA . ARG B 1 199 ? 2.178 9.172 8.039 1 96.81 199 ARG B CA 1
ATOM 3124 C C . ARG B 1 199 ? 2.156 7.906 7.188 1 96.81 199 ARG B C 1
ATOM 3126 O O . ARG B 1 199 ? 2.281 6.801 7.715 1 96.81 199 ARG B O 1
ATOM 3133 N N . ARG B 1 200 ? 2.002 8.016 5.918 1 97.5 200 ARG B N 1
ATOM 3134 C CA . ARG B 1 200 ? 1.902 6.859 5.035 1 97.5 200 ARG B CA 1
ATOM 3135 C C . ARG B 1 200 ? 2.408 7.191 3.637 1 97.5 200 ARG B C 1
ATOM 3137 O O . ARG B 1 200 ? 2.18 8.297 3.133 1 97.5 200 ARG B O 1
ATOM 3144 N N . THR B 1 201 ? 3.123 6.348 3.027 1 98.25 201 THR B N 1
ATOM 3145 C CA . THR B 1 201 ? 3.518 6.367 1.624 1 98.25 201 THR B CA 1
ATOM 3146 C C . THR B 1 201 ? 2.914 5.18 0.876 1 98.25 201 THR B C 1
ATOM 3148 O O . THR B 1 201 ? 2.961 4.047 1.357 1 98.25 201 THR B O 1
ATOM 3151 N N . ILE B 1 202 ? 2.316 5.43 -0.222 1 97.69 202 ILE B N 1
ATOM 3152 C CA . ILE B 1 202 ? 1.689 4.402 -1.045 1 97.69 202 ILE B CA 1
ATOM 3153 C C . ILE B 1 202 ? 2.242 4.473 -2.467 1 97.69 202 ILE B C 1
ATOM 3155 O O . ILE B 1 202 ? 2.305 5.551 -3.062 1 97.69 202 ILE B O 1
ATOM 3159 N N . LEU B 1 203 ? 2.66 3.408 -2.98 1 97.69 203 LEU B N 1
ATOM 3160 C CA . LEU B 1 203 ? 3.053 3.318 -4.383 1 97.69 203 LEU B CA 1
ATOM 3161 C C . LEU B 1 203 ? 2.295 2.199 -5.09 1 97.69 203 LEU B C 1
ATOM 3163 O O . LEU B 1 203 ? 2.377 1.037 -4.684 1 97.69 203 LEU B O 1
ATOM 3167 N N . ASP B 1 204 ? 1.512 2.57 -6.043 1 94.5 204 ASP B N 1
ATOM 3168 C CA . ASP B 1 204 ? 0.829 1.594 -6.887 1 94.5 204 ASP B CA 1
ATOM 3169 C C . ASP B 1 204 ? 1.683 1.221 -8.094 1 94.5 204 ASP B C 1
ATOM 3171 O O . ASP B 1 204 ? 2.346 2.078 -8.68 1 94.5 204 ASP B O 1
ATOM 3175 N N . MET B 1 205 ? 1.642 -0.1 -8.344 1 89.88 205 MET B N 1
ATOM 3176 C CA . MET B 1 205 ? 2.451 -0.547 -9.469 1 89.88 205 MET B CA 1
ATOM 3177 C C . MET B 1 205 ? 1.715 -1.606 -10.281 1 89.88 205 MET B C 1
ATOM 3179 O O . MET B 1 205 ? 0.807 -2.266 -9.773 1 89.88 205 MET B O 1
#

Organism: Bartonella henselae (strain ATCC 49882 / DSM 28221 / CCUG 30454 / Houston 1) (NCBI:txid283166)

Sequence (410 aa):
MSYLPKDRLKIARKNAGYATPSEAARAISALNQNTLISHENGNRPVSRQKAELYGQVFNVDPGWILYGESPQENPSLNISIPLISWISAGELSGQDGIMDFSDYPMTEAVNLPAGEWIALRVDGASMNKISPPDSIILVNMRDKKLVPNACYVIADETGQATYKRYRPNDNPPFQPASYDKTIKAPKLEGAISIIGRVRRTILDMMSYLPKDRLKIARKNAGYATPSEAARAISALNQNTLISHENGNRPVSRQKAELYGQVFNVDPGWILYGESPQENPSLNISIPLISWISAGELSGQDGIMDFSDYPMTEAVNLPAGEWIALRVDGASMNKISPPDSIILVNMRDKKLVPNACYVIADETGQATYKRYRPNDNPPFQPASYDKTIKAPKLEGAISIIGRVRRTILDM

InterPro domains:
  IPR001387 Cro/C1-type, helix-turn-helix domain [SM00530] (8-65)
  IPR001387 Cro/C1-type, helix-turn-helix domain [cd00093] (7-65)
  IPR010982 Lambda repressor-like, DNA-binding domain superfamily [SSF47413] (6-71)
  IPR015927 Peptidase S24/S26A/S26B/S26C [PF00717] (82-198)
  IPR036286 LexA/Signal peptidase-like superfamily [SSF51306] (79-202)

Secondary structure (DSSP, 8-state):
----HHHHHHHHHHHTT-SSHHHHHHH-TT--HHHHHHHHHTSS---HHHHHHHHHHHTS-HHHHHHS--SS------EEEEB--HHHHHHTTT--S----TTS-EEEE-SPPSS-EEEEE--SSTTTTTS-TT-EEEEETT-----TT-EEEEE-TT--EEEEEE-TTSSSSEE---S-TTPPPP---SSPEEEEEEEEEEEE-/----HHHHHHHHHHHTT-SSHHHHHHH-TT--HHHHHHHHHTSS---HHHHHHHHHHHTS-HHHHHHS--S-------EEEEB--HHHHHHTTT--S----TTS-EEEE-SPPSS-EEEEE--SSTTTTTS-TTPEEEEETT-----TT-EEEEE-TT--EEEEEE-TTSSSSEE---S-TTPPPP---SSPEEEEEEEEEEEE-

Foldseek 3Di:
DQQALLRVLCVLCVQLPHNALVRLCVQDVVDDSVVNVCCNVVVDPQDLVNLVVSCQQSVHQSCCSHPVCRVCNFLFPKDKAFEDEQLVLLVLQPDPDDDDSVPGDIDIDGNDGNAHKHKYQDDDFQACLAANHRKIWIFGQVAQDDDAQFKFWKYAPVSRIDIFGAQPVDVVRTGGNGPDPVDTDDDGDDDMGTRGTTDDIGDDD/DQQALLRVLQVLCVQLPHNALVRLCVQDVVDDSVVNVCCNVVVDPQDLVNLVVSCQQSQHQSCCSHPVCPVCNPSFPKDKAFEDEQLVLLVLQPDPDDDDSPPGDIDIGTPDGNAHKHKYQDDDFQACLAANHRKIWIFGQVAQDADAQFWFWKYAPVSGIDIFGAQPVDVVRTGGNGPDPVDTDDDGDDDMGTRGTTDDIGDDD

Solvent-accessible surface area (backbone atoms only — not comparable to full-atom values): 21595 Å² total; per-residue (Å²): 134,85,60,49,38,26,49,35,43,46,50,35,36,41,63,18,69,23,89,41,54,62,53,40,23,71,73,33,79,88,42,52,42,70,58,48,45,30,26,46,71,56,77,36,85,72,45,72,69,54,25,46,52,46,13,64,64,24,45,38,44,30,46,25,29,63,65,56,44,22,87,65,70,52,52,49,49,60,39,79,24,35,45,48,53,59,69,59,55,6,51,53,62,74,43,89,61,87,76,78,57,82,86,41,56,69,43,70,43,48,67,60,70,27,64,46,57,38,25,37,67,40,78,55,57,48,34,24,58,69,40,23,61,69,14,36,36,38,26,28,47,71,43,59,77,88,48,82,72,39,38,30,37,32,18,26,64,87,28,57,45,49,70,31,28,32,35,80,90,45,89,70,32,51,26,54,42,37,86,54,80,82,64,65,57,74,88,69,50,80,63,74,37,69,49,13,29,43,36,35,30,37,35,80,94,134,84,61,48,39,29,49,35,44,46,49,34,36,41,67,21,69,24,89,42,55,62,53,38,24,71,72,33,80,87,43,52,41,69,60,49,45,30,27,48,71,57,76,35,83,73,44,72,69,54,24,46,51,46,14,66,67,26,45,40,45,30,47,25,29,64,65,58,45,24,89,63,71,55,54,50,47,60,42,77,24,35,45,48,52,58,66,60,54,6,49,53,62,75,44,89,60,86,77,80,57,82,83,41,56,69,42,69,43,48,69,62,72,35,67,47,58,39,26,38,68,40,76,56,58,49,34,24,58,70,40,24,62,69,14,36,35,37,25,28,48,70,44,59,78,88,46,84,71,38,38,30,37,31,16,25,65,87,28,55,45,48,71,31,28,32,36,80,89,46,90,69,32,50,26,54,41,40,85,53,80,83,61,65,56,74,90,68,48,81,61,73,37,69,48,12,28,41,36,35,30,37,34,79,92

Radius of gyration: 23.61 Å; Cα contacts (8 Å, |Δi|>4): 866; chains: 2; bounding box: 59×59×53 Å

pLDDT: mean 84.46, std 14.92, range [33.88, 98.69]

Nearest PDB structures (foldseek):
  2ho0-assembly1_A  TM=6.764E-01  e=4.343E-04  Escherichia coli
  8gmt-assembly1_A  TM=7.617E-01  e=1.675E-02  Escherichia coli
  2ewt-assembly1_A  TM=8.353E-01  e=6.857E-02  Streptomyces coelicolor A3(2)
  8ilm-assembly1_R  TM=4.102E-01  e=5.681E-01  Arabidopsis thaliana
  7une-assembly1_P  TM=2.785E-01  e=8.933E+00  Bos taurus